Protein AF-A0A5C7EHP7-F1 (afdb_monomer)

Organism: NCBI:txid2602750

Secondary structure (DSSP, 8-state):
-----------------------PPPPB--EEEES-TTT--SEEEE-SSEEEEEPPTT---EEESS--EEETTEEEEEB--SEEEEEETTEEEEEEETTSGGGG---EEE--EEEEEE-B-TTSSSB-HHHHHHHHHHHHHHTT-SEEEEEE--SSS-HHHHHHHHHHHHHHHHHTT--GGGEEEEE--S--TT-SEEEEEEPPPEEE--------------------PPPPP--------------------------PPP--------------PPP----TT------EEEEE-TT-BHHHHHHHHHHHTT-------SSPPBP-S-EEEEES-HHHHHHHHHHHTT-SEEEE-TTS-EEEE--S--

Nearest PDB structures (foldseek):
  3s03-assembly3_B  TM=6.999E-01  e=6.824E-04  Helicobacter pylori 26695
  2zov-assembly1_A-2  TM=6.549E-01  e=2.789E-04  Salmonella enterica subsp. enterica serovar Typhimurium
  2xka-assembly7_G  TM=5.709E-01  e=1.555E-01  Bacillus thuringiensis serovar israelensis
  2xkb-assembly12_H  TM=5.512E-01  e=1.465E-01  Bacillus thuringiensis serovar israelensis
  2xka-assembly2_B  TM=5.397E-01  e=1.752E-01  Bacillus thuringiensis serovar israelensis

pLDDT: mean 70.78, std 20.93, range [33.62, 98.44]

Structure (mmCIF, N/CA/C/O backbone):
data_AF-A0A5C7EHP7-F1
#
_entry.id   AF-A0A5C7EHP7-F1
#
loop_
_atom_site.group_PDB
_atom_site.id
_atom_site.type_symbol
_atom_site.label_atom_id
_atom_site.label_alt_id
_atom_site.label_comp_id
_atom_site.label_asym_id
_atom_site.label_entity_id
_atom_site.label_seq_id
_atom_site.pdbx_PDB_ins_code
_atom_site.Cartn_x
_atom_site.Cartn_y
_atom_site.Cartn_z
_atom_site.occupancy
_atom_site.B_iso_or_equiv
_atom_site.auth_seq_id
_atom_site.auth_comp_id
_atom_site.auth_asym_id
_atom_site.auth_atom_id
_atom_site.pdbx_PDB_model_num
ATOM 1 N N . MET A 1 1 ? -72.325 -12.428 81.868 1.00 37.97 1 MET A N 1
ATOM 2 C CA . MET A 1 1 ? -71.711 -13.077 80.688 1.00 37.97 1 MET A CA 1
ATOM 3 C C . MET A 1 1 ? -71.115 -11.993 79.798 1.00 37.97 1 MET A C 1
ATOM 5 O O . MET A 1 1 ? -71.870 -11.212 79.240 1.00 37.97 1 MET A O 1
ATOM 9 N N . ARG A 1 2 ? -69.783 -11.873 79.731 1.00 34.47 2 ARG A N 1
ATOM 10 C CA . ARG A 1 2 ? -69.069 -10.936 78.845 1.00 34.47 2 ARG A CA 1
ATOM 11 C C . ARG A 1 2 ? -68.208 -11.772 77.898 1.00 34.47 2 ARG A C 1
ATOM 13 O O . ARG A 1 2 ? -67.395 -12.556 78.373 1.00 34.47 2 ARG A O 1
ATOM 20 N N . ARG A 1 3 ? -68.446 -11.665 76.588 1.00 45.03 3 ARG A N 1
ATOM 21 C CA . ARG A 1 3 ? -67.651 -12.316 75.537 1.00 45.03 3 ARG A CA 1
ATOM 22 C C . ARG A 1 3 ? -66.743 -11.263 74.910 1.00 45.03 3 ARG A C 1
ATOM 24 O O . ARG A 1 3 ? -67.234 -10.324 74.294 1.00 45.03 3 ARG A O 1
ATOM 31 N N . THR A 1 4 ? -65.442 -11.430 75.102 1.00 47.31 4 THR A N 1
ATOM 32 C CA . THR A 1 4 ? -64.387 -10.615 74.495 1.00 47.31 4 THR A CA 1
ATOM 33 C C . THR A 1 4 ? -63.923 -11.338 73.234 1.00 47.31 4 THR A C 1
ATOM 35 O O . THR A 1 4 ? -63.432 -12.460 73.323 1.00 47.31 4 THR A O 1
ATOM 38 N N . ILE A 1 5 ? -64.128 -10.736 72.063 1.00 56.88 5 ILE A N 1
ATOM 39 C CA . ILE A 1 5 ? -63.664 -11.263 70.773 1.00 56.88 5 ILE A CA 1
ATOM 40 C C . ILE A 1 5 ? -62.329 -10.574 70.469 1.00 56.88 5 ILE A C 1
ATOM 42 O O . ILE A 1 5 ? -62.301 -9.367 70.238 1.00 56.88 5 ILE A O 1
ATOM 46 N N . LEU A 1 6 ? -61.224 -11.326 70.528 1.00 52.25 6 LEU A N 1
ATOM 47 C CA . LEU A 1 6 ? -59.911 -10.874 70.063 1.00 52.25 6 LEU A CA 1
ATOM 48 C C . LEU A 1 6 ? -59.859 -10.981 68.535 1.00 52.25 6 LEU A C 1
ATOM 50 O O . LEU A 1 6 ? -59.999 -12.068 67.981 1.00 52.25 6 LEU A O 1
ATOM 54 N N . SER A 1 7 ? -59.636 -9.847 67.874 1.00 54.00 7 SER A N 1
ATOM 55 C CA . SER A 1 7 ? -59.388 -9.754 66.438 1.00 54.00 7 SER A CA 1
ATOM 56 C C . SER A 1 7 ? -57.876 -9.735 66.203 1.00 54.00 7 SER A C 1
ATOM 58 O O . SER A 1 7 ? -57.204 -8.770 66.564 1.00 54.00 7 SER A O 1
ATOM 60 N N . SER A 1 8 ? -57.330 -10.809 65.634 1.00 51.31 8 SER A N 1
ATOM 61 C CA . SER A 1 8 ? -55.917 -10.911 65.254 1.00 51.31 8 SER A CA 1
ATOM 62 C C . SER A 1 8 ? -55.704 -10.298 63.869 1.00 51.31 8 SER A C 1
ATOM 64 O O . SER A 1 8 ? -56.163 -10.840 62.867 1.00 51.31 8 SER A O 1
ATOM 66 N N . VAL A 1 9 ? -55.007 -9.163 63.814 1.00 62.53 9 VAL A N 1
ATOM 67 C CA . VAL A 1 9 ? -54.516 -8.554 62.570 1.00 62.53 9 VAL A CA 1
ATOM 68 C C . VAL A 1 9 ? -53.180 -9.211 62.222 1.00 62.53 9 VAL A C 1
ATOM 70 O O . VAL A 1 9 ? -52.210 -9.080 62.963 1.00 62.53 9 VAL A O 1
ATOM 73 N N . VAL A 1 10 ? -53.142 -9.949 61.112 1.00 62.28 10 VAL A N 1
ATOM 74 C CA . VAL A 1 10 ? -51.916 -10.519 60.536 1.00 62.28 10 VAL A CA 1
ATOM 75 C C . VAL A 1 10 ? -51.353 -9.508 59.538 1.00 62.28 10 VAL A C 1
ATOM 77 O O . VAL A 1 10 ? -51.911 -9.311 58.461 1.00 62.28 10 VAL A O 1
ATOM 80 N N . THR A 1 11 ? -50.256 -8.849 59.904 1.00 60.69 11 THR A N 1
ATOM 81 C CA . THR A 1 11 ? -49.534 -7.899 59.047 1.00 60.69 11 THR A CA 1
ATOM 82 C C . THR A 1 11 ? -48.511 -8.660 58.199 1.00 60.69 11 THR A C 1
ATOM 84 O O . THR A 1 11 ? -47.436 -9.010 58.681 1.00 60.69 11 THR A O 1
ATOM 87 N N . ALA A 1 12 ? -48.839 -8.944 56.937 1.00 56.62 12 ALA A N 1
ATOM 88 C CA . ALA A 1 12 ? -47.890 -9.482 55.963 1.00 56.62 12 ALA A CA 1
ATOM 89 C C . ALA A 1 12 ? -46.987 -8.352 55.437 1.00 56.62 12 ALA A C 1
ATOM 91 O O . ALA A 1 12 ? -47.402 -7.545 54.606 1.00 56.62 12 ALA A O 1
ATOM 92 N N . ALA A 1 13 ? -45.751 -8.279 55.931 1.00 54.97 13 ALA A N 1
ATOM 93 C CA . ALA A 1 13 ? -44.724 -7.400 55.385 1.00 54.97 13 ALA A CA 1
ATOM 94 C C . ALA A 1 13 ? -44.187 -7.995 54.070 1.00 54.97 13 ALA A C 1
ATOM 96 O O . ALA A 1 13 ? -43.288 -8.836 54.081 1.00 54.97 13 ALA A O 1
ATOM 97 N N . LEU A 1 14 ? -44.745 -7.575 52.929 1.00 61.41 14 LEU A N 1
ATOM 98 C CA . LEU A 1 14 ? -44.103 -7.773 51.628 1.00 61.41 14 LEU A CA 1
ATOM 99 C C . LEU A 1 14 ? -42.825 -6.924 51.595 1.00 61.41 14 LEU A C 1
ATOM 101 O O . LEU A 1 14 ? -42.873 -5.706 51.433 1.00 61.41 14 LEU A O 1
ATOM 105 N N . GLY A 1 15 ? -41.676 -7.573 51.770 1.00 53.19 15 GLY A N 1
ATOM 106 C CA . GLY A 1 15 ? -40.374 -6.957 51.554 1.00 53.19 15 GLY A CA 1
ATOM 107 C C . GLY A 1 15 ? -40.158 -6.683 50.068 1.00 53.19 15 GLY A C 1
ATOM 108 O O . GLY A 1 15 ? -39.821 -7.593 49.313 1.00 53.19 15 GLY A O 1
ATOM 109 N N . CYS A 1 16 ? -40.328 -5.429 49.647 1.00 61.75 16 CYS A N 1
ATOM 110 C CA . CYS A 1 16 ? -39.776 -4.936 48.389 1.00 61.75 16 CYS A CA 1
ATOM 111 C C . CYS A 1 16 ? -38.246 -4.988 48.482 1.00 61.75 16 CYS A C 1
ATOM 113 O O . CYS A 1 16 ? -37.620 -4.075 49.018 1.00 61.75 16 CYS A O 1
ATOM 115 N N . ALA A 1 17 ? -37.635 -6.060 47.977 1.00 63.09 17 ALA A N 1
ATOM 116 C CA . ALA A 1 17 ? -36.213 -6.039 47.674 1.00 63.09 17 ALA A CA 1
ATOM 117 C C . ALA A 1 17 ? -36.000 -4.999 46.559 1.00 63.09 17 ALA A C 1
ATOM 119 O O . ALA A 1 17 ? -36.662 -5.099 45.520 1.00 63.09 17 ALA A O 1
ATOM 120 N N . PRO A 1 18 ? -35.136 -3.985 46.743 1.00 66.69 18 PRO A N 1
ATOM 121 C CA . PRO A 1 18 ? -34.813 -3.074 45.661 1.00 66.69 18 PRO A CA 1
ATOM 122 C C . PRO A 1 18 ? -34.188 -3.907 44.544 1.00 66.69 18 PRO A C 1
ATOM 124 O O . PRO A 1 18 ? -33.165 -4.563 44.745 1.00 66.69 18 PRO A O 1
ATOM 127 N N . ALA A 1 19 ? -34.823 -3.912 43.374 1.00 62.50 19 ALA A N 1
ATOM 128 C CA . ALA A 1 19 ? -34.185 -4.394 42.165 1.00 62.50 19 ALA A CA 1
ATOM 129 C C . ALA A 1 19 ? -32.956 -3.508 41.952 1.00 62.50 19 ALA A C 1
ATOM 131 O O . ALA A 1 19 ? -33.072 -2.356 41.533 1.00 62.50 19 ALA A O 1
ATOM 132 N N . ILE A 1 20 ? -31.781 -4.019 42.317 1.00 59.94 20 ILE A N 1
ATOM 133 C CA . ILE A 1 20 ? -30.512 -3.389 41.983 1.00 59.94 20 ILE A CA 1
ATOM 134 C C . ILE A 1 20 ? -30.402 -3.541 40.471 1.00 59.94 20 ILE A C 1
ATOM 136 O O . ILE A 1 20 ? -29.945 -4.562 39.959 1.00 59.94 20 ILE A O 1
ATOM 140 N N . SER A 1 21 ? -30.919 -2.544 39.756 1.00 60.81 21 SER A N 1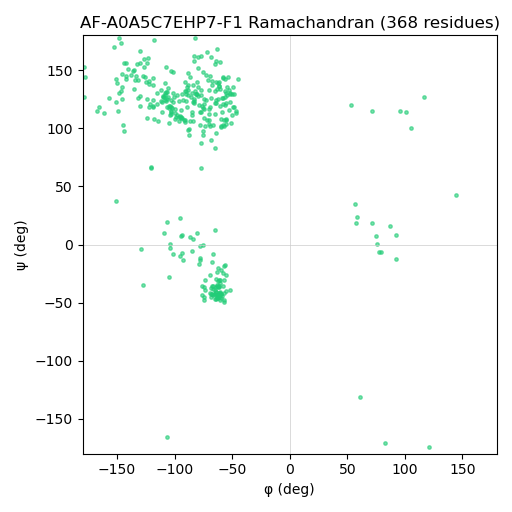
ATOM 141 C CA . SER A 1 21 ? -30.655 -2.360 38.341 1.00 60.81 21 SER A CA 1
ATOM 142 C C . SER A 1 21 ? -29.145 -2.238 38.229 1.00 60.81 21 SER A C 1
ATOM 144 O O . SER A 1 21 ? -28.580 -1.217 38.619 1.00 60.81 21 SER A O 1
ATOM 146 N N . ALA A 1 22 ? -28.485 -3.309 37.786 1.00 61.47 22 ALA A N 1
ATOM 147 C CA . ALA A 1 22 ? -27.077 -3.268 37.445 1.00 61.47 22 ALA A CA 1
ATOM 148 C C . ALA A 1 22 ? -26.941 -2.180 36.383 1.00 61.47 22 ALA A C 1
ATOM 150 O O . ALA A 1 22 ? -27.370 -2.374 35.246 1.00 61.47 22 ALA A O 1
ATOM 151 N N . ALA A 1 23 ? -26.461 -1.007 36.797 1.00 68.62 23 ALA A N 1
ATOM 152 C CA . ALA A 1 23 ? -26.282 0.129 35.918 1.00 68.62 23 ALA A CA 1
ATOM 153 C C . ALA A 1 23 ? -25.390 -0.348 34.773 1.00 68.62 23 ALA A C 1
ATOM 155 O O . ALA A 1 23 ? -24.217 -0.663 34.982 1.00 68.62 23 ALA A O 1
ATOM 156 N N . GLN A 1 24 ? -25.975 -0.506 33.586 1.00 68.62 24 GLN A N 1
ATOM 157 C CA . GLN A 1 24 ? -25.190 -0.760 32.392 1.00 68.62 24 GLN A CA 1
ATOM 158 C C . GLN A 1 24 ? -24.235 0.419 32.268 1.00 68.62 24 GLN A C 1
ATOM 160 O O . GLN A 1 24 ? -24.666 1.572 32.349 1.00 68.62 24 GLN A O 1
ATOM 165 N N . ALA A 1 25 ? -22.939 0.121 32.163 1.00 77.50 25 ALA A N 1
ATOM 166 C CA . ALA A 1 25 ? -21.950 1.154 31.924 1.00 77.50 25 ALA A CA 1
ATOM 167 C C . ALA A 1 25 ? -22.410 1.961 30.697 1.00 77.50 25 ALA A C 1
ATOM 169 O O . ALA A 1 25 ? -22.826 1.352 29.705 1.00 77.50 25 ALA A O 1
ATOM 170 N N . PRO A 1 26 ? -22.430 3.302 30.779 1.00 89.19 26 PRO A N 1
ATOM 171 C CA . PRO A 1 26 ? -22.841 4.120 29.651 1.00 89.19 26 PRO A CA 1
ATOM 172 C C . PRO A 1 26 ? -21.939 3.816 28.452 1.00 89.19 26 PRO A C 1
ATOM 174 O O . PRO A 1 26 ? -20.748 3.553 28.621 1.00 89.19 26 PRO A O 1
ATOM 177 N N . PHE A 1 27 ? -22.513 3.838 27.249 1.00 95.81 27 PHE A N 1
ATOM 178 C CA . PHE A 1 27 ? -21.731 3.670 26.029 1.00 95.81 27 PHE A CA 1
ATOM 179 C C . PHE A 1 27 ? -20.698 4.788 25.905 1.00 95.81 27 PHE A C 1
ATOM 181 O O . PHE A 1 27 ? -21.014 5.961 26.115 1.00 95.81 27 PHE A O 1
ATOM 188 N N . ASP A 1 28 ? -19.486 4.411 25.527 1.00 95.62 28 ASP A N 1
ATOM 189 C CA . ASP A 1 28 ? -18.365 5.323 25.354 1.00 95.62 28 ASP A CA 1
ATOM 190 C C . ASP A 1 28 ? -18.002 5.431 23.868 1.00 95.62 28 ASP A C 1
ATOM 192 O O . ASP A 1 28 ? -17.734 4.430 23.202 1.00 95.62 28 ASP A O 1
ATOM 196 N N . PHE A 1 29 ? -18.028 6.660 23.356 1.00 97.00 29 PHE A N 1
ATOM 197 C CA . PHE A 1 29 ? -17.789 7.020 21.956 1.00 97.00 29 PHE A CA 1
ATOM 198 C C . PHE A 1 29 ? -16.450 7.744 21.763 1.00 97.00 29 PHE A C 1
ATOM 200 O O . PHE A 1 29 ? -16.199 8.280 20.683 1.00 97.00 29 PHE A O 1
ATOM 207 N N . ASP A 1 30 ? -15.597 7.786 22.789 1.00 95.06 30 ASP A N 1
ATOM 208 C CA . ASP A 1 30 ? -14.343 8.536 22.791 1.00 95.06 30 ASP A CA 1
ATOM 209 C C . ASP A 1 30 ? -13.246 7.814 21.994 1.00 95.06 30 ASP A C 1
ATOM 211 O O . ASP A 1 30 ? -12.243 7.342 22.528 1.00 95.06 30 ASP A O 1
ATOM 215 N N . TYR A 1 31 ? -13.450 7.690 20.682 1.00 95.69 31 TYR A N 1
ATOM 216 C CA . TYR A 1 31 ? -12.520 7.062 19.752 1.00 95.69 31 TYR A CA 1
ATOM 217 C C . TYR A 1 31 ? -12.167 7.999 18.601 1.00 95.69 31 TYR A C 1
ATOM 219 O O . TYR A 1 31 ? -13.018 8.653 18.002 1.00 95.69 31 TYR A O 1
ATOM 227 N N . VAL A 1 32 ? -10.893 7.987 18.226 1.00 93.81 32 VAL A N 1
ATOM 228 C CA . VAL A 1 32 ? -10.365 8.660 17.044 1.00 93.81 32 VAL A CA 1
ATOM 229 C C . VAL A 1 32 ? -10.001 7.604 16.012 1.00 93.81 32 VAL A C 1
ATOM 231 O O . VAL A 1 32 ? -9.297 6.638 16.310 1.00 93.81 32 VAL A O 1
ATOM 234 N N . ALA A 1 33 ? -10.465 7.800 14.779 1.00 93.12 33 ALA A N 1
ATOM 235 C CA . ALA A 1 33 ? -10.092 6.964 13.649 1.00 93.12 33 ALA A CA 1
ATOM 236 C C . ALA A 1 33 ? -9.208 7.731 12.658 1.00 93.12 33 ALA A C 1
ATOM 238 O O . ALA A 1 33 ? -9.575 8.800 12.166 1.00 93.12 33 ALA A O 1
ATOM 239 N N . SER A 1 34 ? -8.058 7.158 12.318 1.00 88.62 34 SER A N 1
ATOM 240 C CA . SER A 1 34 ? -7.097 7.700 11.360 1.00 88.62 34 SER A CA 1
ATOM 241 C C . SER A 1 34 ? -6.818 6.710 10.222 1.00 88.62 34 SER A C 1
ATOM 243 O O . SER A 1 34 ? -7.102 5.517 10.319 1.00 88.62 34 SER A O 1
ATOM 245 N N . GLY A 1 35 ? -6.296 7.217 9.102 1.00 85.25 35 GLY A N 1
ATOM 246 C CA . GLY A 1 35 ? -6.035 6.443 7.881 1.00 85.25 35 GLY A CA 1
ATOM 247 C C . GLY A 1 35 ? -6.787 6.970 6.650 1.00 85.25 35 GLY A C 1
ATOM 248 O O . GLY A 1 35 ? -7.418 8.032 6.720 1.00 85.25 35 GLY A O 1
ATOM 249 N N . PRO A 1 36 ? -6.717 6.271 5.504 1.00 82.56 36 PRO A N 1
ATOM 250 C CA . PRO A 1 36 ? -7.431 6.633 4.279 1.00 82.56 36 PRO A CA 1
ATOM 251 C C . PRO A 1 36 ? -8.951 6.536 4.456 1.00 82.56 36 PRO A C 1
ATOM 253 O O . PRO A 1 36 ? -9.436 5.721 5.236 1.00 82.56 36 PRO A O 1
ATOM 256 N N . THR A 1 37 ? -9.730 7.273 3.659 1.00 82.88 37 THR A N 1
ATOM 257 C CA . THR A 1 37 ? -11.212 7.234 3.676 1.00 82.88 37 THR A CA 1
ATOM 258 C C . THR A 1 37 ? -11.791 5.828 3.421 1.00 82.88 37 THR A C 1
ATOM 260 O O . THR A 1 37 ? -12.953 5.553 3.710 1.00 82.88 37 THR A O 1
ATOM 263 N N . GLY A 1 38 ? -10.997 4.913 2.853 1.00 84.81 38 GLY A N 1
ATOM 264 C CA . GLY A 1 38 ? -11.323 3.487 2.724 1.00 84.81 38 GLY A CA 1
ATOM 265 C C . GLY A 1 38 ? -11.365 2.731 4.052 1.00 84.81 38 GLY A C 1
ATOM 266 O O . GLY A 1 38 ? -12.233 1.882 4.231 1.00 84.81 38 GLY A O 1
ATOM 267 N N . ALA A 1 39 ? -10.464 3.072 4.972 1.00 90.62 39 ALA A N 1
ATOM 268 C CA . ALA A 1 39 ? -10.201 2.329 6.200 1.00 90.62 39 ALA A CA 1
ATOM 269 C C . ALA A 1 39 ? -10.787 2.979 7.462 1.00 90.62 39 ALA A C 1
ATOM 271 O O . ALA A 1 39 ? -10.688 2.404 8.542 1.00 90.62 39 ALA A O 1
ATOM 272 N N . ARG A 1 40 ? -11.408 4.161 7.351 1.00 95.12 40 ARG A N 1
ATOM 273 C CA . ARG A 1 40 ? -12.099 4.799 8.479 1.00 95.12 40 ARG A CA 1
ATOM 274 C C . ARG A 1 40 ? -13.484 4.168 8.675 1.00 95.12 40 ARG A C 1
ATOM 276 O O . ARG A 1 40 ? -14.234 4.097 7.700 1.00 95.12 40 ARG A O 1
ATOM 283 N N . PRO A 1 41 ? -13.836 3.710 9.886 1.00 97.12 41 PRO A N 1
ATOM 284 C CA . PRO A 1 41 ? -15.188 3.260 10.197 1.00 97.12 41 PRO A CA 1
ATOM 285 C C . PRO A 1 41 ? -16.171 4.438 10.198 1.00 97.12 41 PRO A C 1
ATOM 287 O O . PRO A 1 41 ? -15.775 5.596 10.320 1.00 97.12 41 PRO A O 1
ATOM 290 N N . ALA A 1 42 ? -17.460 4.129 10.077 1.00 97.31 42 ALA A N 1
ATOM 291 C CA . ALA A 1 42 ? -18.543 5.096 10.224 1.00 97.31 42 ALA A CA 1
ATOM 292 C C . ALA A 1 42 ? -18.810 5.445 11.697 1.00 97.31 42 ALA A C 1
ATOM 294 O O . ALA A 1 42 ? -19.130 6.589 12.005 1.00 97.31 42 ALA A O 1
ATOM 295 N N . LEU A 1 43 ? -18.672 4.465 12.597 1.00 98.06 43 LEU A N 1
ATOM 296 C CA . LEU A 1 43 ? -18.910 4.624 14.030 1.00 98.06 43 LEU A CA 1
ATOM 297 C C . LEU A 1 43 ? -18.028 3.659 14.828 1.00 98.06 43 LEU A C 1
ATOM 299 O O . LEU A 1 43 ? -17.835 2.510 14.421 1.00 98.06 43 LEU A O 1
ATOM 303 N N . VAL A 1 44 ? -17.526 4.118 15.972 1.00 98.25 44 VAL A N 1
ATOM 304 C CA . VAL A 1 44 ? -16.839 3.286 16.965 1.00 98.25 44 VAL A CA 1
ATOM 305 C C . VAL A 1 44 ? -17.362 3.652 18.345 1.00 98.25 44 VAL A C 1
ATOM 307 O O . VAL A 1 44 ? -17.468 4.833 18.664 1.00 98.25 44 VAL A O 1
ATOM 310 N N . PHE A 1 45 ? -17.682 2.647 19.153 1.00 97.88 45 PHE A N 1
ATOM 311 C CA . PHE A 1 45 ? -18.031 2.830 20.559 1.00 97.88 45 PHE A CA 1
ATOM 312 C C . PHE A 1 45 ? -17.692 1.582 21.372 1.00 97.88 45 PHE A C 1
ATOM 314 O O . PHE A 1 45 ? -17.385 0.530 20.809 1.00 97.88 45 PHE A O 1
ATOM 321 N N . ASN A 1 46 ? -17.757 1.666 22.696 1.00 97.38 46 ASN A N 1
ATOM 322 C CA . ASN A 1 46 ? -17.678 0.504 23.571 1.00 97.38 46 ASN A CA 1
ATOM 323 C C . ASN A 1 46 ? -18.806 0.477 24.609 1.00 97.38 46 ASN A C 1
ATOM 325 O O . ASN A 1 46 ? -19.404 1.501 24.924 1.00 97.38 46 ASN A O 1
ATOM 329 N N . ASP A 1 47 ? -19.115 -0.719 25.110 1.00 96.38 47 ASP A N 1
ATOM 330 C CA . ASP A 1 47 ? -20.159 -0.984 26.115 1.00 96.38 47 ASP A CA 1
ATOM 331 C C . ASP A 1 47 ? -19.577 -1.301 27.509 1.00 96.38 47 ASP A C 1
ATOM 333 O O . ASP A 1 47 ? -20.217 -1.946 28.345 1.00 96.38 47 ASP A O 1
ATOM 337 N N . GLY A 1 48 ? -18.316 -0.922 27.739 1.00 94.88 48 GLY A N 1
ATOM 338 C CA . GLY A 1 48 ? -17.542 -1.299 28.921 1.00 94.88 48 GLY A CA 1
ATOM 339 C C . GLY A 1 48 ? -16.974 -2.727 28.898 1.00 94.88 48 GLY A C 1
ATOM 340 O O . GLY A 1 48 ? -16.201 -3.078 29.789 1.00 94.88 48 GLY A O 1
ATOM 341 N N . LYS A 1 49 ? -17.309 -3.563 27.903 1.00 96.00 49 LYS A N 1
ATOM 342 C CA . LYS A 1 49 ? -16.787 -4.940 27.759 1.00 96.00 49 LYS A CA 1
ATOM 343 C C . LYS A 1 49 ? -16.193 -5.231 26.383 1.00 96.00 49 LYS A C 1
ATOM 345 O O . LYS A 1 49 ? -15.245 -6.013 26.275 1.00 96.00 49 LYS A O 1
ATOM 350 N N . HIS A 1 50 ? -16.765 -4.652 25.339 1.00 97.69 50 HIS A N 1
ATOM 351 C CA . HIS A 1 50 ? -16.430 -4.887 23.945 1.00 97.69 50 HIS A CA 1
ATOM 352 C C . HIS A 1 50 ? -16.400 -3.569 23.180 1.00 97.69 50 HIS A C 1
ATOM 354 O O . HIS A 1 50 ? -17.218 -2.680 23.424 1.00 97.69 50 HIS A O 1
ATOM 360 N N . THR A 1 51 ? -15.499 -3.474 22.206 1.00 98.25 51 THR A N 1
ATOM 361 C CA . THR A 1 51 ? -15.492 -2.382 21.234 1.00 98.25 51 THR A CA 1
ATOM 362 C C . THR A 1 51 ? -16.262 -2.798 19.985 1.00 98.25 51 THR A C 1
ATOM 364 O O . THR A 1 51 ? -16.023 -3.855 19.397 1.00 98.25 51 THR A O 1
ATOM 367 N N . TRP A 1 52 ? -17.190 -1.944 19.577 1.00 98.38 52 TRP A N 1
ATOM 368 C CA . TRP A 1 52 ? -18.081 -2.110 18.442 1.00 98.38 52 TRP A CA 1
ATOM 369 C C . TRP A 1 52 ? -17.652 -1.158 17.329 1.00 98.38 52 TRP A C 1
ATOM 371 O O . TRP A 1 52 ? -17.550 0.049 17.535 1.00 98.38 52 TRP A O 1
ATOM 381 N N . ILE A 1 53 ? -17.390 -1.707 16.145 1.00 98.44 53 ILE A N 1
ATOM 382 C CA . ILE A 1 53 ? -16.884 -0.968 14.985 1.00 98.44 53 ILE A CA 1
ATOM 383 C C . ILE A 1 53 ? -17.880 -1.131 13.844 1.00 98.44 53 ILE A C 1
ATOM 385 O O . ILE A 1 53 ? -18.145 -2.250 13.410 1.00 98.44 53 ILE A O 1
ATOM 389 N N . GLN A 1 54 ? -18.420 -0.030 13.332 1.00 98.19 54 GLN A N 1
ATOM 390 C CA . GLN A 1 54 ? -19.296 -0.025 12.165 1.00 98.19 54 GLN A CA 1
ATOM 391 C C . GLN A 1 54 ? -18.499 0.373 10.918 1.00 98.19 54 GLN A C 1
ATOM 393 O O . GLN A 1 54 ? -18.067 1.525 10.821 1.00 98.19 54 GLN A O 1
ATOM 398 N N . PRO A 1 55 ? -18.298 -0.523 9.939 1.00 97.44 55 PRO A N 1
ATOM 399 C CA . PRO A 1 55 ? -17.699 -0.151 8.663 1.00 97.44 55 PRO A CA 1
ATOM 400 C C . PRO A 1 55 ? -18.585 0.839 7.898 1.00 97.44 55 PRO A C 1
ATOM 402 O O . PRO A 1 55 ? -19.799 0.904 8.098 1.00 97.44 55 PRO A O 1
ATOM 405 N N . VAL A 1 56 ? -17.989 1.590 6.972 1.00 95.88 56 VAL A N 1
ATOM 406 C CA . VAL A 1 56 ? -18.760 2.392 6.011 1.00 95.88 56 VAL A CA 1
ATOM 407 C C . VAL A 1 56 ? -19.587 1.458 5.124 1.00 95.88 56 VAL A C 1
ATOM 409 O O . VAL A 1 56 ? -19.106 0.404 4.707 1.00 95.88 56 VAL A O 1
ATOM 412 N N . ALA A 1 57 ? -20.827 1.846 4.817 1.00 93.50 57 ALA A N 1
ATOM 413 C CA . ALA A 1 57 ? -21.720 1.054 3.977 1.00 93.50 57 ALA A CA 1
ATOM 414 C C . ALA A 1 57 ? -21.056 0.670 2.641 1.00 93.50 57 ALA A C 1
ATOM 416 O O . ALA A 1 57 ? -20.442 1.502 1.971 1.00 93.50 57 ALA A O 1
ATOM 417 N N . GLY A 1 58 ? -21.165 -0.607 2.270 1.00 91.56 58 GLY A N 1
ATOM 418 C CA . GLY A 1 58 ? -20.570 -1.149 1.046 1.00 91.56 58 GLY A CA 1
ATOM 419 C C . GLY A 1 58 ? -19.056 -1.382 1.101 1.00 91.56 58 GLY A C 1
ATOM 420 O O . GLY A 1 58 ? -18.497 -1.844 0.110 1.00 91.56 58 GLY A O 1
ATOM 421 N N . LYS A 1 59 ? -18.384 -1.100 2.226 1.00 91.38 59 LYS A N 1
ATOM 422 C CA . LYS A 1 59 ? -16.964 -1.420 2.413 1.00 91.38 59 LYS A CA 1
ATOM 423 C C . LYS A 1 59 ? -16.797 -2.597 3.358 1.00 91.38 59 LYS A C 1
ATOM 425 O O . LYS A 1 59 ? -17.364 -2.631 4.451 1.00 91.38 59 LYS A O 1
ATOM 430 N N . GLU A 1 60 ? -15.987 -3.555 2.935 1.00 93.00 60 GLU A N 1
ATOM 431 C CA . GLU A 1 60 ? -15.534 -4.624 3.808 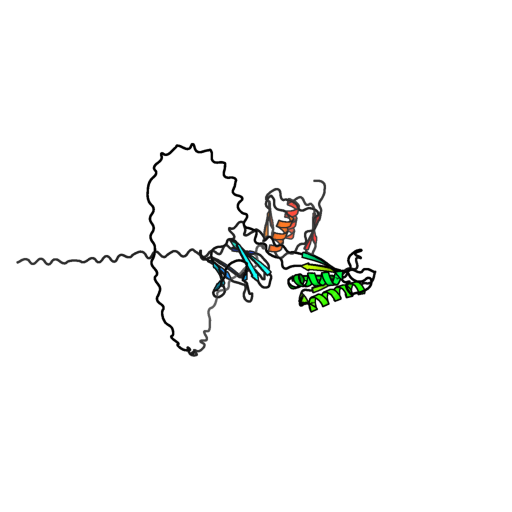1.00 93.00 60 GLU A CA 1
ATOM 432 C C . GLU A 1 60 ? -14.351 -4.138 4.643 1.00 93.00 60 GLU A C 1
ATOM 434 O O . GLU A 1 60 ? -13.425 -3.519 4.125 1.00 93.00 60 GLU A O 1
ATOM 439 N N . MET A 1 61 ? -14.408 -4.398 5.945 1.00 95.38 61 MET A N 1
ATOM 440 C CA . MET A 1 61 ? -13.370 -4.032 6.895 1.00 95.38 61 MET A CA 1
ATOM 441 C C . MET A 1 61 ? -13.051 -5.242 7.765 1.00 95.38 61 MET A C 1
ATOM 443 O O . MET A 1 61 ? -13.951 -5.989 8.152 1.00 95.38 61 MET A O 1
ATOM 447 N N . GLU A 1 62 ? -11.776 -5.406 8.078 1.00 96.25 62 GLU A N 1
ATOM 448 C CA . GLU A 1 62 ? -11.238 -6.469 8.916 1.00 96.25 62 GLU A CA 1
ATOM 449 C C . GLU A 1 62 ? -10.381 -5.862 10.029 1.00 96.25 62 GLU A C 1
ATOM 451 O O . GLU A 1 62 ? -9.708 -4.852 9.824 1.00 96.25 62 GLU A O 1
ATOM 456 N N . VAL A 1 63 ? -10.400 -6.478 11.211 1.00 96.38 63 VAL A N 1
ATOM 457 C CA . VAL A 1 63 ? -9.522 -6.110 12.327 1.00 96.38 63 VAL A CA 1
ATOM 458 C C . VAL A 1 63 ? -8.238 -6.927 12.230 1.00 96.38 63 VAL A C 1
ATOM 460 O O . VAL A 1 63 ? -8.271 -8.154 12.225 1.00 96.38 63 VAL A O 1
ATOM 463 N N . VAL A 1 64 ? -7.097 -6.245 12.174 1.00 92.88 64 VAL A N 1
ATOM 464 C CA . VAL A 1 64 ? -5.786 -6.865 11.967 1.00 92.88 64 VAL A CA 1
ATOM 465 C C . VAL A 1 64 ? -5.154 -7.225 13.308 1.00 92.88 64 VAL A C 1
ATOM 467 O O . VAL A 1 64 ? -5.035 -6.384 14.197 1.00 92.88 64 VAL A O 1
ATOM 470 N N . GLY A 1 65 ? -4.700 -8.474 13.441 1.00 88.00 65 GLY A N 1
ATOM 471 C CA . GLY A 1 65 ? -3.891 -8.921 14.581 1.00 88.00 65 GLY A CA 1
ATOM 472 C C . GLY A 1 65 ? -4.652 -9.121 15.895 1.00 88.00 65 GLY A C 1
ATOM 473 O O . GLY A 1 65 ? -4.022 -9.388 16.914 1.00 88.00 65 GLY A O 1
ATOM 474 N N . MET A 1 66 ? -5.985 -9.023 15.893 1.00 92.12 66 MET A N 1
ATOM 475 C CA . MET A 1 66 ? -6.821 -9.262 17.072 1.00 92.12 66 MET A CA 1
ATOM 476 C C . MET A 1 66 ? -8.041 -10.117 16.728 1.00 92.12 66 MET A C 1
ATOM 478 O O . MET A 1 66 ? -8.553 -10.036 15.608 1.00 92.12 66 MET A O 1
ATOM 482 N N . PRO A 1 67 ? -8.549 -10.920 17.680 1.00 94.25 67 PRO A N 1
ATOM 483 C CA . PRO A 1 67 ? -9.786 -11.655 17.474 1.00 94.25 67 PRO A CA 1
ATOM 484 C C . PRO A 1 67 ? -10.943 -10.673 17.285 1.00 94.25 67 PRO A C 1
ATOM 486 O O . PRO A 1 67 ? -11.110 -9.724 18.050 1.00 94.25 67 PRO A O 1
ATOM 489 N N . SER A 1 68 ? -11.771 -10.918 16.277 1.00 96.88 68 SER A N 1
ATOM 490 C CA . SER A 1 68 ? -12.992 -10.154 16.045 1.00 96.88 68 SER A CA 1
ATOM 491 C C . SER A 1 68 ? -14.097 -11.066 15.523 1.00 96.88 68 SER A C 1
ATOM 493 O O . SER A 1 68 ? -13.834 -12.142 14.984 1.00 96.88 68 SER A O 1
ATOM 495 N N . ARG A 1 69 ? -15.354 -10.664 15.720 1.00 97.56 69 ARG A N 1
ATOM 496 C CA . ARG A 1 69 ? -16.523 -11.361 15.163 1.00 97.56 69 ARG A CA 1
ATOM 497 C C . ARG A 1 69 ? -17.513 -10.364 14.585 1.00 97.56 69 ARG A C 1
ATOM 499 O O . ARG A 1 69 ? -17.648 -9.262 15.109 1.00 97.56 69 ARG A O 1
ATOM 506 N N . ARG A 1 70 ? -18.256 -10.750 13.549 1.00 97.56 70 ARG A N 1
ATOM 507 C CA . ARG A 1 70 ? -19.369 -9.935 13.043 1.00 97.56 70 ARG A CA 1
ATOM 508 C C . ARG A 1 70 ? -20.620 -10.127 13.900 1.00 97.56 70 ARG A C 1
ATOM 510 O O . ARG A 1 70 ? -20.934 -11.244 14.302 1.00 97.56 70 ARG A O 1
ATOM 517 N N . SER A 1 71 ? -21.335 -9.036 14.155 1.00 97.62 71 SER A N 1
ATOM 518 C CA . SER A 1 71 ? -22.631 -9.017 14.836 1.00 97.62 71 SER A CA 1
ATOM 519 C C . SER A 1 71 ? -23.508 -7.939 14.204 1.00 97.62 71 SER A C 1
ATOM 521 O O . SER A 1 71 ? -23.382 -6.753 14.513 1.00 97.62 71 SER A O 1
ATOM 523 N N . GLY A 1 72 ? -24.386 -8.342 13.283 1.00 95.94 72 GLY A N 1
ATOM 524 C CA . GLY A 1 72 ? -25.174 -7.400 12.487 1.00 95.94 72 GLY A CA 1
ATOM 525 C C . GLY A 1 72 ? -24.271 -6.484 11.642 1.00 95.94 72 GLY A C 1
ATOM 526 O O . GLY A 1 72 ? -23.362 -6.993 10.981 1.00 95.94 72 GLY A O 1
ATOM 527 N N . PRO A 1 73 ? -24.480 -5.151 11.652 1.00 96.81 73 PRO A N 1
ATOM 528 C CA . PRO A 1 73 ? -23.659 -4.212 10.884 1.00 96.81 73 PRO A CA 1
ATOM 529 C C . PRO A 1 73 ? -22.296 -3.922 11.535 1.00 96.81 73 PRO A C 1
ATOM 531 O O . PRO A 1 73 ? -21.513 -3.151 10.983 1.00 96.81 73 PRO A O 1
ATOM 534 N N . TYR A 1 74 ? -22.013 -4.512 12.700 1.00 98.38 74 TYR A N 1
ATOM 535 C CA . TYR A 1 74 ? -20.820 -4.228 13.487 1.00 98.38 74 TYR A CA 1
ATOM 536 C C . TYR A 1 74 ? -19.807 -5.372 13.449 1.00 98.38 74 TYR A C 1
ATOM 538 O O . TYR A 1 74 ? -20.145 -6.554 13.332 1.00 98.38 74 TYR A O 1
ATOM 546 N N . ILE A 1 75 ? -18.547 -4.999 13.629 1.00 98.31 75 ILE A N 1
ATOM 547 C CA . ILE A 1 75 ? -17.444 -5.872 14.005 1.00 98.31 75 ILE A CA 1
ATOM 548 C C . ILE A 1 75 ? -17.216 -5.671 15.503 1.00 98.31 75 ILE A C 1
ATOM 550 O O . ILE A 1 75 ? -17.064 -4.543 15.966 1.00 98.31 75 ILE A O 1
ATOM 554 N N . VAL A 1 76 ? -17.219 -6.763 16.259 1.00 98.44 76 VAL A N 1
ATOM 555 C CA . VAL A 1 76 ? -17.056 -6.763 17.713 1.00 98.44 76 VAL A CA 1
ATOM 556 C C . VAL A 1 76 ? -15.656 -7.245 18.048 1.00 98.44 76 VAL A C 1
ATOM 558 O O . VAL A 1 76 ? -15.295 -8.383 17.732 1.00 98.44 76 VAL A O 1
ATOM 561 N N . VAL A 1 77 ? -14.892 -6.381 18.706 1.00 98.31 77 VAL A N 1
ATOM 562 C CA . VAL A 1 77 ? -13.567 -6.678 19.248 1.00 98.31 77 VAL A CA 1
ATOM 563 C C . VAL A 1 77 ? -13.713 -6.925 20.753 1.00 98.31 77 VAL A C 1
ATOM 565 O O . VAL A 1 77 ? -14.241 -6.065 21.464 1.00 98.31 77 VAL A O 1
ATOM 568 N N . PRO A 1 78 ? -13.303 -8.097 21.269 1.00 97.69 78 PRO A N 1
ATOM 569 C CA . PRO A 1 78 ? -13.336 -8.369 22.698 1.00 97.69 78 PRO A CA 1
ATOM 570 C C . PRO A 1 78 ? -12.427 -7.423 23.492 1.00 97.69 78 PRO A C 1
ATOM 572 O O . PRO A 1 78 ? -11.289 -7.180 23.097 1.00 97.69 78 PRO A O 1
ATOM 575 N N . GLY A 1 79 ? -12.902 -6.960 24.651 1.00 95.94 79 GLY A N 1
ATOM 576 C CA . GLY A 1 79 ? -12.167 -6.037 25.506 1.00 95.94 79 GLY A CA 1
ATOM 577 C C . GLY A 1 79 ? -12.309 -4.581 25.075 1.00 95.94 79 GLY A C 1
ATOM 578 O O . GLY A 1 79 ? -13.113 -4.238 24.210 1.00 95.94 79 GLY A O 1
ATOM 579 N N . LEU A 1 80 ? -11.507 -3.736 25.718 1.00 95.81 80 LEU A N 1
ATOM 580 C CA . LEU A 1 80 ? -11.427 -2.300 25.470 1.00 95.81 80 LEU A CA 1
ATOM 581 C C . LEU A 1 80 ? -9.990 -1.935 25.064 1.00 95.81 80 LEU A C 1
ATOM 583 O O . LEU A 1 80 ? -9.278 -1.310 25.854 1.00 95.81 80 LEU A O 1
ATOM 587 N N . PRO A 1 81 ? -9.511 -2.402 23.897 1.00 94.12 81 PRO A N 1
ATOM 588 C CA . PRO A 1 81 ? -8.156 -2.106 23.457 1.00 94.12 81 PRO A CA 1
ATOM 589 C C . PRO A 1 81 ? -7.970 -0.596 23.274 1.00 94.12 81 PRO A C 1
ATOM 591 O O . PRO A 1 81 ? -8.838 0.090 22.734 1.00 94.12 81 PRO A O 1
ATOM 594 N N . GLU A 1 82 ? -6.808 -0.092 23.690 1.00 92.19 82 GLU A N 1
ATOM 595 C CA . GLU A 1 82 ? -6.423 1.309 23.472 1.00 92.19 82 GLU A CA 1
ATOM 596 C C . GLU A 1 82 ? -6.319 1.649 21.987 1.00 92.19 82 GLU A C 1
ATOM 598 O O . GLU A 1 82 ? -6.573 2.782 21.581 1.00 92.19 82 GLU A O 1
ATOM 603 N N . ARG A 1 83 ? -5.944 0.649 21.181 1.00 91.62 83 ARG A N 1
ATOM 604 C CA . ARG A 1 83 ? -5.621 0.782 19.767 1.00 91.62 83 ARG A CA 1
ATOM 605 C C . ARG A 1 83 ? -6.044 -0.465 18.998 1.00 91.62 83 ARG A C 1
ATOM 607 O O . ARG A 1 83 ? -5.794 -1.590 19.420 1.00 91.62 83 ARG A O 1
ATOM 614 N N . ILE A 1 84 ? -6.658 -0.255 17.843 1.00 94.44 84 ILE A N 1
ATOM 615 C CA . ILE A 1 84 ? -7.184 -1.282 16.949 1.00 94.44 84 ILE A CA 1
ATOM 616 C C . ILE A 1 84 ? -6.704 -0.963 15.538 1.00 94.44 84 ILE A C 1
ATOM 618 O O . ILE A 1 84 ? -6.926 0.135 15.026 1.00 94.44 84 ILE A O 1
ATOM 622 N N . LEU A 1 85 ? -6.059 -1.934 14.899 1.00 93.25 85 LEU A N 1
ATOM 623 C CA . LEU A 1 85 ? -5.684 -1.850 13.493 1.00 93.25 85 LEU A CA 1
ATOM 624 C C . LEU A 1 85 ? -6.810 -2.412 12.635 1.00 93.25 85 LEU A C 1
ATOM 626 O O . LEU A 1 85 ? -7.309 -3.504 12.903 1.00 93.25 85 LEU A O 1
ATOM 630 N N . VAL A 1 86 ? -7.194 -1.676 11.597 1.00 94.75 86 VAL A N 1
ATOM 631 C CA . VAL A 1 86 ? -8.226 -2.103 10.647 1.00 94.75 86 VAL A CA 1
ATOM 632 C C . VAL A 1 86 ? -7.704 -2.053 9.218 1.00 94.75 86 VAL A C 1
ATOM 634 O O . VAL A 1 86 ? -6.930 -1.166 8.867 1.00 94.75 86 VAL A O 1
ATOM 637 N N . SER A 1 87 ? -8.130 -2.997 8.386 1.00 92.62 87 SER A N 1
ATOM 638 C CA . SER A 1 87 ? -7.823 -3.061 6.956 1.00 92.62 87 SER A CA 1
ATOM 639 C C . SER A 1 87 ? -9.115 -3.075 6.148 1.00 92.62 87 SER A C 1
ATOM 641 O O . SER A 1 87 ? -10.082 -3.729 6.531 1.00 92.62 87 SER A O 1
ATOM 643 N N . SER A 1 88 ? -9.154 -2.337 5.042 1.00 92.00 88 SER A N 1
ATOM 644 C CA . SER A 1 88 ? -10.299 -2.251 4.131 1.00 92.00 88 SER A CA 1
ATOM 645 C C . SER A 1 88 ? -9.792 -2.014 2.714 1.00 92.00 88 SER A C 1
ATOM 647 O O . SER A 1 88 ? -9.170 -0.988 2.434 1.00 92.00 88 SER A O 1
ATOM 649 N N . GLY A 1 89 ? -10.008 -2.980 1.817 1.00 82.75 89 GLY A N 1
ATOM 650 C CA . GLY A 1 89 ? -9.560 -2.884 0.421 1.00 82.75 89 GLY A CA 1
ATOM 651 C C . GLY A 1 89 ? -8.050 -2.655 0.260 1.00 82.75 89 GLY A C 1
ATOM 652 O O . GLY A 1 89 ? -7.641 -1.903 -0.618 1.00 82.75 89 GLY A O 1
ATOM 653 N N . GLY A 1 90 ? -7.228 -3.234 1.143 1.00 79.19 90 GLY A N 1
ATOM 654 C CA . GLY A 1 90 ? -5.769 -3.054 1.157 1.00 79.19 90 GLY A CA 1
ATOM 655 C C . GLY A 1 90 ? -5.283 -1.744 1.790 1.00 79.19 90 GLY A C 1
ATOM 656 O O . GLY A 1 90 ? -4.083 -1.576 1.994 1.00 79.19 90 GLY A O 1
ATOM 657 N N . ALA A 1 91 ? -6.193 -0.832 2.143 1.00 79.94 91 ALA A N 1
ATOM 658 C CA . ALA A 1 91 ? -5.879 0.359 2.917 1.00 79.94 91 ALA A CA 1
ATOM 659 C C . ALA A 1 91 ? -5.970 0.060 4.415 1.00 79.94 91 ALA A C 1
ATOM 661 O O . ALA A 1 91 ? -6.940 -0.545 4.874 1.00 79.94 91 ALA A O 1
ATOM 662 N N . THR A 1 92 ? -5.007 0.559 5.186 1.00 85.81 92 THR A N 1
ATOM 663 C CA . THR A 1 92 ? -4.956 0.338 6.635 1.00 85.81 92 THR A CA 1
ATOM 664 C C . THR A 1 92 ? -5.299 1.615 7.399 1.00 85.81 92 THR A C 1
ATOM 666 O O . THR A 1 92 ? -4.881 2.713 7.024 1.00 85.81 92 THR A O 1
ATOM 669 N N . GLY A 1 93 ? -6.068 1.471 8.472 1.00 90.38 93 GLY A N 1
ATOM 670 C CA . GLY A 1 93 ? -6.457 2.530 9.393 1.00 90.38 93 GLY A CA 1
ATOM 671 C C . GLY A 1 93 ? -6.196 2.131 10.841 1.00 90.38 93 GLY A C 1
ATOM 672 O O . GLY A 1 93 ? -5.942 0.966 11.152 1.00 90.38 93 GLY A O 1
ATOM 673 N N . ILE A 1 94 ? -6.260 3.117 11.728 1.00 92.44 94 ILE A N 1
ATOM 674 C CA . ILE A 1 94 ? -6.202 2.919 13.175 1.00 92.44 94 ILE A CA 1
ATOM 675 C C . ILE A 1 94 ? -7.443 3.504 13.798 1.00 92.44 94 ILE A C 1
ATOM 677 O O . ILE A 1 94 ? -7.869 4.597 13.440 1.00 92.44 94 ILE A O 1
ATOM 681 N N . ILE A 1 95 ? -7.956 2.794 14.785 1.00 94.62 95 ILE A N 1
ATOM 682 C CA . ILE A 1 95 ? -8.938 3.277 15.737 1.00 94.62 95 ILE A CA 1
ATOM 683 C C . ILE A 1 95 ? -8.248 3.276 17.097 1.00 94.62 95 ILE A C 1
ATOM 685 O O . ILE A 1 95 ? -7.639 2.277 17.470 1.00 94.62 95 ILE A O 1
ATOM 689 N N . ALA A 1 96 ? -8.320 4.372 17.835 1.00 94.19 96 ALA A N 1
ATOM 690 C CA . ALA A 1 96 ? -7.734 4.470 19.164 1.00 94.19 96 ALA A CA 1
ATOM 691 C C . ALA A 1 96 ? -8.650 5.252 20.100 1.00 94.19 96 ALA A C 1
ATOM 693 O O . ALA A 1 96 ? -9.398 6.108 19.632 1.00 94.19 96 ALA A O 1
ATOM 694 N N . ARG A 1 97 ? -8.608 4.971 21.405 1.00 92.94 97 ARG A N 1
ATOM 695 C CA . ARG A 1 97 ? -9.342 5.780 22.392 1.00 92.94 97 ARG A CA 1
ATOM 696 C C . ARG A 1 97 ? -8.775 7.190 22.431 1.00 92.94 97 ARG A C 1
ATOM 698 O O . ARG A 1 97 ? -7.564 7.317 22.531 1.00 92.94 97 ARG A O 1
ATOM 705 N N . ALA A 1 98 ? -9.597 8.234 22.392 1.00 87.88 98 ALA A N 1
ATOM 706 C CA . ALA A 1 98 ? -9.097 9.610 22.335 1.00 87.88 98 ALA A CA 1
ATOM 707 C C . ALA A 1 98 ? -8.309 10.003 23.597 1.00 87.88 98 ALA A C 1
ATOM 709 O O . ALA A 1 98 ? -7.358 10.778 23.513 1.00 87.88 98 ALA A O 1
ATOM 710 N N . SER A 1 99 ? -8.655 9.411 24.742 1.00 84.88 99 SER A N 1
ATOM 711 C CA . SER A 1 99 ? -7.899 9.510 25.997 1.00 84.88 99 SER A CA 1
ATOM 712 C C . SER A 1 99 ? -6.523 8.824 25.984 1.00 84.88 99 SER A C 1
ATOM 714 O O . SER A 1 99 ? -5.699 9.101 26.858 1.00 84.88 99 SER A O 1
ATOM 716 N N . SER A 1 100 ? -6.231 7.959 25.008 1.00 80.75 100 SER A N 1
ATOM 717 C CA . SER A 1 100 ? -4.938 7.284 24.902 1.00 80.75 100 SER A CA 1
ATOM 718 C C . SER A 1 100 ? -3.867 8.214 24.337 1.00 80.75 100 SER A C 1
ATOM 720 O O . SER A 1 100 ? -4.042 8.822 23.280 1.00 80.75 100 SER A O 1
ATOM 722 N N . ALA A 1 101 ? -2.691 8.247 24.968 1.00 70.25 101 ALA A N 1
ATOM 723 C CA . ALA A 1 101 ? -1.513 8.907 24.397 1.00 70.25 101 ALA A CA 1
ATOM 724 C C . ALA A 1 101 ? -1.127 8.321 23.020 1.00 70.25 101 ALA A C 1
ATOM 726 O O . ALA A 1 101 ? -0.530 9.000 22.184 1.00 70.25 101 ALA A O 1
ATOM 727 N N . GLU A 1 102 ? -1.513 7.071 22.752 1.00 65.62 102 GLU A N 1
ATOM 728 C CA . GLU A 1 102 ? -1.273 6.396 21.477 1.00 65.62 102 GLU A CA 1
ATOM 729 C C . GLU A 1 102 ? -2.249 6.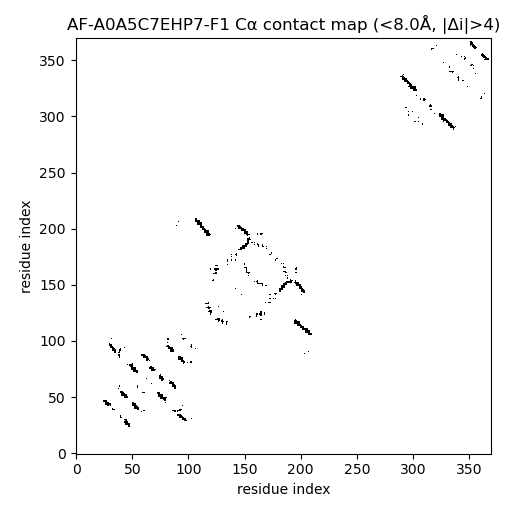831 20.373 1.00 65.62 102 GLU A C 1
ATOM 731 O O . GLU A 1 102 ? -1.977 6.576 19.200 1.00 65.62 102 GLU A O 1
ATOM 736 N N . ALA A 1 103 ? -3.341 7.533 20.705 1.00 67.81 103 ALA A N 1
ATOM 737 C CA . ALA A 1 103 ? -4.358 7.963 19.739 1.00 67.81 103 ALA A CA 1
ATOM 738 C C . ALA A 1 103 ? -3.815 8.877 18.644 1.00 67.81 103 ALA A C 1
ATOM 740 O O . ALA A 1 103 ? -4.285 8.858 17.505 1.00 67.81 103 ALA A O 1
ATOM 741 N N . TRP A 1 104 ? -2.794 9.650 19.001 1.00 62.75 104 TRP A N 1
ATOM 742 C CA . TRP A 1 104 ? -2.129 10.601 18.124 1.00 62.75 104 TRP A CA 1
ATOM 743 C C . TRP A 1 104 ? -0.781 10.115 17.616 1.00 62.75 104 TRP A C 1
ATOM 745 O O . TRP A 1 104 ? -0.133 10.830 16.855 1.00 62.75 104 TRP A O 1
ATOM 755 N N . THR A 1 105 ? -0.357 8.907 17.995 1.00 63.19 105 THR A N 1
ATOM 756 C CA . THR A 1 105 ? 0.878 8.348 17.458 1.00 63.19 105 THR A CA 1
ATOM 757 C C . THR A 1 105 ? 0.547 7.698 16.115 1.00 63.19 105 THR A C 1
ATOM 759 O O . THR A 1 105 ? -0.103 6.644 16.093 1.00 63.19 105 THR A O 1
ATOM 762 N N . PRO A 1 106 ? 0.940 8.300 14.972 1.00 58.00 106 PRO A N 1
ATOM 763 C CA . PRO A 1 106 ? 0.781 7.620 13.702 1.00 58.00 106 PRO A CA 1
ATOM 764 C C . PRO A 1 106 ? 1.506 6.273 13.801 1.00 58.00 106 PRO A C 1
ATOM 766 O O . PRO A 1 106 ? 2.564 6.189 14.431 1.00 58.00 106 PRO A O 1
ATOM 769 N N . PRO A 1 107 ? 0.952 5.204 13.209 1.00 59.97 107 PRO A N 1
ATOM 770 C CA . PRO A 1 107 ? 1.666 3.945 13.148 1.00 59.97 107 PRO A CA 1
ATOM 771 C C . PRO A 1 107 ? 3.026 4.204 12.541 1.00 59.97 107 PRO A C 1
ATOM 773 O O . PRO A 1 107 ? 3.151 5.021 11.623 1.00 59.97 107 PRO A O 1
ATOM 776 N N . SER A 1 108 ? 4.035 3.484 13.015 1.00 58.06 108 SER A N 1
ATOM 777 C CA . SER A 1 108 ? 5.262 3.347 12.257 1.00 58.06 108 SER A CA 1
ATOM 778 C C . SER A 1 108 ? 4.923 2.581 10.968 1.00 58.06 108 SER A C 1
ATOM 780 O O . SER A 1 108 ? 5.015 1.360 10.858 1.00 58.06 108 SER A O 1
ATOM 782 N N . VAL A 1 109 ? 4.431 3.327 9.977 1.00 58.19 109 VAL A N 1
ATOM 783 C CA . VAL A 1 109 ? 4.133 2.834 8.641 1.00 58.19 109 VAL A CA 1
ATOM 784 C C . VAL A 1 109 ? 5.473 2.645 7.960 1.00 58.19 109 VAL A C 1
ATOM 786 O O . VAL A 1 109 ? 6.096 3.607 7.508 1.00 58.19 109 VAL A O 1
ATOM 789 N N . ARG A 1 110 ? 5.937 1.399 7.879 1.00 62.62 110 ARG A N 1
ATOM 790 C CA . ARG A 1 110 ? 7.071 1.083 7.018 1.00 62.62 110 ARG A CA 1
ATOM 791 C C . ARG A 1 110 ? 6.534 0.785 5.632 1.00 62.62 110 ARG A C 1
ATOM 793 O O . ARG A 1 110 ? 6.119 -0.327 5.316 1.00 62.62 110 ARG A O 1
ATOM 800 N N . CYS A 1 111 ? 6.515 1.822 4.805 1.00 64.19 111 CYS A N 1
ATOM 801 C CA . CYS A 1 111 ? 6.429 1.646 3.365 1.00 64.19 111 CYS A CA 1
ATOM 802 C C . CYS A 1 111 ? 7.806 1.188 2.886 1.00 64.19 111 CYS A C 1
ATOM 804 O O . CYS A 1 111 ? 8.719 2.000 2.740 1.00 64.19 111 CYS A O 1
ATOM 806 N N . GLU A 1 112 ? 7.980 -0.116 2.708 1.00 76.06 112 GLU A N 1
ATOM 807 C CA . GLU A 1 112 ? 9.210 -0.638 2.129 1.00 76.06 112 GLU A CA 1
ATOM 808 C C . GLU A 1 112 ? 9.199 -0.359 0.621 1.00 76.06 112 GLU A C 1
ATOM 810 O O . GLU A 1 112 ? 8.277 -0.743 -0.100 1.00 76.06 112 GLU A O 1
ATOM 815 N N . SER A 1 113 ? 10.197 0.379 0.141 1.00 79.88 113 SER A N 1
ATOM 816 C CA . SER A 1 113 ? 10.438 0.530 -1.290 1.00 79.88 113 SER A CA 1
ATOM 817 C C . SER A 1 113 ? 11.632 -0.337 -1.658 1.00 79.88 113 SER A C 1
ATOM 819 O O . SER A 1 113 ? 12.759 -0.032 -1.261 1.00 79.88 113 SER A O 1
ATOM 821 N N . ALA A 1 114 ? 11.404 -1.399 -2.419 1.00 86.31 114 ALA A N 1
ATOM 822 C CA . ALA A 1 114 ? 12.487 -2.187 -2.984 1.00 86.31 114 ALA A CA 1
ATOM 823 C C . ALA A 1 114 ? 12.884 -1.582 -4.334 1.00 86.31 114 ALA A C 1
ATOM 825 O O . ALA A 1 114 ? 12.044 -1.310 -5.189 1.00 86.31 114 ALA A O 1
ATOM 826 N N . THR A 1 115 ? 14.175 -1.323 -4.521 1.00 89.62 115 THR A N 1
ATOM 827 C CA . THR A 1 115 ? 14.723 -0.908 -5.816 1.00 89.62 115 THR A CA 1
ATOM 828 C C . THR A 1 115 ? 15.736 -1.938 -6.262 1.00 89.62 115 THR A C 1
ATOM 830 O O . THR A 1 115 ? 16.723 -2.182 -5.567 1.00 89.62 115 THR A O 1
ATOM 833 N N . THR A 1 116 ? 15.533 -2.491 -7.450 1.00 92.62 116 THR A N 1
ATOM 834 C CA . THR A 1 116 ? 16.427 -3.494 -8.025 1.00 92.62 116 THR A CA 1
ATOM 835 C C . THR A 1 116 ? 16.746 -3.145 -9.471 1.00 92.62 116 THR A C 1
ATOM 837 O O . THR A 1 116 ? 16.003 -2.422 -10.134 1.00 92.62 116 THR A O 1
ATOM 840 N N . TYR A 1 117 ? 17.882 -3.628 -9.964 1.00 93.31 117 TYR A N 1
ATOM 841 C CA . TYR A 1 117 ? 18.367 -3.331 -11.306 1.00 93.31 117 TYR A CA 1
ATOM 842 C C . TYR A 1 117 ? 18.493 -4.603 -12.122 1.00 93.31 117 TYR A C 1
ATOM 844 O O . TYR A 1 117 ? 18.994 -5.610 -11.629 1.00 93.31 117 TYR A O 1
ATOM 852 N N . VAL A 1 118 ? 18.054 -4.536 -13.374 1.00 94.31 118 VAL A N 1
ATOM 853 C CA . VAL A 1 118 ? 18.121 -5.653 -14.317 1.00 94.31 118 VAL A CA 1
ATOM 854 C C . VAL A 1 118 ? 19.169 -5.336 -15.373 1.00 94.31 118 VAL A C 1
ATOM 856 O O . VAL A 1 118 ? 19.135 -4.267 -15.988 1.00 94.31 118 VAL A O 1
ATOM 859 N N . SER A 1 119 ? 20.101 -6.267 -15.560 1.00 93.00 119 SER A N 1
ATOM 860 C CA . SER A 1 119 ? 21.116 -6.226 -16.608 1.00 93.00 119 SER A CA 1
ATOM 861 C C . SER A 1 119 ? 20.598 -6.839 -17.907 1.00 93.00 119 SER A C 1
ATOM 863 O O . SER A 1 119 ? 19.826 -7.800 -17.923 1.00 93.00 119 SER A O 1
ATOM 865 N N . PHE A 1 120 ? 21.025 -6.262 -19.018 1.00 93.12 120 PHE A N 1
ATOM 866 C CA . PHE A 1 120 ? 20.686 -6.645 -20.372 1.00 93.12 120 PHE A CA 1
ATOM 867 C C . PHE A 1 120 ? 21.939 -6.876 -21.196 1.00 93.12 120 PHE A C 1
ATOM 869 O O . PHE A 1 120 ? 23.041 -6.407 -20.924 1.00 93.12 120 PHE A O 1
ATOM 876 N N . GLN A 1 121 ? 21.752 -7.618 -22.278 1.00 92.00 121 GLN A N 1
ATOM 877 C CA . GLN A 1 121 ? 22.793 -7.723 -23.278 1.00 92.00 121 GLN A CA 1
ATOM 878 C C . GLN A 1 121 ? 22.969 -6.356 -23.957 1.00 92.00 121 GLN A C 1
ATOM 880 O O . GLN A 1 121 ? 21.992 -5.681 -24.308 1.00 92.00 121 GLN A O 1
ATOM 885 N N . LYS A 1 122 ? 24.227 -5.960 -24.170 1.00 90.06 122 LYS A N 1
ATOM 886 C CA . LYS A 1 122 ? 24.601 -4.691 -24.809 1.00 90.06 122 LYS A CA 1
ATOM 887 C C . LYS A 1 122 ? 23.851 -4.490 -26.131 1.00 90.06 122 LYS A C 1
ATOM 889 O O . LYS A 1 122 ? 23.871 -5.379 -26.985 1.00 90.06 122 LYS A O 1
ATOM 894 N N . LEU A 1 123 ? 23.217 -3.324 -26.308 1.00 89.12 123 LEU A N 1
ATOM 895 C CA . LEU A 1 123 ? 22.420 -2.963 -27.492 1.00 89.12 123 LEU A CA 1
ATOM 896 C C . LEU A 1 123 ? 21.244 -3.910 -27.807 1.00 89.12 123 LEU A C 1
ATOM 898 O O . LEU A 1 123 ? 20.735 -3.920 -28.929 1.00 89.12 123 LEU A O 1
ATOM 902 N N . ARG A 1 124 ? 20.795 -4.720 -26.842 1.00 92.88 124 ARG A N 1
ATOM 903 C CA . ARG A 1 124 ? 19.662 -5.643 -26.996 1.00 92.88 124 ARG A CA 1
ATOM 904 C C . ARG A 1 124 ? 18.626 -5.421 -25.900 1.00 92.88 124 ARG A C 1
ATOM 906 O O . ARG A 1 124 ? 18.936 -4.973 -24.798 1.00 92.88 124 ARG A O 1
ATOM 913 N N . SER A 1 125 ? 17.375 -5.745 -26.213 1.00 93.81 125 SER A N 1
ATOM 914 C CA . SER A 1 125 ? 16.255 -5.697 -25.265 1.00 93.81 125 SER A CA 1
ATOM 915 C C . SER A 1 125 ? 16.125 -6.957 -24.411 1.00 93.81 125 SER A C 1
ATOM 917 O O . SER A 1 125 ? 15.282 -6.997 -23.523 1.00 93.81 125 SER A O 1
ATOM 919 N N . ARG A 1 126 ? 16.939 -7.985 -24.675 1.00 95.31 126 ARG A N 1
ATOM 920 C CA . ARG A 1 126 ? 16.925 -9.246 -23.932 1.00 95.31 126 ARG A CA 1
ATOM 921 C C . ARG A 1 126 ? 17.866 -9.165 -22.721 1.00 95.31 126 ARG A C 1
ATOM 923 O O . ARG A 1 126 ? 19.003 -8.711 -22.907 1.00 95.31 126 ARG A O 1
ATOM 930 N N . PRO A 1 127 ? 17.434 -9.597 -21.524 1.00 94.75 127 PRO A N 1
ATOM 931 C CA . PRO A 1 127 ? 18.299 -9.660 -20.358 1.00 94.75 127 PRO A CA 1
ATOM 932 C C . PRO A 1 127 ? 19.489 -10.596 -20.595 1.00 94.75 127 PRO A C 1
ATOM 934 O O . PRO A 1 127 ? 19.440 -11.491 -21.448 1.00 94.75 127 PRO A O 1
ATOM 937 N N . ASP A 1 128 ? 20.569 -10.391 -19.851 1.00 95.06 128 ASP A N 1
ATOM 938 C CA . ASP A 1 128 ? 21.595 -11.424 -19.703 1.00 95.06 128 ASP A CA 1
ATOM 939 C C . ASP A 1 128 ? 21.184 -12.444 -18.619 1.00 95.06 128 ASP A C 1
ATOM 941 O O . ASP A 1 128 ? 20.135 -12.315 -17.984 1.00 95.06 128 ASP A O 1
ATOM 945 N N . ASP A 1 129 ? 21.999 -13.476 -18.391 1.00 96.31 129 ASP A N 1
ATOM 946 C CA . ASP A 1 129 ? 21.692 -14.526 -17.405 1.00 96.31 129 ASP A CA 1
ATOM 947 C C . ASP A 1 129 ? 21.609 -13.993 -15.965 1.00 96.31 129 ASP A C 1
ATOM 949 O O . ASP A 1 129 ? 20.997 -14.608 -15.088 1.00 96.31 129 ASP A O 1
ATOM 953 N N . SER A 1 130 ? 22.266 -12.866 -15.681 1.00 95.12 130 SER A N 1
ATOM 954 C CA . SER A 1 130 ? 22.145 -12.182 -14.393 1.00 95.12 130 SER A CA 1
ATOM 955 C C . SER A 1 130 ? 20.797 -11.465 -14.299 1.00 95.12 130 SER A C 1
ATOM 957 O O . SER A 1 130 ? 20.091 -11.615 -13.306 1.00 95.12 130 SER A O 1
ATOM 959 N N . GLY A 1 131 ? 20.392 -10.765 -15.357 1.00 94.62 131 GLY A N 1
ATOM 960 C CA . GLY A 1 131 ? 19.123 -10.061 -15.455 1.00 94.62 131 GLY A CA 1
ATOM 961 C C . GLY A 1 131 ? 17.924 -10.997 -15.369 1.00 94.62 131 GLY A C 1
ATOM 962 O O . GLY A 1 131 ? 16.997 -10.710 -14.617 1.00 94.62 131 GLY A O 1
ATOM 963 N N . GLU A 1 132 ? 17.958 -12.149 -16.047 1.00 96.62 132 GLU A N 1
ATOM 964 C CA . GLU A 1 132 ? 16.901 -13.167 -15.926 1.00 96.62 132 GLU A CA 1
ATOM 965 C C . GLU A 1 132 ? 16.775 -13.692 -14.488 1.00 96.62 132 GLU A C 1
ATOM 967 O O . GLU A 1 132 ? 15.664 -13.831 -13.972 1.00 96.62 132 GLU A O 1
ATOM 972 N N . ARG A 1 133 ? 17.899 -13.929 -13.794 1.00 95.69 133 ARG A N 1
ATOM 973 C CA . ARG A 1 133 ? 17.886 -14.337 -12.378 1.00 95.69 133 ARG A CA 1
ATOM 974 C C . ARG A 1 133 ? 17.308 -13.252 -11.476 1.00 95.69 133 ARG A C 1
ATOM 976 O O . ARG A 1 133 ? 16.513 -13.567 -10.595 1.00 95.69 133 ARG A O 1
ATOM 983 N N . THR A 1 134 ? 17.656 -11.993 -11.722 1.00 95.06 134 THR A N 1
ATOM 984 C CA . THR A 1 134 ? 17.110 -10.858 -10.975 1.00 95.06 134 THR A CA 1
ATOM 985 C C . THR A 1 134 ? 15.607 -10.693 -11.202 1.00 95.06 134 THR A C 1
ATOM 987 O O . THR A 1 134 ? 14.859 -10.493 -10.247 1.00 95.06 134 THR A O 1
ATOM 990 N N . ILE A 1 135 ? 15.127 -10.827 -12.443 1.00 95.69 135 ILE A N 1
ATOM 991 C CA . ILE A 1 135 ? 13.685 -10.821 -12.735 1.00 95.69 135 ILE A CA 1
ATOM 992 C C . ILE A 1 135 ? 13.005 -11.966 -11.973 1.00 95.69 135 ILE A C 1
ATOM 994 O O . ILE A 1 135 ? 11.993 -11.747 -11.309 1.00 95.69 135 ILE A O 1
ATOM 998 N N . ALA A 1 136 ? 13.588 -13.169 -12.004 1.00 94.94 136 ALA A N 1
ATOM 999 C CA . ALA A 1 136 ? 13.054 -14.330 -11.300 1.00 94.94 136 ALA A CA 1
ATOM 1000 C C . ALA A 1 136 ? 12.958 -14.124 -9.778 1.00 94.94 136 ALA A C 1
ATOM 1002 O O . ALA A 1 136 ? 11.936 -14.478 -9.190 1.00 94.94 136 ALA A O 1
ATOM 1003 N N . SER A 1 137 ? 13.969 -13.519 -9.139 1.00 93.25 137 SER A N 1
ATOM 1004 C CA . SER A 1 137 ? 13.921 -13.231 -7.698 1.00 93.25 137 SER A CA 1
ATOM 1005 C C . SER A 1 137 ? 12.861 -12.187 -7.345 1.00 93.25 137 SER A C 1
ATOM 1007 O O . SER A 1 137 ? 12.201 -12.306 -6.317 1.00 93.25 137 SER A O 1
ATOM 1009 N N . ILE A 1 138 ? 12.656 -11.196 -8.218 1.00 94.19 138 ILE A N 1
ATOM 1010 C CA . ILE A 1 138 ? 11.711 -10.098 -7.987 1.00 94.19 138 ILE A CA 1
ATOM 1011 C C . ILE A 1 138 ? 10.254 -10.546 -8.132 1.00 94.19 138 ILE A C 1
ATOM 1013 O O . ILE A 1 138 ? 9.390 -10.011 -7.444 1.00 94.19 138 ILE A O 1
ATOM 1017 N N . ILE A 1 139 ? 9.950 -11.532 -8.983 1.00 93.69 139 ILE A N 1
ATOM 1018 C CA . ILE A 1 139 ? 8.569 -11.982 -9.244 1.00 93.69 139 ILE A CA 1
ATOM 1019 C C . ILE A 1 139 ? 7.796 -12.300 -7.951 1.00 93.69 139 ILE A C 1
ATOM 1021 O O . ILE A 1 139 ? 6.611 -11.976 -7.848 1.00 93.69 139 ILE A O 1
ATOM 1025 N N . LEU A 1 140 ? 8.445 -12.913 -6.955 1.00 88.44 140 LEU A N 1
ATOM 1026 C CA . LEU A 1 140 ? 7.796 -13.260 -5.685 1.00 88.44 140 LEU A CA 1
ATOM 1027 C C . LEU A 1 140 ? 7.393 -12.021 -4.873 1.00 88.44 140 LEU A C 1
ATOM 1029 O O . LEU A 1 140 ? 6.317 -12.009 -4.274 1.00 88.44 140 LEU A O 1
ATOM 1033 N N . GLU A 1 141 ? 8.230 -10.986 -4.878 1.00 89.56 141 GLU A N 1
ATOM 1034 C CA . GLU A 1 141 ? 7.974 -9.715 -4.195 1.00 89.56 141 GLU A CA 1
ATOM 1035 C C . GLU A 1 141 ? 6.970 -8.860 -4.976 1.00 89.56 141 GLU A C 1
ATOM 1037 O O . GLU A 1 141 ? 6.008 -8.347 -4.405 1.00 89.56 141 GLU A O 1
ATOM 1042 N N . ALA A 1 142 ? 7.124 -8.796 -6.300 1.00 90.94 142 ALA A N 1
ATOM 1043 C CA . ALA A 1 142 ? 6.276 -8.037 -7.213 1.00 90.94 142 ALA A CA 1
ATOM 1044 C C . ALA A 1 142 ? 4.799 -8.445 -7.137 1.00 90.94 142 ALA A C 1
ATOM 1046 O O . A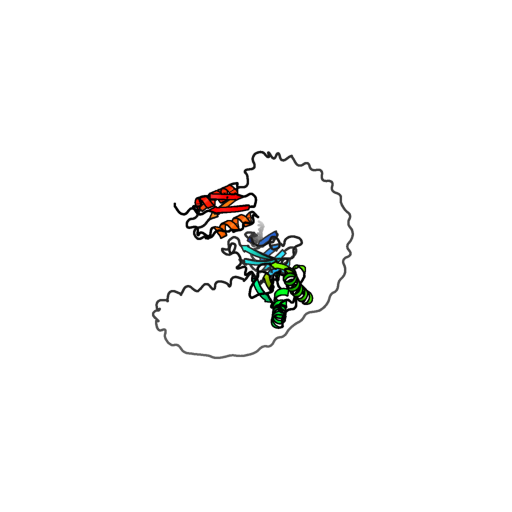LA A 1 142 ? 3.919 -7.591 -7.193 1.00 90.94 142 ALA A O 1
ATOM 1047 N N . ARG A 1 143 ? 4.501 -9.734 -6.926 1.00 90.12 143 ARG A N 1
ATOM 1048 C CA . ARG A 1 143 ? 3.120 -10.217 -6.720 1.00 90.12 143 ARG A CA 1
ATOM 1049 C C . ARG A 1 143 ? 2.423 -9.594 -5.509 1.00 90.12 143 ARG A C 1
ATOM 1051 O O . ARG A 1 143 ? 1.200 -9.623 -5.438 1.00 90.12 143 ARG A O 1
ATOM 1058 N N . ARG A 1 144 ? 3.189 -9.083 -4.544 1.00 86.69 144 ARG A N 1
ATOM 1059 C CA . ARG A 1 144 ? 2.675 -8.435 -3.332 1.00 86.69 144 ARG A CA 1
ATOM 1060 C C . ARG A 1 144 ? 2.739 -6.914 -3.410 1.00 86.69 144 ARG A C 1
ATOM 1062 O O . ARG A 1 144 ? 2.248 -6.271 -2.491 1.00 86.69 144 ARG A O 1
ATOM 1069 N N . ALA A 1 145 ? 3.368 -6.345 -4.436 1.00 87.62 145 ALA A N 1
ATOM 1070 C CA . ALA A 1 145 ? 3.554 -4.907 -4.549 1.00 87.62 145 ALA A CA 1
ATOM 1071 C C . ALA A 1 145 ? 2.227 -4.199 -4.864 1.00 87.62 145 ALA A C 1
ATOM 1073 O O . ALA A 1 145 ? 1.420 -4.676 -5.658 1.00 87.62 145 ALA A O 1
ATOM 1074 N N . GLU A 1 146 ? 2.024 -3.028 -4.257 1.00 84.50 146 GLU A N 1
ATOM 1075 C CA . GLU A 1 146 ? 0.877 -2.157 -4.547 1.00 84.50 146 GLU A CA 1
ATOM 1076 C C . GLU A 1 146 ? 1.077 -1.450 -5.895 1.00 84.50 146 GLU A C 1
ATOM 1078 O O . GLU A 1 146 ? 0.136 -1.227 -6.654 1.00 84.50 146 GLU A O 1
ATOM 1083 N N . ARG A 1 147 ? 2.331 -1.090 -6.190 1.00 89.56 147 ARG A N 1
ATOM 1084 C CA . ARG A 1 147 ? 2.725 -0.417 -7.424 1.00 89.56 147 ARG A CA 1
ATOM 1085 C C . ARG A 1 147 ? 4.147 -0.797 -7.797 1.00 89.56 147 ARG A C 1
ATOM 1087 O O . ARG A 1 147 ? 5.038 -0.814 -6.951 1.00 89.56 147 ARG A O 1
ATOM 1094 N N . ILE A 1 148 ? 4.367 -1.028 -9.079 1.00 92.31 148 ILE A N 1
ATOM 1095 C CA . ILE A 1 148 ? 5.658 -1.351 -9.669 1.00 92.31 148 ILE A CA 1
ATOM 1096 C C . ILE A 1 148 ? 5.914 -0.326 -10.761 1.00 92.31 148 ILE A C 1
ATOM 1098 O O . ILE A 1 148 ? 5.104 -0.159 -11.665 1.00 92.31 148 ILE A O 1
ATOM 1102 N N . VAL A 1 149 ? 7.044 0.362 -10.690 1.00 94.94 149 VAL A N 1
ATOM 1103 C CA . VAL A 1 149 ? 7.510 1.266 -11.735 1.00 94.94 149 VAL A CA 1
ATOM 1104 C C . VAL A 1 149 ? 8.734 0.634 -12.379 1.00 94.94 149 VAL A C 1
ATOM 1106 O O . VAL A 1 149 ? 9.775 0.468 -11.747 1.00 94.94 149 VAL A O 1
ATOM 1109 N N . VAL A 1 150 ? 8.604 0.260 -13.646 1.00 96.25 150 VAL A N 1
ATOM 1110 C CA . VAL A 1 150 ? 9.699 -0.279 -14.449 1.00 96.25 150 VAL A CA 1
ATOM 1111 C C . VAL A 1 150 ? 10.246 0.845 -15.313 1.00 96.25 150 VAL A C 1
ATOM 1113 O O . VAL A 1 150 ? 9.614 1.263 -16.281 1.00 96.25 150 VAL A O 1
ATOM 1116 N N . THR A 1 151 ? 11.436 1.325 -14.980 1.00 95.19 151 THR A N 1
ATOM 1117 C CA . THR A 1 151 ? 12.107 2.401 -15.703 1.00 95.19 151 THR A CA 1
ATOM 1118 C C . THR A 1 151 ? 13.215 1.834 -16.580 1.00 95.19 151 THR A C 1
ATOM 1120 O O . THR A 1 151 ? 14.172 1.242 -16.084 1.00 95.19 151 THR A O 1
ATOM 1123 N N . GLY A 1 152 ? 13.103 2.024 -17.892 1.00 93.75 152 GLY A N 1
ATOM 1124 C CA . GLY A 1 152 ? 14.170 1.714 -18.837 1.00 93.75 152 GLY A CA 1
ATOM 1125 C C . GLY A 1 152 ? 15.203 2.834 -18.886 1.00 93.75 152 GLY A C 1
ATOM 1126 O O . GLY A 1 152 ? 14.839 3.997 -19.097 1.00 93.75 152 GLY A O 1
ATOM 1127 N N . HIS A 1 153 ? 16.481 2.476 -18.756 1.00 91.00 153 HIS A N 1
ATOM 1128 C CA . HIS A 1 153 ? 17.610 3.390 -18.904 1.00 91.00 153 HIS A CA 1
ATOM 1129 C C . HIS A 1 153 ? 18.381 3.069 -20.197 1.00 91.00 153 HIS A C 1
ATOM 1131 O O . HIS A 1 153 ? 18.754 1.920 -20.451 1.00 91.00 153 HIS A O 1
ATOM 1137 N N . PRO A 1 154 ? 18.613 4.062 -21.064 1.00 83.56 154 PRO A N 1
ATOM 1138 C CA .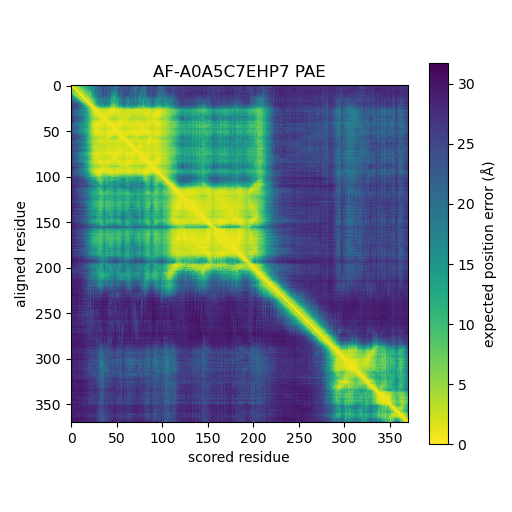 PRO A 1 154 ? 19.374 3.862 -22.284 1.00 83.56 154 PRO A CA 1
ATOM 1139 C C . PRO A 1 154 ? 20.864 3.618 -21.994 1.00 83.56 154 PRO A C 1
ATOM 1141 O O . PRO A 1 154 ? 21.492 4.398 -21.281 1.00 83.56 154 PRO A O 1
ATOM 1144 N N . ASP A 1 155 ? 21.450 2.600 -22.633 1.00 77.12 155 ASP A N 1
ATOM 1145 C CA . ASP A 1 155 ? 22.910 2.391 -22.724 1.00 77.12 155 ASP A CA 1
ATOM 1146 C C . ASP A 1 155 ? 23.572 3.293 -23.793 1.00 77.12 155 ASP A C 1
ATOM 1148 O O . ASP A 1 155 ? 24.786 3.489 -23.833 1.00 77.12 155 ASP A O 1
ATOM 1152 N N . SER A 1 156 ? 22.750 3.845 -24.682 1.00 72.19 156 SER A N 1
ATOM 1153 C CA . SER A 1 156 ? 23.087 4.618 -25.874 1.00 72.19 156 SER A CA 1
ATOM 1154 C C . SER A 1 156 ? 22.012 5.687 -26.087 1.00 72.19 156 SER A C 1
ATOM 1156 O O . SER A 1 156 ? 20.983 5.665 -25.432 1.00 72.19 156 SER A O 1
ATOM 1158 N N . LYS A 1 157 ? 22.140 6.621 -27.035 1.00 75.19 157 LYS A N 1
ATOM 1159 C CA . LYS A 1 157 ? 21.091 7.647 -27.274 1.00 75.19 157 LYS A CA 1
ATOM 1160 C C . LYS A 1 157 ? 19.737 7.084 -27.787 1.00 75.19 157 LYS A C 1
ATOM 1162 O O . LYS A 1 157 ? 18.893 7.849 -28.247 1.00 75.19 157 LYS A O 1
ATOM 1167 N N . SER A 1 158 ? 19.516 5.768 -27.735 1.00 86.94 158 SER A N 1
ATOM 1168 C CA . SER A 1 158 ? 18.317 5.086 -28.222 1.00 86.94 158 SER A CA 1
ATOM 1169 C C . SER A 1 158 ? 17.220 5.000 -27.154 1.00 86.94 158 SER A C 1
ATOM 1171 O O . SER A 1 158 ? 17.196 4.094 -26.319 1.00 86.94 158 SER A O 1
ATOM 1173 N N . LYS A 1 159 ? 16.250 5.918 -27.233 1.00 91.94 159 LYS A N 1
ATOM 1174 C CA . LYS A 1 159 ? 15.010 5.878 -26.437 1.00 91.94 159 LYS A CA 1
ATOM 1175 C C . LYS A 1 159 ? 14.236 4.569 -26.642 1.00 91.94 159 LYS A C 1
ATOM 1177 O O . LYS A 1 159 ? 13.745 3.986 -25.681 1.00 91.94 159 LYS A O 1
ATOM 1182 N N . THR A 1 160 ? 14.165 4.096 -27.887 1.00 93.81 160 THR A N 1
ATOM 1183 C CA . THR A 1 160 ? 13.423 2.888 -28.270 1.00 93.81 160 THR A CA 1
ATOM 1184 C C . THR A 1 160 ? 13.966 1.640 -27.577 1.00 93.81 160 THR A C 1
ATOM 1186 O O . THR A 1 160 ? 13.202 0.761 -27.191 1.00 93.81 160 THR A O 1
ATOM 1189 N N . LEU A 1 161 ? 15.286 1.559 -27.380 1.00 91.50 161 LEU A N 1
ATOM 1190 C CA . LEU A 1 161 ? 15.899 0.420 -26.699 1.00 91.50 161 LEU A CA 1
ATOM 1191 C C . LEU A 1 161 ? 15.527 0.380 -25.211 1.00 91.50 161 LEU A C 1
ATOM 1193 O O . LEU A 1 161 ? 15.139 -0.675 -24.715 1.00 91.50 161 LEU A O 1
ATOM 1197 N N . ALA A 1 162 ? 15.592 1.522 -24.523 1.00 92.31 162 ALA A N 1
ATOM 1198 C CA . ALA A 1 162 ? 15.185 1.636 -23.124 1.00 92.31 162 ALA A CA 1
ATOM 1199 C C . ALA A 1 162 ? 13.705 1.259 -22.929 1.00 92.31 162 ALA A C 1
ATOM 1201 O O . ALA A 1 162 ? 13.368 0.508 -22.015 1.00 92.31 162 ALA A O 1
ATOM 1202 N N . GLU A 1 163 ? 12.833 1.709 -23.834 1.00 94.88 163 GLU A N 1
ATOM 1203 C CA . GLU A 1 163 ? 11.413 1.351 -23.823 1.00 94.88 163 GLU A CA 1
ATOM 1204 C C . GLU A 1 163 ? 11.193 -0.155 -24.014 1.00 94.88 163 GLU A C 1
ATOM 1206 O O . GLU A 1 163 ? 10.452 -0.774 -23.252 1.00 94.88 163 GLU A O 1
ATOM 1211 N N . ASN A 1 164 ? 11.881 -0.770 -24.981 1.00 95.19 164 ASN A N 1
ATOM 1212 C CA . ASN A 1 164 ? 11.773 -2.207 -25.235 1.00 95.19 164 ASN A CA 1
ATOM 1213 C C . ASN A 1 164 ? 12.277 -3.049 -24.054 1.00 95.19 164 ASN A C 1
ATOM 1215 O O . ASN A 1 164 ? 11.696 -4.090 -23.761 1.00 95.19 164 ASN A O 1
ATOM 1219 N N . ARG A 1 165 ? 13.330 -2.606 -23.355 1.00 94.69 165 ARG A N 1
ATOM 1220 C CA . ARG A 1 165 ? 13.844 -3.269 -22.143 1.00 94.69 165 ARG A CA 1
ATOM 1221 C C . ARG A 1 165 ? 12.832 -3.220 -20.999 1.00 94.69 165 ARG A C 1
ATOM 1223 O O . ARG A 1 165 ? 12.548 -4.243 -20.380 1.00 94.69 165 ARG A O 1
ATOM 1230 N N . ALA A 1 166 ? 12.241 -2.051 -20.752 1.00 95.75 166 ALA A N 1
ATOM 1231 C CA . ALA A 1 166 ? 11.216 -1.900 -19.722 1.00 95.75 166 ALA A CA 1
ATOM 1232 C C . ALA A 1 166 ? 9.945 -2.699 -20.057 1.00 95.75 166 ALA A C 1
ATOM 1234 O O . ALA A 1 166 ? 9.366 -3.349 -19.185 1.00 95.75 166 ALA A O 1
ATOM 1235 N N . ARG A 1 167 ? 9.552 -2.720 -21.338 1.00 96.94 167 ARG A N 1
ATOM 1236 C CA . ARG A 1 167 ? 8.434 -3.533 -21.828 1.00 96.94 167 ARG A CA 1
ATOM 1237 C C . ARG A 1 167 ? 8.682 -5.027 -21.628 1.00 96.94 167 ARG A C 1
ATOM 1239 O O . ARG A 1 167 ? 7.790 -5.700 -21.126 1.00 96.94 167 ARG A O 1
ATOM 1246 N N . TYR A 1 168 ? 9.889 -5.514 -21.928 1.00 96.88 168 TYR A N 1
ATOM 1247 C CA . TYR A 1 168 ? 10.260 -6.913 -21.698 1.00 96.88 168 TYR A CA 1
ATOM 1248 C C . TYR A 1 168 ? 10.073 -7.309 -20.229 1.00 96.88 168 TYR A C 1
ATOM 1250 O O . TYR A 1 168 ? 9.445 -8.318 -19.929 1.00 96.88 168 TYR A O 1
ATOM 1258 N N . VAL A 1 169 ? 10.566 -6.492 -19.292 1.00 96.81 169 VAL A N 1
ATOM 1259 C CA . VAL A 1 169 ? 10.401 -6.758 -17.852 1.00 96.81 169 VAL A CA 1
ATOM 1260 C C . VAL A 1 169 ? 8.924 -6.772 -17.459 1.00 96.81 169 VAL A C 1
ATOM 1262 O O . VAL A 1 169 ? 8.504 -7.681 -16.749 1.00 96.81 169 VAL A O 1
ATOM 1265 N N . ARG A 1 170 ? 8.121 -5.813 -17.943 1.00 97.25 170 ARG A N 1
ATOM 1266 C CA . ARG A 1 170 ? 6.669 -5.797 -17.705 1.00 97.25 170 ARG A CA 1
ATOM 1267 C C . ARG A 1 170 ? 6.002 -7.082 -18.198 1.00 97.25 170 ARG A C 1
ATOM 1269 O O . ARG A 1 170 ? 5.258 -7.687 -17.437 1.00 97.25 170 ARG A O 1
ATOM 1276 N N . GLU A 1 171 ? 6.280 -7.511 -19.426 1.00 97.69 171 GLU A N 1
ATOM 1277 C CA . GLU A 1 171 ? 5.718 -8.746 -19.995 1.00 97.69 171 GLU A CA 1
ATOM 1278 C C . GLU A 1 171 ? 6.093 -9.968 -19.149 1.00 97.69 171 GLU A C 1
ATOM 1280 O O . GLU A 1 171 ? 5.219 -10.744 -18.776 1.00 97.69 171 GLU A O 1
ATOM 1285 N N . ARG A 1 172 ? 7.357 -10.080 -18.718 1.00 97.56 172 ARG A N 1
ATOM 1286 C CA . ARG A 1 172 ? 7.797 -11.171 -17.830 1.00 97.56 172 ARG A CA 1
ATOM 1287 C C . ARG A 1 172 ? 7.093 -11.168 -16.471 1.00 97.56 172 ARG A C 1
ATOM 1289 O O . ARG A 1 172 ? 6.814 -12.241 -15.941 1.00 97.56 172 ARG A O 1
ATOM 1296 N N . LEU A 1 173 ? 6.811 -9.995 -15.899 1.00 96.75 173 LEU A N 1
ATOM 1297 C CA . LEU A 1 173 ? 6.048 -9.877 -14.651 1.00 96.75 173 LEU A CA 1
ATOM 1298 C C . LEU A 1 173 ? 4.582 -10.295 -14.850 1.00 96.75 173 LEU A C 1
ATOM 1300 O O . LEU A 1 173 ? 4.045 -11.032 -14.020 1.00 96.75 173 LEU A O 1
ATOM 1304 N N . ILE A 1 174 ? 3.960 -9.886 -15.960 1.00 97.44 174 ILE A N 1
ATOM 1305 C CA . ILE A 1 174 ? 2.580 -10.256 -16.315 1.00 97.44 174 ILE A CA 1
ATOM 1306 C C . ILE A 1 174 ? 2.465 -11.766 -16.544 1.00 97.44 174 ILE A C 1
ATOM 1308 O O . ILE A 1 174 ? 1.597 -12.404 -15.951 1.00 97.44 174 ILE A O 1
ATOM 1312 N N . ASP A 1 175 ? 3.382 -12.357 -17.316 1.00 97.56 175 ASP A N 1
ATOM 1313 C CA . ASP A 1 175 ? 3.451 -13.808 -17.547 1.00 97.56 175 ASP A CA 1
ATOM 1314 C C . ASP A 1 175 ? 3.586 -14.592 -16.234 1.00 97.56 175 ASP A C 1
ATOM 1316 O O . ASP A 1 175 ? 3.125 -15.726 -16.109 1.00 97.56 175 ASP A O 1
ATOM 1320 N N . ALA A 1 176 ? 4.218 -13.982 -15.229 1.00 96.75 176 ALA A N 1
ATOM 1321 C CA . ALA A 1 176 ? 4.382 -14.549 -13.901 1.00 96.75 176 ALA A CA 1
ATOM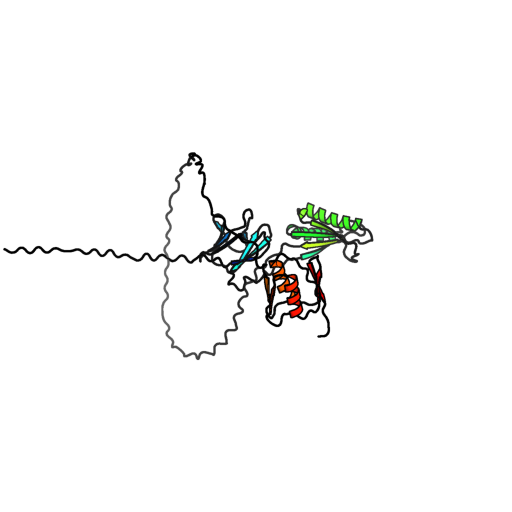 1322 C C . ALA A 1 176 ? 3.196 -14.277 -12.955 1.00 96.75 176 ALA A C 1
ATOM 1324 O O . ALA A 1 176 ? 3.276 -14.619 -11.770 1.00 96.75 176 ALA A O 1
ATOM 1325 N N . GLY A 1 177 ? 2.102 -13.694 -13.444 1.00 95.94 177 GLY A N 1
ATOM 1326 C CA . GLY A 1 177 ? 0.864 -13.463 -12.699 1.00 95.94 177 GLY A CA 1
ATOM 1327 C C . GLY A 1 177 ? 0.816 -12.159 -11.900 1.00 95.94 177 GLY A C 1
ATOM 1328 O O . GLY A 1 177 ? -0.028 -12.034 -11.015 1.00 95.94 177 GLY A O 1
ATOM 1329 N N . VAL A 1 178 ? 1.707 -11.199 -12.162 1.00 95.38 178 VAL A N 1
ATOM 1330 C CA . VAL A 1 178 ? 1.587 -9.846 -11.596 1.00 95.38 178 VAL A CA 1
ATOM 1331 C C . VAL A 1 178 ? 0.505 -9.079 -12.373 1.00 95.38 178 VAL A C 1
ATOM 1333 O O . VAL A 1 178 ? 0.569 -9.045 -13.603 1.00 95.38 178 VAL A O 1
ATOM 1336 N N . PRO A 1 179 ? -0.489 -8.458 -11.708 1.00 92.56 179 PRO A N 1
ATOM 1337 C CA . PRO A 1 179 ? -1.536 -7.714 -12.400 1.00 92.56 179 PRO A CA 1
ATOM 1338 C C . PRO A 1 179 ? -0.970 -6.552 -13.220 1.00 92.56 179 PRO A C 1
ATOM 1340 O O . PRO A 1 179 ? -0.188 -5.750 -12.717 1.00 92.56 179 PRO A O 1
ATOM 1343 N N . ASP A 1 180 ? -1.419 -6.399 -14.463 1.00 96.62 180 ASP A N 1
ATOM 1344 C CA . ASP A 1 180 ? -0.952 -5.302 -15.318 1.00 96.62 180 ASP A CA 1
ATOM 1345 C C . ASP A 1 180 ? -1.274 -3.915 -14.731 1.00 96.62 180 ASP A C 1
ATOM 1347 O O . ASP A 1 180 ? -0.486 -2.980 -14.833 1.00 96.62 180 ASP A O 1
ATOM 1351 N N . SER A 1 181 ? -2.400 -3.795 -14.020 1.00 91.56 181 SER A N 1
ATOM 1352 C CA . SER A 1 181 ? -2.851 -2.541 -13.407 1.00 91.56 181 SER A CA 1
ATOM 1353 C C . SER A 1 181 ? -1.900 -1.972 -12.351 1.00 91.56 181 SER A C 1
ATOM 1355 O O . SER A 1 181 ? -2.005 -0.790 -12.034 1.00 91.56 181 SER A O 1
ATOM 1357 N N . VAL A 1 182 ? -1.002 -2.788 -11.783 1.00 92.69 182 VAL A N 1
ATOM 1358 C CA . VAL A 1 182 ? -0.015 -2.318 -10.797 1.00 92.69 182 VAL A CA 1
ATOM 1359 C C . VAL A 1 182 ? 1.326 -1.944 -11.432 1.00 92.69 182 VAL A C 1
ATOM 1361 O O . VAL A 1 182 ? 2.178 -1.405 -10.729 1.00 92.69 182 VAL A O 1
ATOM 1364 N N . ILE A 1 183 ? 1.534 -2.197 -12.731 1.00 95.88 183 ILE A N 1
ATOM 1365 C CA . ILE A 1 183 ? 2.816 -1.988 -13.417 1.00 95.88 183 ILE A CA 1
ATOM 1366 C C . ILE A 1 183 ? 2.764 -0.726 -14.286 1.00 95.88 183 ILE A C 1
ATOM 1368 O O . ILE A 1 183 ? 2.028 -0.640 -15.263 1.00 95.88 183 ILE A O 1
ATOM 1372 N N . GLU A 1 184 ? 3.626 0.241 -13.989 1.00 95.88 184 GLU A N 1
ATOM 1373 C CA . GLU A 1 184 ? 3.840 1.442 -14.792 1.00 95.88 184 GLU A CA 1
ATOM 1374 C C . GLU A 1 184 ? 5.201 1.373 -15.486 1.00 95.88 184 GLU A C 1
ATOM 1376 O O . GLU A 1 184 ? 6.228 1.159 -14.845 1.00 95.88 184 GLU A O 1
ATOM 1381 N N . VAL A 1 185 ? 5.231 1.591 -16.801 1.00 95.62 185 VAL A N 1
ATOM 1382 C CA . VAL A 1 185 ? 6.479 1.637 -17.574 1.00 95.62 185 VAL A CA 1
ATOM 1383 C C . VAL A 1 185 ? 6.910 3.084 -17.779 1.00 95.62 185 VAL A C 1
ATOM 1385 O O . VAL A 1 185 ? 6.138 3.912 -18.261 1.00 95.62 185 VAL A O 1
ATOM 1388 N N . ARG A 1 186 ? 8.169 3.384 -17.454 1.00 94.88 186 ARG A N 1
ATOM 1389 C CA . ARG A 1 186 ? 8.804 4.687 -17.664 1.00 94.88 186 ARG A CA 1
ATOM 1390 C C . ARG A 1 186 ? 10.076 4.552 -18.483 1.00 94.88 186 ARG A C 1
ATOM 1392 O O . ARG A 1 186 ? 10.721 3.507 -18.517 1.00 94.88 186 ARG A O 1
ATOM 1399 N N . VAL A 1 187 ? 10.457 5.644 -19.133 1.00 93.19 187 VAL A N 1
ATOM 1400 C CA . VAL A 1 187 ? 11.719 5.748 -19.866 1.00 93.19 187 VAL A CA 1
ATOM 1401 C C . VAL A 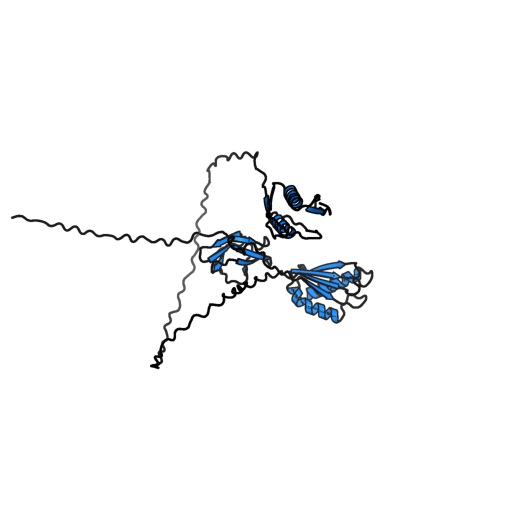1 187 ? 12.415 7.021 -19.425 1.00 93.19 187 VAL A C 1
ATOM 1403 O O . VAL A 1 187 ? 11.889 8.118 -19.614 1.00 93.19 187 VAL A O 1
ATOM 1406 N N . GLU A 1 188 ? 13.605 6.881 -18.853 1.00 89.81 188 GLU A N 1
ATOM 1407 C CA . GLU A 1 188 ? 14.426 8.016 -18.447 1.00 89.81 188 GLU A CA 1
ATOM 1408 C C . GLU A 1 188 ? 15.600 8.160 -19.406 1.00 89.81 188 GLU A C 1
ATOM 1410 O O . GLU A 1 188 ? 16.450 7.290 -19.498 1.00 89.81 188 GLU A O 1
ATOM 1415 N N . LEU A 1 189 ? 15.688 9.291 -20.109 1.00 86.12 189 LEU A N 1
ATOM 1416 C CA . LEU A 1 189 ? 16.773 9.553 -21.066 1.00 86.12 189 LEU A CA 1
ATOM 1417 C C . LEU A 1 189 ? 18.112 9.902 -20.401 1.00 86.12 189 LEU A C 1
ATOM 1419 O O . LEU A 1 189 ? 19.087 10.174 -21.100 1.00 86.12 189 LEU A O 1
ATOM 1423 N N . ARG A 1 190 ? 18.167 9.943 -19.064 1.00 82.00 190 ARG A N 1
ATOM 1424 C CA . ARG A 1 190 ? 19.416 10.196 -18.348 1.00 82.00 190 ARG A CA 1
ATOM 1425 C C . ARG A 1 190 ? 20.272 8.929 -18.414 1.00 82.00 190 ARG A C 1
ATOM 1427 O O . ARG A 1 190 ? 19.842 7.908 -17.880 1.00 82.00 190 ARG A O 1
ATOM 1434 N N . PRO A 1 191 ? 21.453 8.977 -19.052 1.00 69.88 191 PRO A N 1
ATOM 1435 C CA . PRO A 1 191 ? 22.329 7.819 -19.111 1.00 69.88 191 PRO A CA 1
ATOM 1436 C C . PRO A 1 191 ? 22.763 7.450 -17.690 1.00 69.88 191 PRO A C 1
ATOM 1438 O O . PRO A 1 191 ? 23.280 8.293 -16.955 1.00 69.88 191 PRO A O 1
ATOM 1441 N N . SER A 1 192 ? 22.533 6.197 -17.305 1.00 72.00 192 SER A N 1
ATOM 1442 C CA . SER A 1 192 ? 23.080 5.617 -16.081 1.00 72.00 192 SER A CA 1
ATOM 1443 C C . SER A 1 192 ? 24.241 4.711 -16.493 1.00 72.00 192 SER A C 1
ATOM 1445 O O . SER A 1 192 ? 24.004 3.718 -17.178 1.00 72.00 192 SER A O 1
ATOM 1447 N N . PRO A 1 193 ? 25.497 5.044 -16.149 1.00 65.19 193 PRO A N 1
ATOM 1448 C CA . PRO A 1 193 ? 26.675 4.368 -16.701 1.00 65.19 193 PRO A CA 1
ATOM 1449 C C . PRO A 1 193 ? 26.821 2.896 -16.283 1.00 65.19 193 PRO A C 1
ATOM 1451 O O . PRO A 1 193 ? 27.671 2.202 -16.828 1.00 65.19 193 PRO A O 1
ATOM 1454 N N . GLU A 1 194 ? 25.998 2.406 -15.353 1.00 65.50 194 GLU A N 1
ATOM 1455 C CA . GLU A 1 194 ? 26.125 1.054 -14.796 1.00 65.50 194 GLU A CA 1
ATOM 1456 C C . GLU A 1 194 ? 24.819 0.244 -14.816 1.00 65.50 194 GLU A C 1
ATOM 1458 O O . GLU A 1 194 ? 24.814 -0.899 -14.361 1.00 65.50 194 GLU A O 1
ATOM 1463 N N . ARG A 1 195 ? 23.683 0.821 -15.247 1.00 67.94 195 ARG A N 1
ATOM 1464 C CA . ARG A 1 195 ? 22.355 0.231 -14.984 1.00 67.94 195 ARG A CA 1
ATOM 1465 C C . ARG A 1 195 ? 21.386 0.482 -16.139 1.00 67.94 195 ARG A C 1
ATOM 1467 O O . ARG A 1 195 ? 21.172 1.621 -16.535 1.00 67.94 195 ARG A O 1
ATOM 1474 N N . GLU A 1 196 ? 20.800 -0.591 -16.667 1.00 77.25 196 GLU A N 1
ATOM 1475 C CA . GLU A 1 196 ? 20.059 -0.579 -17.941 1.00 77.25 196 GLU A CA 1
ATOM 1476 C C . GLU A 1 196 ? 18.533 -0.628 -17.780 1.00 77.25 196 GLU A C 1
ATOM 1478 O O . GLU A 1 196 ? 17.800 -0.091 -18.609 1.00 77.25 196 GLU A O 1
ATOM 1483 N N . ALA A 1 197 ? 18.030 -1.221 -16.700 1.00 78.75 197 ALA A N 1
ATOM 1484 C CA . ALA A 1 197 ? 16.676 -0.958 -16.230 1.00 78.75 197 ALA A CA 1
ATOM 1485 C C . ALA A 1 197 ? 16.639 -0.933 -14.704 1.00 78.75 197 ALA A C 1
ATOM 1487 O O . ALA A 1 197 ? 17.314 -1.720 -14.032 1.00 78.75 197 ALA A O 1
ATOM 1488 N N . LYS A 1 198 ? 15.821 -0.033 -14.166 1.00 85.44 198 LYS A N 1
ATOM 1489 C CA . LYS A 1 198 ? 15.542 0.119 -12.742 1.00 85.44 198 LYS A CA 1
ATOM 1490 C C . LYS A 1 198 ? 14.099 -0.289 -12.483 1.00 85.44 198 LYS A C 1
ATOM 1492 O O . LYS A 1 198 ? 13.182 0.277 -13.070 1.00 85.44 198 LYS A O 1
ATOM 1497 N N . ILE A 1 199 ? 13.903 -1.250 -11.595 1.00 80.06 199 ILE A N 1
ATOM 1498 C CA . ILE A 1 199 ? 12.590 -1.633 -11.090 1.00 80.06 199 ILE A CA 1
ATOM 1499 C C . ILE A 1 199 ? 12.457 -1.017 -9.703 1.00 80.06 199 ILE A C 1
ATOM 1501 O O . ILE A 1 199 ? 13.229 -1.336 -8.800 1.00 80.06 199 ILE A O 1
ATOM 1505 N N . GLU A 1 200 ? 11.490 -0.125 -9.543 1.00 80.31 200 GLU A N 1
ATOM 1506 C CA . GLU A 1 200 ? 11.084 0.409 -8.249 1.00 80.31 200 GLU A CA 1
ATOM 1507 C C . GLU A 1 200 ? 9.760 -0.239 -7.863 1.00 80.31 200 GLU A C 1
ATOM 1509 O O . GLU A 1 200 ? 8.747 -0.081 -8.541 1.00 80.31 200 GLU A O 1
ATOM 1514 N N . MET A 1 201 ? 9.760 -0.984 -6.770 1.00 82.31 201 MET A N 1
ATOM 1515 C CA . MET A 1 201 ? 8.565 -1.594 -6.212 1.00 82.31 201 MET A CA 1
ATOM 1516 C C . MET A 1 201 ? 8.178 -0.833 -4.961 1.00 82.31 201 MET A C 1
ATOM 1518 O O . MET A 1 201 ? 8.970 -0.682 -4.028 1.00 82.31 201 MET A O 1
ATOM 1522 N N . LYS A 1 202 ? 6.937 -0.365 -4.936 1.00 77.12 202 LYS A N 1
ATOM 1523 C CA . LYS A 1 202 ? 6.307 0.142 -3.732 1.00 77.12 202 LYS A CA 1
ATOM 1524 C C . LYS A 1 202 ? 5.524 -1.005 -3.108 1.00 77.12 202 LYS A C 1
ATOM 1526 O O . LYS A 1 202 ? 4.496 -1.433 -3.642 1.00 77.12 202 LYS A O 1
ATOM 1531 N N . MET A 1 203 ? 6.025 -1.504 -1.986 1.00 75.44 203 MET A N 1
ATOM 1532 C CA . MET A 1 203 ? 5.324 -2.529 -1.229 1.00 75.44 203 MET A CA 1
ATOM 1533 C C . MET A 1 203 ? 4.146 -1.895 -0.484 1.00 75.44 203 MET A C 1
ATOM 1535 O O . MET A 1 203 ? 4.226 -0.720 -0.102 1.00 75.44 203 MET A O 1
ATOM 1539 N N . PRO A 1 204 ? 3.050 -2.645 -0.273 1.00 67.69 204 PRO A N 1
ATOM 1540 C CA . PRO A 1 204 ? 1.980 -2.204 0.602 1.00 67.69 204 PRO A CA 1
ATOM 1541 C C . PRO A 1 204 ? 2.599 -1.881 1.953 1.00 67.69 204 PRO A C 1
ATOM 1543 O O . PRO A 1 204 ? 3.385 -2.663 2.497 1.00 67.69 204 PRO A O 1
ATOM 1546 N N . CYS A 1 205 ? 2.300 -0.693 2.461 1.00 61.50 205 CYS A N 1
ATOM 1547 C CA . CYS A 1 205 ? 2.925 -0.262 3.688 1.00 61.50 205 CYS A CA 1
ATOM 1548 C C . CYS A 1 205 ? 2.470 -1.172 4.825 1.00 61.50 205 CYS A C 1
ATOM 1550 O O . CYS A 1 205 ? 1.275 -1.299 5.100 1.00 61.50 205 CYS A O 1
ATOM 1552 N N . GLN A 1 206 ? 3.431 -1.809 5.483 1.00 62.12 206 GLN A N 1
ATOM 1553 C CA . GLN A 1 206 ? 3.132 -2.617 6.646 1.00 62.12 206 GLN A CA 1
ATOM 1554 C C . GLN A 1 206 ? 3.059 -1.680 7.841 1.00 62.12 206 GLN A C 1
ATOM 1556 O O . GLN A 1 206 ? 3.987 -0.910 8.113 1.00 62.12 206 GLN A O 1
ATOM 1561 N N . ILE A 1 207 ? 1.934 -1.731 8.548 1.00 59.69 207 ILE A N 1
ATOM 1562 C CA . ILE A 1 207 ? 1.896 -1.183 9.893 1.00 59.69 207 ILE A CA 1
ATOM 1563 C C . ILE A 1 207 ? 2.643 -2.179 10.756 1.00 59.69 207 ILE A C 1
ATOM 1565 O O . ILE A 1 207 ? 2.164 -3.290 10.979 1.00 59.69 207 ILE A O 1
ATOM 1569 N N . ILE A 1 208 ? 3.830 -1.786 11.202 1.00 62.81 208 ILE A N 1
ATOM 1570 C CA . ILE A 1 208 ? 4.511 -2.526 12.248 1.00 62.81 208 ILE A CA 1
ATOM 1571 C C . ILE A 1 208 ? 3.767 -2.157 13.528 1.00 62.81 208 ILE A C 1
ATOM 1573 O O . ILE A 1 208 ? 3.716 -0.971 13.863 1.00 62.81 208 ILE A O 1
ATOM 1577 N N . PRO A 1 209 ? 3.128 -3.119 14.219 1.00 55.25 209 PRO A N 1
ATOM 1578 C CA . PRO A 1 209 ? 2.645 -2.857 15.561 1.00 55.25 209 PRO A CA 1
ATOM 1579 C C . PRO A 1 209 ? 3.867 -2.409 16.346 1.00 55.25 209 PRO A C 1
ATOM 1581 O O . PRO A 1 209 ? 4.859 -3.143 16.386 1.00 55.25 209 PRO A O 1
ATOM 1584 N N . ASP A 1 210 ? 3.838 -1.194 16.892 1.00 56.31 210 ASP A N 1
ATOM 1585 C CA . ASP A 1 210 ? 4.908 -0.753 17.773 1.00 56.31 210 ASP A CA 1
ATOM 1586 C C . ASP A 1 210 ? 5.026 -1.838 18.838 1.00 56.31 210 ASP A C 1
ATOM 1588 O O . ASP A 1 210 ? 4.050 -2.137 19.533 1.00 56.31 210 ASP A O 1
ATOM 1592 N N . ALA A 1 211 ? 6.175 -2.527 18.871 1.00 52.88 211 ALA A N 1
ATOM 1593 C CA . ALA A 1 211 ? 6.399 -3.543 19.882 1.00 52.88 211 ALA A CA 1
ATOM 1594 C C . ALA A 1 211 ? 6.089 -2.859 21.212 1.00 52.88 211 ALA A C 1
ATOM 1596 O O . ALA A 1 211 ? 6.590 -1.739 21.398 1.00 52.88 211 ALA A O 1
ATOM 1597 N N . PRO A 1 212 ? 5.242 -3.455 22.080 1.00 54.00 212 PRO A N 1
ATOM 1598 C CA . PRO A 1 212 ? 4.918 -2.842 23.355 1.00 54.00 212 PRO A CA 1
ATOM 1599 C C . PRO A 1 212 ? 6.256 -2.452 23.944 1.00 54.00 212 PRO A C 1
ATOM 1601 O O . PRO A 1 212 ? 7.135 -3.314 24.056 1.00 54.00 212 PRO A O 1
ATOM 1604 N N . ARG A 1 213 ? 6.469 -1.146 24.166 1.00 50.75 213 ARG A N 1
ATOM 1605 C CA . ARG A 1 213 ? 7.683 -0.691 24.831 1.00 50.75 213 ARG A CA 1
ATOM 1606 C C . ARG A 1 213 ? 7.655 -1.473 26.121 1.00 50.75 213 ARG A C 1
ATOM 1608 O O . ARG A 1 213 ? 6.817 -1.199 26.974 1.00 50.75 213 ARG A O 1
ATOM 1615 N N . ALA A 1 214 ? 8.476 -2.519 26.208 1.00 48.50 214 ALA A N 1
ATOM 1616 C CA . ALA A 1 214 ? 8.690 -3.209 27.451 1.00 48.50 214 ALA A CA 1
ATOM 1617 C C . ALA A 1 214 ? 9.132 -2.069 28.342 1.00 48.50 214 ALA A C 1
ATOM 1619 O O . ALA A 1 214 ? 10.181 -1.479 28.064 1.00 48.50 214 ALA A O 1
ATOM 1620 N N . ASN A 1 215 ? 8.254 -1.652 29.260 1.00 49.88 215 ASN A N 1
ATOM 1621 C CA . ASN A 1 215 ? 8.582 -0.648 30.246 1.00 49.88 215 ASN A CA 1
ATOM 1622 C C . ASN A 1 215 ? 9.876 -1.174 30.823 1.00 49.88 215 ASN A C 1
ATOM 1624 O O . ASN A 1 215 ? 9.889 -2.231 31.456 1.00 49.88 215 ASN A O 1
ATOM 1628 N N . ARG A 1 216 ? 10.979 -0.536 30.424 1.00 42.53 216 ARG A N 1
ATOM 1629 C CA . ARG A 1 216 ? 12.302 -0.862 30.904 1.00 42.53 216 ARG A CA 1
ATOM 1630 C C . ARG A 1 216 ? 12.123 -0.621 32.376 1.00 42.53 216 ARG A C 1
ATOM 1632 O O . ARG A 1 216 ? 11.964 0.540 32.740 1.00 42.53 216 ARG A O 1
ATOM 1639 N N . ALA A 1 217 ? 11.967 -1.706 33.137 1.00 47.62 217 ALA A N 1
ATOM 1640 C CA . ALA A 1 217 ? 11.723 -1.629 34.558 1.00 47.62 217 ALA A CA 1
ATOM 1641 C C . ALA A 1 217 ? 12.749 -0.625 35.052 1.00 47.62 217 ALA A C 1
ATOM 1643 O O . ALA A 1 217 ? 13.951 -0.829 34.829 1.00 47.62 217 ALA A O 1
ATOM 1644 N N . GLU A 1 218 ? 12.269 0.519 35.547 1.00 50.34 218 GLU A N 1
ATOM 1645 C CA . GLU A 1 218 ? 13.164 1.460 36.190 1.00 50.34 218 GLU A CA 1
ATOM 1646 C C . GLU A 1 218 ? 13.972 0.615 37.167 1.00 50.34 218 GLU A C 1
ATOM 1648 O O . GLU A 1 218 ? 13.376 -0.251 37.824 1.00 50.34 218 GLU A O 1
ATOM 1653 N N . PRO A 1 219 ? 15.313 0.723 37.157 1.00 56.81 219 PRO A N 1
ATOM 1654 C CA . PRO A 1 219 ? 16.133 -0.070 38.049 1.00 56.81 219 PRO A CA 1
ATOM 1655 C C . PRO A 1 219 ? 15.545 0.124 39.435 1.00 56.81 219 PRO A C 1
ATOM 1657 O O . PRO A 1 219 ? 15.545 1.244 39.946 1.00 56.81 219 PRO A O 1
ATOM 1660 N N . VAL A 1 220 ? 14.953 -0.949 39.972 1.00 63.44 220 VAL A N 1
ATOM 1661 C CA . VAL A 1 220 ? 14.377 -0.946 41.310 1.00 63.44 220 VAL A CA 1
ATOM 1662 C C . VAL A 1 220 ? 15.482 -0.363 42.180 1.00 63.44 220 VAL A C 1
ATOM 1664 O O . VAL A 1 220 ? 16.589 -0.919 42.142 1.00 63.44 220 VAL A O 1
ATOM 1667 N N . PRO A 1 221 ? 15.262 0.786 42.849 1.00 64.50 221 PRO A N 1
ATOM 1668 C CA . PRO A 1 221 ? 16.288 1.363 43.697 1.00 64.50 221 PRO A CA 1
ATOM 1669 C C . PRO A 1 221 ? 16.735 0.243 44.622 1.00 64.50 221 PRO A C 1
ATOM 1671 O O . PRO A 1 221 ? 15.887 -0.415 45.229 1.00 64.50 221 PRO A O 1
ATOM 1674 N N . ALA A 1 222 ? 18.036 -0.058 44.592 1.00 65.19 222 ALA A N 1
ATOM 1675 C CA . ALA A 1 222 ? 18.605 -1.182 45.312 1.00 65.19 222 ALA A CA 1
ATOM 1676 C C . ALA A 1 222 ? 18.048 -1.151 46.735 1.00 65.19 222 ALA A C 1
ATOM 1678 O O . ALA A 1 222 ? 18.287 -0.189 47.464 1.00 65.19 222 ALA A O 1
ATOM 1679 N N . ALA A 1 223 ? 17.233 -2.152 47.075 1.00 58.38 223 ALA A N 1
ATOM 1680 C CA . ALA A 1 223 ? 16.687 -2.266 48.411 1.00 58.38 223 ALA A CA 1
ATOM 1681 C C . ALA A 1 223 ? 17.878 -2.273 49.370 1.00 58.38 223 ALA A C 1
ATOM 1683 O O . ALA A 1 223 ? 18.782 -3.103 49.223 1.00 58.38 223 ALA A O 1
ATOM 1684 N N . GLU A 1 224 ? 17.904 -1.321 50.305 1.00 59.66 224 GLU A N 1
ATOM 1685 C CA . GLU A 1 224 ? 18.843 -1.370 51.417 1.00 59.66 224 GLU A CA 1
ATOM 1686 C C . GLU A 1 224 ? 18.769 -2.769 52.041 1.00 59.66 224 GLU A C 1
ATOM 1688 O O . GLU A 1 224 ? 17.668 -3.312 52.200 1.00 59.66 224 GLU A O 1
ATOM 1693 N N . PRO A 1 225 ? 19.918 -3.395 52.347 1.00 60.47 225 PRO A N 1
ATOM 1694 C CA . PRO A 1 225 ? 19.940 -4.745 52.876 1.00 60.47 225 PRO A CA 1
ATOM 1695 C C . PRO A 1 225 ? 19.161 -4.777 54.191 1.00 60.47 225 PRO A C 1
ATOM 1697 O O . PRO A 1 225 ? 19.611 -4.268 55.217 1.00 60.47 225 PRO A O 1
ATOM 1700 N N . ALA A 1 226 ? 17.978 -5.390 54.147 1.00 55.44 226 ALA A N 1
ATOM 1701 C CA . ALA A 1 226 ? 17.217 -5.712 55.335 1.00 55.44 226 ALA A CA 1
ATOM 1702 C C . ALA A 1 226 ? 18.090 -6.598 56.229 1.00 55.44 226 ALA A C 1
ATOM 1704 O O . ALA A 1 226 ? 18.544 -7.671 55.824 1.00 55.44 226 ALA A O 1
ATOM 1705 N N . ILE A 1 227 ? 18.337 -6.116 57.444 1.00 58.88 227 ILE A N 1
ATOM 1706 C CA . ILE A 1 227 ? 19.010 -6.849 58.510 1.00 58.88 227 ILE A CA 1
ATOM 1707 C C . ILE A 1 227 ? 18.207 -8.131 58.752 1.00 58.88 227 ILE A C 1
ATOM 1709 O O . ILE A 1 227 ? 17.095 -8.094 59.281 1.00 58.88 227 ILE A O 1
ATOM 1713 N N . GLN A 1 228 ? 18.761 -9.266 58.321 1.00 44.81 228 GLN A N 1
ATOM 1714 C CA . GLN A 1 228 ? 18.202 -10.585 58.586 1.00 44.81 228 GLN A CA 1
ATOM 1715 C C . GLN A 1 228 ? 18.264 -10.835 60.092 1.00 44.81 228 GLN A C 1
ATOM 1717 O O . GLN A 1 228 ? 19.341 -10.975 60.671 1.00 44.81 228 GLN A O 1
ATOM 1722 N N . THR A 1 229 ? 17.102 -10.884 60.731 1.00 52.28 229 THR A N 1
ATOM 1723 C CA . THR A 1 229 ? 16.972 -11.506 62.047 1.00 52.28 229 THR A CA 1
ATOM 1724 C C . THR A 1 229 ? 16.840 -13.018 61.842 1.00 52.28 229 THR A C 1
ATOM 1726 O O . THR A 1 229 ? 16.037 -13.445 61.011 1.00 52.28 229 THR A O 1
ATOM 1729 N N . PRO A 1 230 ? 17.630 -13.845 62.548 1.00 52.03 230 PRO A N 1
ATOM 1730 C CA . PRO A 1 230 ? 17.529 -15.293 62.438 1.00 52.03 230 PRO A CA 1
ATOM 1731 C C . PRO A 1 230 ? 16.249 -15.778 63.128 1.00 52.03 230 PRO A C 1
ATOM 1733 O O . PRO A 1 230 ? 16.029 -15.503 64.308 1.00 52.03 230 PRO A O 1
ATOM 1736 N N . MET A 1 231 ? 15.409 -16.505 62.389 1.00 44.88 231 MET A N 1
ATOM 1737 C CA . MET A 1 231 ? 14.350 -17.332 62.969 1.00 44.88 231 MET A CA 1
ATOM 1738 C C . MET A 1 231 ? 14.891 -18.736 63.283 1.00 44.88 231 MET A C 1
ATOM 1740 O O . MET A 1 231 ? 15.773 -19.210 62.565 1.00 44.88 231 MET A O 1
ATOM 1744 N N . PRO A 1 232 ? 14.376 -19.390 64.338 1.00 53.34 232 PRO A N 1
ATOM 1745 C CA . PRO A 1 232 ? 14.865 -20.680 64.792 1.00 53.34 232 PRO A CA 1
ATOM 1746 C C . PRO A 1 232 ? 14.328 -21.839 63.949 1.00 53.34 232 PRO A C 1
ATOM 1748 O O . PRO A 1 232 ? 13.231 -21.785 63.389 1.00 53.34 232 PRO A O 1
ATOM 1751 N N . ASP A 1 233 ? 15.150 -22.883 63.911 1.00 49.44 233 ASP A N 1
ATOM 1752 C CA . ASP A 1 233 ? 14.880 -24.203 63.362 1.00 49.44 233 ASP A CA 1
ATOM 1753 C C . ASP A 1 233 ? 13.638 -24.841 63.986 1.00 49.44 233 ASP A C 1
ATOM 1755 O O . ASP A 1 233 ? 13.568 -24.986 65.202 1.00 49.44 233 ASP A O 1
ATOM 1759 N N . ASP A 1 234 ? 12.733 -25.337 63.144 1.00 46.16 234 ASP A N 1
ATOM 1760 C CA . ASP A 1 234 ? 11.881 -26.468 63.498 1.00 46.16 234 ASP A CA 1
ATOM 1761 C C . ASP A 1 234 ? 11.623 -27.335 62.263 1.00 46.16 234 ASP A C 1
ATOM 1763 O O . ASP A 1 234 ? 10.825 -27.040 61.371 1.00 46.16 234 ASP A O 1
ATOM 1767 N N . ALA A 1 235 ? 12.347 -28.448 62.224 1.00 43.59 235 ALA A N 1
ATOM 1768 C CA . ALA A 1 235 ? 12.128 -29.552 61.317 1.00 43.59 235 ALA A CA 1
ATOM 1769 C C . ALA A 1 235 ? 11.156 -30.551 61.951 1.00 43.59 235 ALA A C 1
ATOM 1771 O O . ALA A 1 235 ? 11.534 -31.204 62.920 1.00 43.59 235 ALA A O 1
ATOM 1772 N N . LYS A 1 236 ? 9.979 -30.788 61.350 1.00 40.53 236 LYS A N 1
ATOM 1773 C CA . LYS A 1 236 ? 9.485 -32.161 61.112 1.00 40.53 236 LYS A CA 1
ATOM 1774 C C . LYS A 1 236 ? 8.153 -32.260 60.366 1.00 40.53 236 LYS A C 1
ATOM 1776 O O . LYS A 1 236 ? 7.188 -31.588 60.690 1.00 40.53 236 LYS A O 1
ATOM 1781 N N . ALA A 1 237 ? 8.128 -33.313 59.547 1.00 38.28 237 ALA A N 1
ATOM 1782 C CA . ALA A 1 237 ? 7.049 -34.289 59.383 1.00 38.28 237 ALA A CA 1
ATOM 1783 C C . ALA A 1 237 ? 6.098 -34.167 58.174 1.00 38.28 237 ALA A C 1
ATOM 1785 O O . ALA A 1 237 ? 5.203 -33.337 58.108 1.00 38.28 237 ALA A O 1
ATOM 1786 N N . MET A 1 238 ? 6.244 -35.205 57.340 1.00 42.50 238 MET A N 1
ATOM 1787 C CA . MET A 1 238 ? 5.196 -36.070 56.780 1.00 42.50 238 MET A CA 1
ATOM 1788 C C . MET A 1 238 ? 4.793 -35.892 55.309 1.00 42.50 238 MET A C 1
ATOM 1790 O O . MET A 1 238 ? 3.957 -35.088 54.918 1.00 42.50 238 MET A O 1
ATOM 1794 N N . GLN A 1 239 ? 5.374 -36.811 54.529 1.00 45.69 239 GLN A N 1
ATOM 1795 C CA . GLN A 1 239 ? 4.780 -37.519 53.398 1.00 45.69 239 GLN A CA 1
ATOM 1796 C C . GLN A 1 239 ? 3.363 -38.037 53.706 1.00 45.69 239 GLN A C 1
ATOM 1798 O O . GLN A 1 239 ? 3.152 -38.605 54.775 1.00 45.69 239 GLN A O 1
ATOM 1803 N N . ALA A 1 240 ? 2.466 -37.976 52.716 1.00 39.69 240 ALA A N 1
ATOM 1804 C CA . ALA A 1 240 ? 1.750 -39.142 52.175 1.00 39.69 240 ALA A CA 1
ATOM 1805 C C . ALA A 1 240 ? 0.817 -38.726 51.020 1.00 39.69 240 ALA A C 1
ATOM 1807 O O . ALA A 1 240 ? -0.025 -37.846 51.169 1.00 39.69 240 ALA A O 1
ATOM 1808 N N . ALA A 1 241 ? 0.959 -39.403 49.878 1.00 42.66 241 ALA A N 1
ATOM 1809 C CA . ALA A 1 241 ? -0.072 -39.514 48.843 1.00 42.66 241 ALA A CA 1
ATOM 1810 C C . ALA A 1 241 ? -1.212 -40.441 49.332 1.00 42.66 241 ALA A C 1
ATOM 1812 O O . ALA A 1 241 ? -1.000 -41.197 50.285 1.00 42.66 241 ALA A O 1
ATOM 1813 N N . PRO A 1 242 ? -2.389 -40.461 48.675 1.00 57.03 242 PRO A N 1
ATOM 1814 C CA . PRO A 1 242 ? -2.553 -41.474 47.627 1.00 57.03 242 PRO A CA 1
ATOM 1815 C C . PRO A 1 242 ? -3.453 -41.073 46.439 1.00 57.03 242 PRO A C 1
ATOM 1817 O O . PRO A 1 242 ? -4.005 -39.982 46.342 1.00 57.03 242 PRO A O 1
ATOM 1820 N N . ALA A 1 243 ? -3.518 -42.028 45.514 1.00 40.81 243 ALA A N 1
ATOM 1821 C CA . ALA A 1 243 ? -4.073 -42.013 44.174 1.00 40.81 243 ALA A CA 1
ATOM 1822 C C . ALA A 1 243 ? -5.603 -42.175 44.071 1.00 40.81 243 ALA A C 1
ATOM 1824 O O . ALA A 1 243 ? -6.232 -42.792 44.923 1.00 40.81 243 ALA A O 1
ATOM 1825 N N . GLY A 1 244 ? -6.123 -41.775 42.902 1.00 37.56 244 GLY A N 1
ATOM 1826 C CA . GLY A 1 244 ? -7.081 -42.562 42.115 1.00 37.56 244 GLY A CA 1
ATOM 1827 C C . GLY A 1 244 ? -8.571 -42.263 42.298 1.00 37.56 244 GLY A C 1
ATOM 1828 O O . GLY A 1 244 ? -9.142 -42.601 43.323 1.00 37.56 244 GLY A O 1
ATOM 1829 N N . ALA A 1 245 ? -9.222 -41.765 41.238 1.00 38.88 245 ALA A N 1
ATOM 1830 C CA . ALA A 1 245 ? -10.571 -42.192 40.843 1.00 38.88 245 ALA A CA 1
ATOM 1831 C C . ALA A 1 245 ? -10.926 -41.677 39.436 1.00 38.88 245 ALA A C 1
ATOM 1833 O O . ALA A 1 245 ? -11.057 -40.483 39.184 1.00 38.88 245 ALA A O 1
ATOM 1834 N N . SER A 1 246 ? -11.084 -42.632 38.528 1.00 43.47 246 SER A N 1
ATOM 1835 C CA . SER A 1 246 ? -11.705 -42.552 37.208 1.00 43.47 246 SER A CA 1
ATOM 1836 C C . SER A 1 246 ? -13.217 -42.305 37.291 1.00 43.47 246 SER A C 1
ATOM 1838 O O . SER A 1 246 ? -13.891 -42.956 38.087 1.00 43.47 246 SER A O 1
ATOM 1840 N N . GLY A 1 247 ? -13.765 -41.469 36.404 1.00 37.03 247 GLY A N 1
ATOM 1841 C CA . GLY A 1 247 ? -15.211 -41.325 36.206 1.00 37.03 247 GLY A CA 1
ATOM 1842 C C . GLY A 1 247 ? -15.554 -40.677 34.859 1.00 37.03 247 GLY A C 1
ATOM 1843 O O . GLY A 1 247 ? -15.259 -39.509 34.635 1.00 37.03 247 GLY A O 1
ATOM 1844 N N . GLN A 1 248 ? -16.179 -41.454 33.975 1.00 42.56 248 GLN A N 1
ATOM 1845 C CA . GLN A 1 248 ? -16.791 -41.075 32.690 1.00 42.56 248 GLN A CA 1
ATOM 1846 C C . GLN A 1 248 ? -18.310 -41.384 32.791 1.00 42.56 248 GLN A C 1
ATOM 1848 O O . GLN A 1 248 ? -18.696 -42.121 33.697 1.00 42.56 248 GLN A O 1
ATOM 1853 N N . PRO A 1 249 ? -19.147 -41.065 31.785 1.00 58.59 249 PRO A N 1
ATOM 1854 C CA . PRO A 1 249 ? -19.793 -39.795 31.421 1.00 58.59 249 PRO A CA 1
ATOM 1855 C C . PRO A 1 249 ? -21.315 -39.804 31.756 1.00 58.59 249 PRO A C 1
ATOM 1857 O O . PRO A 1 249 ? -21.797 -40.728 32.410 1.00 58.59 249 PRO A O 1
ATOM 1860 N N . PRO A 1 250 ? -22.117 -38.850 31.235 1.00 54.97 250 PRO A N 1
ATOM 1861 C CA . PRO A 1 250 ? -23.056 -39.287 30.191 1.00 54.97 250 PRO A CA 1
ATOM 1862 C C . PRO A 1 250 ? -23.276 -38.293 29.034 1.00 54.97 250 PRO A C 1
ATOM 1864 O O . PRO A 1 250 ? -23.102 -37.084 29.155 1.00 54.97 250 PRO A O 1
ATOM 1867 N N . ALA A 1 251 ? -23.696 -38.865 27.902 1.00 45.81 251 ALA A N 1
ATOM 1868 C CA . ALA A 1 251 ? -24.253 -38.194 26.728 1.00 45.81 251 ALA A CA 1
ATOM 1869 C C . ALA A 1 251 ? -25.579 -37.465 27.038 1.00 45.81 251 ALA A C 1
ATOM 1871 O O . ALA A 1 251 ? -26.225 -37.764 28.045 1.00 45.81 251 ALA A O 1
ATOM 1872 N N . PRO A 1 252 ? -26.066 -36.621 26.110 1.00 54.31 252 PRO A N 1
ATOM 1873 C CA . PRO A 1 252 ? -27.359 -36.981 25.527 1.00 54.31 252 PRO A CA 1
ATOM 1874 C C . PRO A 1 252 ? -27.531 -36.691 24.025 1.00 54.31 252 PRO A C 1
ATOM 1876 O O . PRO A 1 252 ? -27.062 -35.695 23.485 1.00 54.31 252 PRO A O 1
ATOM 1879 N N . ALA A 1 253 ? -28.283 -37.618 23.425 1.00 42.56 253 ALA A N 1
ATOM 1880 C CA . ALA A 1 253 ? -29.426 -37.467 22.522 1.00 42.56 253 ALA A CA 1
ATOM 1881 C C . ALA A 1 253 ? -29.341 -36.592 21.257 1.00 42.56 253 ALA A C 1
ATOM 1883 O O . ALA A 1 253 ? -29.220 -35.371 21.272 1.00 42.56 253 ALA A O 1
ATOM 1884 N N . ALA A 1 254 ? -29.575 -37.296 20.151 1.00 40.22 254 ALA A N 1
ATOM 1885 C CA . ALA A 1 254 ? -29.890 -36.802 18.829 1.00 40.22 254 ALA A CA 1
ATOM 1886 C C . ALA A 1 254 ? -31.352 -36.323 18.681 1.00 40.22 254 ALA A C 1
ATOM 1888 O O . ALA A 1 254 ? -32.243 -36.776 19.393 1.00 40.22 254 ALA A O 1
ATOM 1889 N N . ALA A 1 255 ? -31.539 -35.529 17.620 1.00 39.28 255 ALA A N 1
ATOM 1890 C CA . ALA A 1 255 ? -32.710 -35.417 16.745 1.00 39.28 255 ALA A CA 1
ATOM 1891 C C . ALA A 1 255 ? -34.005 -34.766 17.273 1.00 39.28 255 ALA A C 1
ATOM 1893 O O . ALA A 1 255 ? -34.762 -35.364 18.027 1.00 39.28 255 ALA A O 1
ATOM 1894 N N . ALA A 1 256 ? -34.359 -33.620 16.675 1.00 39.81 256 ALA A N 1
ATOM 1895 C CA . ALA A 1 256 ? -35.717 -33.387 16.181 1.00 39.81 256 ALA A CA 1
ATOM 1896 C C . ALA A 1 256 ? -35.737 -32.317 15.076 1.00 39.81 256 ALA A C 1
ATOM 1898 O O . ALA A 1 256 ? -35.246 -31.202 15.228 1.00 39.81 256 ALA A O 1
ATOM 1899 N N . SER A 1 257 ? -36.329 -32.711 13.958 1.00 40.62 257 SER A N 1
ATOM 1900 C CA . SER A 1 257 ? -36.701 -31.956 12.767 1.00 40.62 257 SER A CA 1
ATOM 1901 C C . SER A 1 257 ? -38.061 -31.262 12.925 1.00 40.62 257 SER A C 1
ATOM 1903 O O . SER A 1 257 ? -39.017 -31.913 13.337 1.00 40.62 257 SER A O 1
ATOM 1905 N N . ALA A 1 258 ? -38.174 -30.005 12.494 1.00 39.91 258 ALA A N 1
ATOM 1906 C CA . ALA A 1 258 ? -39.408 -29.318 12.071 1.00 39.91 258 ALA A CA 1
ATOM 1907 C C . ALA A 1 258 ? -38.946 -28.043 11.334 1.00 39.91 258 ALA A C 1
ATOM 1909 O O . ALA A 1 258 ? -38.143 -27.299 11.882 1.00 39.91 258 ALA A O 1
ATOM 1910 N N . GLY A 1 259 ? -39.209 -27.798 10.050 1.00 39.72 259 GLY A N 1
ATOM 1911 C CA . GLY A 1 259 ? -40.509 -27.635 9.395 1.00 39.72 259 GLY A CA 1
ATOM 1912 C C . GLY A 1 259 ? -40.553 -26.188 8.847 1.00 39.72 259 GLY A C 1
ATOM 1913 O O . GLY A 1 259 ? -40.241 -25.272 9.605 1.00 39.72 259 GLY A O 1
ATOM 1914 N N . PRO A 1 260 ? -40.837 -25.942 7.552 1.00 51.06 260 PRO A N 1
ATOM 1915 C CA . PRO A 1 260 ? -40.712 -24.610 6.959 1.00 51.06 260 PRO A CA 1
ATOM 1916 C C . PRO A 1 260 ? -41.931 -23.731 7.275 1.00 51.06 260 PRO A C 1
ATOM 1918 O O . PRO A 1 260 ? -43.072 -24.128 7.041 1.00 51.06 260 PRO A O 1
ATOM 1921 N N . PHE A 1 261 ? -41.690 -22.513 7.766 1.00 41.25 261 PHE A N 1
ATOM 1922 C CA . PHE A 1 261 ? -42.725 -21.490 7.894 1.00 41.25 261 PHE A CA 1
ATOM 1923 C C . PHE A 1 261 ? -43.040 -20.878 6.525 1.00 41.25 261 PHE A C 1
ATOM 1925 O O . PHE A 1 261 ? -42.182 -20.281 5.875 1.00 41.25 261 PHE A O 1
ATOM 1932 N N . ALA A 1 262 ? -44.295 -21.034 6.109 1.00 37.47 262 ALA A N 1
ATOM 1933 C CA . ALA A 1 262 ? -44.903 -20.325 4.995 1.00 37.47 262 ALA A CA 1
ATOM 1934 C C . ALA A 1 262 ? -45.072 -18.837 5.349 1.00 37.47 262 ALA A C 1
ATOM 1936 O O . ALA A 1 262 ? -45.675 -18.500 6.368 1.00 37.47 262 ALA A O 1
ATOM 1937 N N . MET A 1 263 ? -44.554 -17.950 4.498 1.00 40.78 263 MET A N 1
ATOM 1938 C CA . MET A 1 263 ? -44.821 -16.514 4.569 1.00 40.78 263 MET A CA 1
ATOM 1939 C C . MET A 1 263 ? -46.210 -16.232 3.992 1.00 40.78 263 MET A C 1
ATOM 1941 O O . MET A 1 263 ? -46.450 -16.433 2.802 1.00 40.78 263 MET A O 1
ATOM 1945 N N . ALA A 1 264 ? -47.125 -15.779 4.846 1.00 39.53 264 ALA A N 1
ATOM 1946 C CA . ALA A 1 264 ? -48.407 -15.228 4.441 1.00 39.53 264 ALA A CA 1
ATOM 1947 C C . ALA A 1 264 ? -48.249 -13.735 4.117 1.00 39.53 264 ALA A C 1
ATOM 1949 O O . ALA A 1 264 ? -47.737 -12.959 4.923 1.00 39.53 264 ALA A O 1
ATOM 1950 N N . ASN A 1 265 ? -48.708 -13.369 2.923 1.00 43.28 265 ASN A N 1
ATOM 1951 C CA . ASN A 1 265 ? -48.906 -12.003 2.456 1.00 43.28 265 ASN A CA 1
ATOM 1952 C C . ASN A 1 265 ? -49.805 -11.206 3.415 1.00 43.28 265 ASN A C 1
ATOM 1954 O O . ASN A 1 265 ? -50.881 -11.677 3.783 1.00 43.28 265 ASN A O 1
ATOM 1958 N N . ALA A 1 266 ? -49.419 -9.966 3.711 1.00 34.88 266 ALA A N 1
ATOM 1959 C CA . ALA A 1 266 ? -50.321 -8.932 4.208 1.00 34.88 266 ALA A CA 1
ATOM 1960 C C . ALA A 1 266 ? -50.070 -7.612 3.445 1.00 34.88 266 ALA A C 1
ATOM 1962 O O . ALA A 1 266 ? -48.920 -7.327 3.099 1.00 34.88 266 ALA A O 1
ATOM 1963 N N . PRO A 1 267 ? -51.133 -6.852 3.123 1.00 48.47 267 PRO A N 1
ATOM 1964 C CA . PRO A 1 267 ? -51.106 -5.786 2.126 1.00 48.47 267 PRO A CA 1
ATOM 1965 C C . PRO A 1 267 ? -50.588 -4.445 2.661 1.00 48.47 267 PRO A C 1
ATOM 1967 O O . PRO A 1 267 ? -50.636 -4.153 3.855 1.00 48.47 267 PRO A O 1
ATOM 1970 N N . ALA A 1 268 ? -50.126 -3.624 1.718 1.00 37.91 268 ALA A N 1
ATOM 1971 C CA . ALA A 1 268 ? -49.708 -2.246 1.908 1.00 37.91 268 ALA A CA 1
ATOM 1972 C C . ALA A 1 268 ? -50.846 -1.376 2.470 1.00 37.91 268 ALA A C 1
ATOM 1974 O O . ALA A 1 268 ? -51.922 -1.295 1.878 1.00 37.91 268 ALA A O 1
ATOM 1975 N N . HIS A 1 269 ? -50.572 -0.690 3.580 1.00 36.88 269 HIS A N 1
ATOM 1976 C CA . HIS A 1 269 ? -51.341 0.466 4.021 1.00 36.88 269 HIS A CA 1
ATOM 1977 C C . HIS A 1 269 ? -50.613 1.739 3.590 1.00 36.88 269 HIS A C 1
ATOM 1979 O O . HIS A 1 269 ? -49.529 2.063 4.072 1.00 36.88 269 HIS A O 1
ATOM 1985 N N . GLU A 1 270 ? -51.238 2.430 2.648 1.00 37.44 270 GLU A N 1
ATOM 1986 C CA . GLU A 1 270 ? -50.961 3.798 2.241 1.00 37.44 270 GLU A CA 1
ATOM 1987 C C . GLU A 1 270 ? -51.398 4.732 3.383 1.00 37.44 270 GLU A C 1
ATOM 1989 O O . GLU A 1 270 ? -52.567 4.752 3.767 1.00 37.44 270 GLU A O 1
ATOM 1994 N N . VAL A 1 271 ? -50.447 5.458 3.976 1.00 35.41 271 VAL A N 1
ATOM 1995 C CA . VAL A 1 271 ? -50.714 6.510 4.965 1.00 35.41 271 VAL A CA 1
ATOM 1996 C C . VAL A 1 271 ? -50.282 7.833 4.347 1.00 35.41 271 VAL A C 1
ATOM 1998 O O . VAL A 1 271 ? -49.092 8.108 4.202 1.00 35.41 271 VAL A O 1
ATOM 2001 N N . SER A 1 272 ? -51.270 8.639 3.959 1.00 37.47 272 SER A N 1
ATOM 2002 C CA . SER A 1 272 ? -51.093 10.046 3.614 1.00 37.47 272 SER A CA 1
ATOM 2003 C C . SER A 1 272 ? -50.633 10.824 4.846 1.00 37.47 272 SER A C 1
ATOM 2005 O O . SER A 1 272 ? -51.324 10.849 5.863 1.00 37.47 272 SER A O 1
ATOM 2007 N N . ALA A 1 273 ? -49.477 11.476 4.742 1.00 35.03 273 ALA A N 1
ATOM 2008 C CA . ALA A 1 273 ? -49.011 12.460 5.706 1.00 35.03 273 ALA A CA 1
ATOM 2009 C C . ALA A 1 273 ? -49.385 13.865 5.210 1.00 35.03 273 ALA A C 1
ATOM 2011 O O . ALA A 1 273 ? -48.783 14.386 4.274 1.00 35.03 273 ALA A O 1
ATOM 2012 N N . THR A 1 274 ? -50.384 14.470 5.844 1.00 40.47 274 THR A N 1
ATOM 2013 C CA . THR A 1 274 ? -50.515 15.925 5.952 1.00 40.47 274 THR A CA 1
ATOM 2014 C C . THR A 1 274 ? -50.126 16.284 7.374 1.00 40.47 274 THR A C 1
ATOM 2016 O O . THR A 1 274 ? -50.907 16.027 8.287 1.00 40.47 274 THR A O 1
ATOM 2019 N N . ASP A 1 275 ? -48.934 16.843 7.562 1.00 33.62 275 ASP A N 1
ATOM 2020 C CA . ASP A 1 275 ? -48.691 17.715 8.705 1.00 33.62 275 ASP A CA 1
ATOM 2021 C C . ASP A 1 275 ? -47.667 18.793 8.338 1.00 33.62 275 ASP A 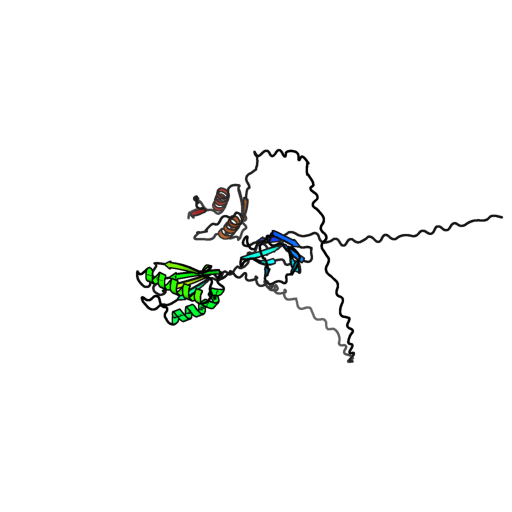C 1
ATOM 2023 O O . ASP A 1 275 ? -46.639 18.543 7.703 1.00 33.62 275 ASP A O 1
ATOM 2027 N N . GLU A 1 276 ? -48.049 20.015 8.663 1.00 39.06 276 GLU A N 1
ATOM 2028 C CA . GLU A 1 276 ? -47.522 21.283 8.189 1.00 39.06 276 GLU A CA 1
ATOM 2029 C C . GLU A 1 276 ? -46.451 21.751 9.181 1.00 39.06 276 GLU A C 1
ATOM 2031 O O . GLU A 1 276 ? -46.744 22.112 10.319 1.00 39.06 276 GLU A O 1
ATOM 2036 N N . ALA A 1 277 ? -45.179 21.699 8.779 1.00 36.31 277 ALA A N 1
ATOM 2037 C CA . ALA A 1 277 ? -44.080 22.198 9.601 1.00 36.31 277 ALA A CA 1
ATOM 2038 C C . ALA A 1 277 ? -43.979 23.735 9.490 1.00 36.31 277 ALA A C 1
ATOM 2040 O O . ALA A 1 277 ? -44.016 24.264 8.375 1.00 36.31 277 ALA A O 1
ATOM 2041 N N . PRO A 1 278 ? -43.800 24.472 10.603 1.00 41.12 278 PRO A N 1
ATOM 2042 C CA . PRO A 1 278 ? -43.662 25.924 10.564 1.00 41.12 278 PRO A CA 1
ATOM 2043 C C . PRO A 1 278 ? -42.331 26.337 9.905 1.00 41.12 278 PRO A C 1
ATOM 2045 O O . PRO A 1 278 ? -41.314 25.659 10.088 1.00 41.12 278 PRO A O 1
ATOM 2048 N N . PRO A 1 279 ? -42.294 27.454 9.153 1.00 42.06 279 PRO A N 1
ATOM 2049 C CA . PRO A 1 279 ? -41.094 27.870 8.442 1.00 42.06 279 PRO A CA 1
ATOM 2050 C C . PRO A 1 279 ? -40.002 28.322 9.419 1.00 42.06 279 PRO A C 1
ATOM 2052 O O . PRO A 1 279 ? -40.150 29.304 10.146 1.00 42.06 279 PRO A O 1
ATOM 2055 N N . ALA A 1 280 ? -38.872 27.615 9.397 1.00 37.56 280 ALA A N 1
ATOM 2056 C CA . ALA A 1 280 ? -37.636 28.057 10.024 1.00 37.56 280 ALA A CA 1
ATOM 2057 C C . ALA A 1 280 ? -37.069 29.250 9.239 1.00 37.56 280 ALA A C 1
ATOM 2059 O O . ALA A 1 280 ? -36.559 29.118 8.125 1.00 37.56 280 ALA A O 1
ATOM 2060 N N . GLN A 1 281 ? -37.179 30.429 9.839 1.00 39.31 281 GLN A N 1
ATOM 2061 C CA . GLN A 1 281 ? -36.618 31.678 9.350 1.00 39.31 281 GLN A CA 1
ATOM 2062 C C . GLN A 1 281 ? -35.107 31.689 9.639 1.00 39.31 281 GLN A C 1
ATOM 2064 O O . GLN A 1 281 ? -34.662 32.123 10.697 1.00 39.31 281 GLN A O 1
ATOM 2069 N N . ASN A 1 282 ? -34.313 31.143 8.715 1.00 43.03 282 ASN A N 1
ATOM 2070 C CA . ASN A 1 282 ? -32.855 31.251 8.738 1.00 43.03 282 ASN A CA 1
ATOM 2071 C C . ASN A 1 282 ? -32.439 32.545 8.031 1.00 43.03 282 ASN A C 1
ATOM 2073 O O . ASN A 1 282 ? -32.491 32.611 6.806 1.00 43.03 282 ASN A O 1
ATOM 2077 N N . ASP A 1 283 ? -32.011 33.551 8.796 1.00 42.19 283 ASP A N 1
ATOM 2078 C CA . ASP A 1 283 ? -31.304 34.732 8.289 1.00 42.19 283 ASP A CA 1
ATOM 2079 C C . ASP A 1 283 ? -29.880 34.334 7.832 1.00 42.19 283 ASP A C 1
ATOM 2081 O O . ASP A 1 283 ? -29.035 34.010 8.671 1.00 42.19 283 ASP A O 1
ATOM 2085 N N . PRO A 1 284 ? -29.540 34.376 6.528 1.00 45.78 284 PRO A N 1
ATOM 2086 C CA . PRO A 1 284 ? -28.233 33.938 6.024 1.00 45.78 284 PRO A CA 1
ATOM 2087 C C . PRO A 1 284 ? -27.105 34.978 6.191 1.00 45.78 284 PRO A C 1
ATOM 2089 O O . PRO A 1 284 ? -26.016 34.803 5.650 1.00 45.78 284 PRO A O 1
ATOM 2092 N N . ALA A 1 285 ? -27.319 36.075 6.924 1.00 41.16 285 ALA A N 1
ATOM 2093 C CA . ALA A 1 285 ? -26.435 37.245 6.867 1.00 41.16 285 ALA A CA 1
ATOM 2094 C C . ALA A 1 285 ? -25.319 37.311 7.933 1.00 41.16 285 ALA A C 1
ATOM 2096 O O . ALA A 1 285 ? -24.641 38.333 8.027 1.00 41.16 285 ALA A O 1
ATOM 2097 N N . LYS A 1 286 ? -25.093 36.267 8.748 1.00 43.19 286 LYS A N 1
ATOM 2098 C CA . LYS A 1 286 ? -24.068 36.323 9.816 1.00 43.19 286 LYS A CA 1
ATOM 2099 C C . LYS A 1 286 ? -23.427 34.980 10.188 1.00 43.19 286 LYS A C 1
ATOM 2101 O O . LYS A 1 286 ? -23.122 34.739 11.351 1.00 43.19 286 LYS A O 1
ATOM 2106 N N . SER A 1 287 ? -23.192 34.100 9.213 1.00 37.00 287 SER A N 1
ATOM 2107 C CA . SER A 1 287 ? -22.335 32.931 9.449 1.00 37.00 287 SER A CA 1
ATOM 2108 C C . SER A 1 287 ? -20.881 33.399 9.554 1.00 37.00 287 SER A C 1
ATOM 2110 O O . SER A 1 287 ? -20.281 33.833 8.570 1.00 37.00 287 SER A O 1
ATOM 2112 N N . THR A 1 288 ? -20.334 33.384 10.768 1.00 38.44 288 THR A N 1
ATOM 2113 C CA . THR A 1 288 ? -18.904 33.585 11.010 1.00 38.44 288 THR A CA 1
ATOM 2114 C C . THR A 1 288 ? -18.145 32.535 10.194 1.00 38.44 288 THR A C 1
ATOM 2116 O O . THR A 1 288 ? -18.479 31.353 10.305 1.00 38.44 288 THR A O 1
ATOM 2119 N N . PRO A 1 289 ? -17.167 32.915 9.351 1.00 41.84 289 PRO A N 1
ATOM 2120 C CA . PRO A 1 289 ? -16.433 31.937 8.561 1.00 41.84 289 PRO A CA 1
ATOM 2121 C C . PRO A 1 289 ? -15.764 30.916 9.493 1.00 41.84 289 PRO A C 1
ATOM 2123 O O . PRO A 1 289 ? -15.307 31.300 10.574 1.00 41.84 289 PRO A O 1
ATOM 2126 N N . PRO A 1 290 ? -15.699 29.631 9.104 1.00 49.44 290 PRO A N 1
ATOM 2127 C CA . PRO A 1 290 ? -15.032 28.616 9.906 1.00 49.44 290 PRO A CA 1
ATOM 2128 C C . PRO A 1 290 ? -13.564 29.013 10.098 1.00 49.44 290 PRO A C 1
ATOM 2130 O O . PRO A 1 290 ? -12.799 29.086 9.138 1.00 49.44 290 PRO A O 1
ATOM 2133 N N . SER A 1 291 ? -13.172 29.309 11.337 1.00 48.78 291 SER A N 1
ATOM 2134 C CA . SER A 1 291 ? -11.775 29.520 11.709 1.00 48.78 291 SER A CA 1
ATOM 2135 C C . SER A 1 291 ? -11.145 28.199 12.113 1.00 48.78 291 SER A C 1
ATOM 2137 O O . SER A 1 291 ? -11.741 27.434 12.870 1.00 48.78 291 SER A O 1
ATOM 2139 N N . ALA A 1 292 ? -9.932 27.950 11.635 1.00 51.03 292 ALA A N 1
ATOM 2140 C CA . ALA A 1 292 ? -9.123 26.829 12.076 1.00 51.03 292 ALA A CA 1
ATOM 2141 C C . ALA A 1 292 ? -8.013 27.357 12.987 1.00 51.03 292 ALA A C 1
ATOM 2143 O O . ALA A 1 292 ? -7.369 28.367 12.681 1.00 51.03 292 ALA A O 1
ATOM 2144 N N . THR A 1 293 ? -7.811 26.671 14.104 1.00 53.59 293 THR A N 1
ATOM 2145 C CA . THR A 1 293 ? -6.757 26.981 15.065 1.00 53.59 293 THR A CA 1
ATOM 2146 C C . THR A 1 293 ? -5.736 25.861 15.040 1.00 53.59 293 THR A C 1
ATOM 2148 O O . THR A 1 293 ? -6.091 24.682 15.047 1.00 53.59 293 THR A O 1
ATOM 2151 N N . PHE A 1 294 ? -4.467 26.238 14.985 1.00 64.81 294 PHE A N 1
ATOM 2152 C CA . PHE A 1 294 ? -3.340 25.327 14.948 1.00 64.81 294 PHE A CA 1
ATOM 2153 C C . PHE A 1 294 ? -2.428 25.629 16.134 1.00 64.81 294 PHE A C 1
ATOM 2155 O O . PHE A 1 294 ? -1.917 26.741 16.265 1.00 64.81 294 PHE A O 1
ATOM 2162 N N . ALA A 1 295 ? -2.260 24.640 17.009 1.00 65.69 295 ALA A N 1
ATOM 2163 C CA . ALA A 1 295 ? -1.392 24.733 18.171 1.00 65.69 295 ALA A CA 1
ATOM 2164 C C . ALA A 1 295 ? -0.073 24.012 17.887 1.00 65.69 295 ALA A C 1
ATOM 2166 O O . ALA A 1 295 ? -0.060 22.863 17.446 1.00 65.69 295 ALA A O 1
ATOM 2167 N N . LEU A 1 296 ? 1.023 24.704 18.160 1.00 63.19 296 LEU A N 1
ATOM 2168 C CA . LEU A 1 296 ? 2.385 24.215 18.074 1.00 63.19 296 LEU A CA 1
ATOM 2169 C C . LEU A 1 296 ? 2.928 24.018 19.483 1.00 63.19 296 LEU A C 1
ATOM 2171 O O . LEU A 1 296 ? 2.806 24.925 20.308 1.00 63.19 296 LEU A O 1
ATOM 2175 N N . ARG A 1 297 ? 3.527 22.856 19.757 1.00 67.50 297 ARG A N 1
ATOM 2176 C CA . ARG A 1 297 ? 4.176 22.587 21.043 1.00 67.50 297 ARG A CA 1
ATOM 2177 C C . ARG A 1 297 ? 5.688 22.687 20.925 1.00 67.50 297 ARG A C 1
ATOM 2179 O O . ARG A 1 297 ? 6.270 22.372 19.886 1.00 67.50 297 ARG A O 1
ATOM 2186 N N . ALA A 1 298 ? 6.329 23.088 22.013 1.00 58.53 298 ALA A N 1
ATOM 2187 C CA . ALA A 1 298 ? 7.770 23.023 22.147 1.00 58.53 298 ALA A CA 1
ATOM 2188 C C . ALA A 1 298 ? 8.258 21.576 21.928 1.00 58.53 298 ALA A C 1
ATOM 2190 O O . ALA A 1 298 ? 7.708 20.625 22.484 1.00 58.53 298 ALA A O 1
ATOM 2191 N N . GLY A 1 299 ? 9.287 21.414 21.101 1.00 68.31 299 GLY A N 1
ATOM 2192 C CA . GLY A 1 299 ? 9.838 20.135 20.653 1.00 68.31 299 GLY A CA 1
ATOM 2193 C C . GLY A 1 299 ? 9.248 19.608 19.339 1.00 68.31 299 GLY A C 1
ATOM 2194 O O . GLY A 1 299 ? 9.836 18.704 18.739 1.00 68.31 299 GLY A O 1
ATOM 2195 N N . ASP A 1 300 ? 8.139 20.166 18.839 1.00 71.25 300 ASP A N 1
ATOM 2196 C CA . ASP A 1 300 ? 7.581 19.741 17.554 1.00 71.25 300 ASP A CA 1
ATOM 2197 C C . ASP A 1 300 ? 8.438 20.229 16.379 1.00 71.25 300 ASP A C 1
ATOM 2199 O O . ASP A 1 300 ? 9.000 21.328 16.377 1.00 71.25 300 ASP A O 1
ATOM 2203 N N . ARG A 1 301 ? 8.504 19.409 15.325 1.00 79.44 301 ARG A N 1
ATOM 2204 C CA . ARG A 1 301 ? 9.061 19.818 14.032 1.00 79.44 301 ARG A CA 1
ATOM 2205 C C . ARG A 1 301 ? 7.993 20.555 13.236 1.00 79.44 301 ARG A C 1
ATOM 2207 O O . ARG A 1 301 ? 6.935 19.985 12.951 1.00 79.44 301 ARG A O 1
ATOM 2214 N N . LEU A 1 302 ? 8.287 21.785 12.819 1.00 75.75 302 LEU A N 1
ATOM 2215 C CA . LEU A 1 302 ? 7.343 22.632 12.087 1.00 75.75 302 LEU A CA 1
ATOM 2216 C C . LEU A 1 302 ? 6.820 21.940 10.820 1.00 75.75 302 LEU A C 1
ATOM 2218 O O . LEU A 1 302 ? 5.620 21.997 10.549 1.00 75.75 302 LEU A O 1
ATOM 2222 N N . SER A 1 303 ? 7.674 21.223 10.077 1.00 75.62 303 SER A N 1
ATOM 2223 C CA . SER A 1 303 ? 7.236 20.516 8.867 1.00 75.62 303 SER A CA 1
ATOM 2224 C C . SER A 1 303 ? 6.206 19.417 9.154 1.00 75.62 303 SER A C 1
ATOM 2226 O O . SER A 1 303 ? 5.289 19.200 8.358 1.00 75.62 303 SER A O 1
ATOM 2228 N N . HIS A 1 304 ? 6.328 18.734 10.295 1.00 76.75 304 HIS A N 1
ATOM 2229 C CA . HIS A 1 304 ? 5.436 17.650 10.689 1.00 76.75 304 HIS A CA 1
ATOM 2230 C C . HIS A 1 304 ? 4.083 18.196 11.140 1.00 76.75 304 HIS A C 1
ATOM 2232 O O . HIS A 1 304 ? 3.043 17.760 10.640 1.00 76.75 304 HIS A O 1
ATOM 2238 N N . ALA A 1 305 ? 4.108 19.206 12.009 1.00 73.88 305 ALA A N 1
ATOM 2239 C CA . ALA A 1 305 ? 2.905 19.836 12.527 1.00 73.88 305 ALA A CA 1
ATOM 2240 C C . ALA A 1 305 ? 2.094 20.498 11.392 1.00 73.88 305 ALA A C 1
ATOM 2242 O O . ALA A 1 305 ? 0.883 20.292 11.287 1.00 73.88 305 ALA A O 1
ATOM 2243 N N . LEU A 1 306 ? 2.761 21.197 10.463 1.00 75.88 306 LEU A N 1
ATOM 2244 C CA . LEU A 1 306 ? 2.089 21.836 9.329 1.00 75.88 306 LEU A CA 1
ATOM 2245 C C . LEU A 1 306 ? 1.473 20.810 8.363 1.00 75.88 306 LEU A C 1
ATOM 2247 O O . LEU A 1 306 ? 0.339 20.984 7.920 1.00 75.88 306 LEU A O 1
ATOM 2251 N N . ARG A 1 307 ? 2.181 19.712 8.052 1.00 74.12 307 ARG A N 1
ATOM 2252 C CA . ARG A 1 307 ? 1.634 18.625 7.216 1.00 74.12 307 ARG A CA 1
ATOM 2253 C C . ARG A 1 307 ? 0.400 17.989 7.850 1.00 74.12 307 ARG A C 1
ATOM 2255 O O . ARG A 1 307 ? -0.558 17.716 7.132 1.00 74.12 307 ARG A O 1
ATOM 2262 N N . ALA A 1 308 ? 0.414 17.765 9.164 1.00 73.31 308 ALA A N 1
ATOM 2263 C CA . ALA A 1 308 ? -0.717 17.193 9.888 1.00 73.31 308 ALA A CA 1
ATOM 2264 C C . ALA A 1 308 ? -1.950 18.111 9.832 1.00 73.31 308 ALA A C 1
ATOM 2266 O O . ALA A 1 308 ? -3.042 17.655 9.491 1.00 73.31 308 ALA A O 1
ATOM 2267 N N . PHE A 1 309 ? -1.762 19.410 10.079 1.00 74.56 309 PHE A N 1
ATOM 2268 C CA . PHE A 1 309 ? -2.829 20.408 9.983 1.00 74.56 309 PHE A CA 1
ATOM 2269 C C . PHE A 1 309 ? -3.425 20.483 8.574 1.00 74.56 309 PHE A C 1
ATOM 2271 O O . PHE A 1 309 ? -4.638 20.417 8.391 1.00 74.56 309 PHE A O 1
ATOM 2278 N N . LEU A 1 310 ? -2.578 20.550 7.549 1.00 72.75 310 LEU A N 1
ATOM 2279 C CA . LEU A 1 310 ? -3.031 20.646 6.162 1.00 72.75 310 LEU A CA 1
ATOM 2280 C C . LEU A 1 310 ? -3.734 19.365 5.691 1.00 72.75 310 LEU A C 1
ATOM 2282 O O . LEU A 1 310 ? -4.746 19.448 4.995 1.00 72.75 310 LEU A O 1
ATOM 2286 N N . ALA A 1 311 ? -3.276 18.190 6.136 1.00 68.69 311 ALA A N 1
ATOM 2287 C CA . ALA A 1 311 ? -3.948 16.918 5.877 1.00 68.69 311 ALA A CA 1
ATOM 2288 C C . ALA A 1 311 ? -5.354 16.857 6.503 1.00 68.69 311 ALA A C 1
ATOM 2290 O O . ALA A 1 311 ? -6.266 16.311 5.879 1.00 68.69 311 ALA A O 1
ATOM 2291 N N . LEU A 1 312 ? -5.554 17.450 7.688 1.00 69.69 312 LEU A N 1
ATOM 2292 C CA . LEU A 1 312 ? -6.870 17.569 8.331 1.00 69.69 312 LEU A CA 1
ATOM 2293 C C . LEU A 1 312 ? -7.854 18.378 7.467 1.00 69.69 312 LEU A C 1
ATOM 2295 O O . LEU A 1 312 ? -9.036 18.052 7.395 1.00 69.69 312 LEU A O 1
ATOM 2299 N N . HIS A 1 313 ? -7.348 19.395 6.770 1.00 68.56 313 HIS A N 1
ATOM 2300 C CA . HIS A 1 313 ? -8.127 20.267 5.890 1.00 68.56 313 HIS A CA 1
ATOM 2301 C C . HIS A 1 313 ? -8.139 19.819 4.417 1.00 68.56 313 HIS A C 1
ATOM 2303 O O . HIS A 1 313 ? -8.640 20.544 3.559 1.00 68.56 313 HIS A O 1
ATOM 2309 N N . GLY A 1 314 ? -7.610 18.629 4.103 1.00 62.62 314 GLY A N 1
ATOM 2310 C CA . GLY A 1 314 ? -7.606 18.077 2.744 1.00 62.62 314 GLY A CA 1
ATOM 2311 C C . GLY A 1 314 ? -6.652 18.780 1.769 1.00 62.62 314 GLY A C 1
ATOM 2312 O O . GLY A 1 314 ? -6.808 18.640 0.557 1.00 62.62 314 GLY A O 1
ATOM 2313 N N . VAL A 1 315 ? -5.664 19.526 2.271 1.00 62.78 315 VAL A N 1
ATOM 2314 C CA . VAL A 1 315 ? -4.670 20.240 1.459 1.00 62.78 315 VAL A CA 1
ATOM 2315 C C . VAL A 1 315 ? -3.372 19.432 1.406 1.00 62.78 315 VAL A C 1
ATOM 2317 O O . VAL A 1 315 ? -2.708 19.216 2.417 1.00 62.78 315 VAL A O 1
ATOM 2320 N N . GLY A 1 316 ? -2.986 18.989 0.209 1.00 55.38 316 GLY A N 1
ATOM 2321 C CA . GLY A 1 316 ? -1.683 18.366 -0.030 1.00 55.38 316 GLY A CA 1
ATOM 2322 C C . GLY A 1 316 ? -0.610 19.427 -0.267 1.00 55.38 316 GLY A C 1
ATOM 2323 O O . GLY A 1 316 ? -0.742 20.230 -1.187 1.00 55.38 316 GLY A O 1
ATOM 2324 N N . LEU A 1 317 ? 0.456 19.426 0.537 1.00 58.03 317 LEU A N 1
ATOM 2325 C CA . LEU A 1 317 ? 1.561 20.381 0.416 1.00 58.03 317 LEU A CA 1
ATOM 2326 C C . LEU A 1 317 ? 2.903 19.642 0.405 1.00 58.03 317 LEU A C 1
ATOM 2328 O O . LEU A 1 317 ? 3.191 18.815 1.273 1.00 58.03 317 LEU A O 1
ATOM 2332 N N . GLU A 1 318 ? 3.729 19.934 -0.598 1.00 53.94 318 GLU A N 1
ATOM 2333 C CA . GLU A 1 318 ? 5.081 19.393 -0.717 1.00 53.94 318 GLU A CA 1
ATOM 2334 C C . GLU A 1 318 ? 6.066 20.347 -0.025 1.00 53.94 318 GLU A C 1
ATOM 2336 O O . GLU A 1 318 ? 6.371 21.428 -0.527 1.00 53.94 318 GLU A O 1
ATOM 2341 N N . TRP A 1 319 ? 6.554 19.960 1.154 1.00 59.00 319 TRP A N 1
ATOM 2342 C CA . TRP A 1 319 ? 7.504 20.770 1.922 1.00 59.00 319 TRP A CA 1
ATOM 2343 C C . TRP A 1 319 ? 8.922 20.639 1.352 1.00 59.00 319 TRP A C 1
ATOM 2345 O O . TRP A 1 319 ? 9.527 19.569 1.441 1.00 59.00 319 TRP A O 1
ATOM 2355 N N . LYS A 1 320 ? 9.459 21.733 0.801 1.00 49.25 320 LYS A N 1
ATOM 2356 C CA . LYS A 1 320 ? 10.830 21.836 0.272 1.00 49.25 320 LYS A CA 1
ATOM 2357 C C . LYS A 1 320 ? 11.617 22.924 1.005 1.00 49.25 320 LYS A C 1
ATOM 2359 O O . LYS A 1 320 ? 11.981 23.932 0.410 1.00 49.25 320 LYS A O 1
ATOM 2364 N N . ALA A 1 321 ? 11.876 22.729 2.295 1.00 60.53 321 ALA A N 1
ATOM 2365 C CA . ALA A 1 321 ? 12.837 23.552 3.030 1.00 60.53 321 ALA A CA 1
ATOM 2366 C C . ALA A 1 321 ? 14.169 22.807 3.184 1.00 60.53 321 ALA A C 1
ATOM 2368 O O . ALA A 1 321 ? 14.198 21.582 3.290 1.00 60.53 321 ALA A O 1
ATOM 2369 N N . LYS A 1 322 ? 15.277 23.556 3.209 1.00 53.09 322 LYS A N 1
ATOM 2370 C CA . LYS A 1 322 ? 16.626 23.006 3.422 1.00 53.09 322 LYS A CA 1
ATOM 2371 C C . LYS A 1 322 ? 16.827 22.496 4.856 1.00 53.09 322 LYS A C 1
ATOM 2373 O O . LYS A 1 322 ? 17.631 21.593 5.068 1.00 53.09 322 LYS A O 1
ATOM 2378 N N . TYR A 1 323 ? 16.088 23.057 5.811 1.00 60.22 323 TYR A N 1
ATOM 2379 C CA . TYR A 1 323 ? 16.136 22.704 7.226 1.00 60.22 323 TYR A CA 1
ATOM 2380 C C . TYR A 1 323 ? 14.715 22.550 7.769 1.00 60.22 323 TYR A C 1
ATOM 2382 O O . TYR A 1 323 ? 13.802 23.253 7.334 1.00 60.22 323 TYR A O 1
ATOM 2390 N N . ASP A 1 324 ? 14.538 21.617 8.700 1.00 70.50 324 ASP A N 1
ATOM 2391 C CA . ASP A 1 324 ? 13.298 21.450 9.453 1.00 70.50 324 ASP A CA 1
ATOM 2392 C C . ASP A 1 324 ? 13.498 22.027 10.851 1.00 70.50 324 ASP A C 1
ATOM 2394 O O . ASP A 1 324 ? 14.447 21.645 11.544 1.00 70.50 324 ASP A O 1
ATOM 2398 N N . LEU A 1 325 ? 12.643 22.965 11.246 1.00 64.62 325 LEU A N 1
ATOM 2399 C CA . LEU A 1 325 ? 12.831 23.714 12.481 1.00 64.62 325 LEU A CA 1
ATOM 2400 C C . LEU A 1 325 ? 12.140 23.029 13.640 1.00 64.62 325 LEU A C 1
ATOM 2402 O O . LEU A 1 325 ? 11.035 22.505 13.508 1.00 64.62 325 LEU A O 1
ATOM 2406 N N . GLU A 1 326 ? 12.826 23.052 14.769 1.00 66.00 326 GLU A N 1
ATOM 2407 C CA . GLU A 1 326 ? 12.286 22.643 16.050 1.00 66.00 326 GLU A CA 1
ATOM 2408 C C . GLU A 1 326 ? 11.681 23.861 16.736 1.00 66.00 326 GLU A C 1
ATOM 2410 O O . GLU A 1 326 ? 12.281 24.937 16.773 1.00 66.00 326 GLU A O 1
ATOM 2415 N N . ILE A 1 327 ? 10.469 23.691 17.237 1.00 61.12 327 ILE A N 1
ATOM 2416 C CA . ILE A 1 327 ? 9.714 24.745 17.891 1.00 61.12 327 ILE A CA 1
ATOM 2417 C C . ILE A 1 327 ? 10.183 24.798 19.336 1.00 61.12 327 ILE A C 1
ATOM 2419 O O . ILE A 1 327 ? 10.136 23.799 20.041 1.00 61.12 327 ILE A O 1
ATOM 2423 N N . THR A 1 328 ? 10.686 25.939 19.787 1.00 48.22 328 THR A N 1
ATOM 2424 C CA . THR A 1 328 ? 11.299 26.060 21.121 1.00 48.22 328 THR A CA 1
ATOM 2425 C C . THR A 1 328 ? 10.330 26.568 22.187 1.00 48.22 328 THR A C 1
ATOM 2427 O O . THR A 1 328 ? 10.644 26.511 23.373 1.00 48.22 328 THR A O 1
ATOM 2430 N N . SER A 1 329 ? 9.146 27.030 21.784 1.00 54.00 329 SER A N 1
ATOM 2431 C CA . SER A 1 329 ? 8.093 27.521 22.673 1.00 54.00 329 SER A CA 1
ATOM 2432 C C . SER A 1 329 ? 6.711 27.180 22.131 1.00 54.00 329 SER A C 1
ATOM 2434 O O . SER A 1 329 ? 6.496 27.219 20.920 1.00 54.00 329 SER A O 1
ATOM 2436 N N . ASP A 1 330 ? 5.762 26.919 23.026 1.00 55.41 330 ASP A N 1
ATOM 2437 C CA . ASP A 1 330 ? 4.365 26.706 22.653 1.00 55.41 330 ASP A CA 1
ATOM 2438 C C . ASP A 1 330 ? 3.794 27.960 21.974 1.00 55.41 330 ASP A C 1
ATOM 2440 O O . ASP A 1 330 ? 4.040 29.090 22.402 1.00 55.41 330 ASP A O 1
ATOM 2444 N N . THR A 1 331 ? 3.055 27.789 20.881 1.00 61.31 331 THR A N 1
ATOM 2445 C CA . THR A 1 331 ? 2.439 28.903 20.148 1.00 61.31 331 THR A CA 1
ATOM 2446 C C . THR A 1 331 ? 1.114 28.463 19.543 1.00 61.31 331 THR A C 1
ATOM 2448 O O . THR A 1 331 ? 1.025 27.426 18.891 1.00 61.31 331 THR A O 1
ATOM 2451 N N . GLU A 1 332 ? 0.071 29.267 19.735 1.00 48.31 332 GLU A N 1
ATOM 2452 C CA . GLU A 1 332 ? -1.248 29.050 19.145 1.00 48.31 332 GLU A CA 1
ATOM 2453 C C . GLU A 1 332 ? -1.480 30.080 18.039 1.00 48.31 332 GLU A C 1
ATOM 2455 O O . GLU A 1 332 ? -1.385 31.286 18.270 1.00 48.31 332 GLU A O 1
ATOM 2460 N N . ILE A 1 333 ? -1.765 29.611 16.823 1.00 53.81 333 ILE A N 1
ATOM 2461 C CA . ILE A 1 333 ? -2.061 30.477 15.679 1.00 53.81 333 ILE A CA 1
ATOM 2462 C C . ILE A 1 333 ? -3.483 30.174 15.195 1.00 53.81 333 ILE A C 1
ATOM 2464 O O . ILE A 1 333 ? -3.789 29.058 14.773 1.00 53.81 333 ILE A O 1
ATOM 2468 N N . GLY A 1 334 ? -4.364 31.177 15.248 1.00 43.91 334 GLY A N 1
ATOM 2469 C CA . GLY A 1 334 ? -5.760 31.079 14.811 1.00 43.91 334 GLY A CA 1
ATOM 2470 C C . GLY A 1 334 ? -6.087 32.041 13.669 1.00 43.91 334 GLY A C 1
ATOM 2471 O O . GLY A 1 334 ? -5.594 33.168 13.633 1.00 43.91 334 GLY A O 1
ATOM 2472 N N . GLY A 1 335 ? -6.939 31.616 12.731 1.00 55.09 335 GLY A N 1
ATOM 2473 C CA . GLY A 1 335 ? -7.418 32.488 11.655 1.00 55.09 335 GLY A CA 1
ATOM 2474 C C . GLY A 1 335 ? -8.417 31.827 10.702 1.00 55.09 335 GLY A C 1
ATOM 2475 O O . GLY A 1 335 ? -8.410 30.614 10.506 1.00 55.09 335 GLY A O 1
ATOM 2476 N N . ALA A 1 336 ? -9.289 32.641 10.099 1.00 53.19 336 ALA A N 1
ATOM 2477 C CA . ALA A 1 336 ? -10.311 32.206 9.133 1.00 53.19 336 ALA A CA 1
ATOM 2478 C C . ALA A 1 336 ? -9.767 31.945 7.716 1.00 53.19 336 ALA A C 1
ATOM 2480 O O . ALA A 1 336 ? -10.462 31.390 6.870 1.00 53.19 336 ALA A O 1
ATOM 2481 N N . ASP A 1 337 ? -8.529 32.355 7.443 1.00 66.88 337 ASP A N 1
ATOM 2482 C CA . ASP A 1 337 ? -7.882 32.189 6.147 1.00 66.88 337 ASP A CA 1
ATOM 2483 C C . ASP A 1 337 ? -6.579 31.432 6.359 1.00 66.88 337 ASP A C 1
ATOM 2485 O O . ASP A 1 337 ? -5.624 31.981 6.907 1.00 66.88 337 ASP A O 1
ATOM 2489 N N . TRP A 1 338 ? -6.532 30.175 5.919 1.00 61.62 338 TRP A N 1
ATOM 2490 C CA . TRP A 1 338 ? -5.357 29.322 6.073 1.00 61.62 338 TRP A CA 1
ATOM 2491 C C . TRP A 1 338 ? -4.096 29.955 5.469 1.00 61.62 338 TRP A C 1
ATOM 2493 O O . TRP A 1 338 ? -3.003 29.681 5.960 1.00 61.62 338 TRP A O 1
ATOM 2503 N N . LYS A 1 339 ? -4.219 30.837 4.459 1.00 62.28 339 LYS A N 1
ATOM 2504 C CA . LYS A 1 339 ? -3.083 31.587 3.904 1.00 62.28 339 LYS A CA 1
ATOM 2505 C C . LYS A 1 339 ? -2.535 32.578 4.925 1.00 62.28 339 LYS A C 1
ATOM 2507 O O . LYS A 1 339 ? -1.323 32.647 5.106 1.00 62.28 339 LYS A O 1
ATOM 2512 N N . LYS A 1 340 ? -3.418 33.298 5.626 1.00 65.00 340 LYS A N 1
ATOM 2513 C CA . LYS A 1 340 ? -3.052 34.213 6.718 1.00 65.00 340 LYS A CA 1
ATOM 2514 C C . LYS A 1 340 ? -2.555 33.459 7.944 1.00 65.00 340 LYS A C 1
ATOM 2516 O O . LYS A 1 340 ? -1.556 33.868 8.512 1.00 65.00 340 LYS A O 1
ATOM 2521 N N . THR A 1 341 ? -3.194 32.348 8.311 1.00 63.38 341 THR A N 1
ATOM 2522 C CA . THR A 1 341 ? -2.771 31.494 9.432 1.00 63.38 341 THR A CA 1
ATOM 2523 C C . THR A 1 341 ? -1.384 30.903 9.166 1.00 63.38 341 THR A C 1
ATOM 2525 O O . THR A 1 341 ? -0.521 30.951 10.033 1.00 63.38 341 THR A O 1
ATOM 2528 N N . THR A 1 342 ? -1.123 30.418 7.947 1.00 65.75 342 THR A N 1
ATOM 2529 C CA . THR A 1 342 ? 0.198 29.896 7.553 1.00 65.75 342 THR A CA 1
ATOM 2530 C C . THR A 1 342 ? 1.239 31.013 7.502 1.00 65.75 342 THR A C 1
ATOM 2532 O O . THR A 1 342 ? 2.345 30.827 7.996 1.00 65.75 342 THR A O 1
ATOM 2535 N N . ALA A 1 343 ? 0.899 32.183 6.952 1.00 67.81 343 ALA A N 1
ATOM 2536 C CA . ALA A 1 343 ? 1.795 33.338 6.951 1.00 67.81 343 ALA A CA 1
ATOM 2537 C C . ALA A 1 343 ? 2.143 33.794 8.379 1.00 67.81 343 ALA A C 1
ATOM 2539 O O . ALA A 1 343 ? 3.318 33.966 8.675 1.00 67.81 343 ALA A O 1
ATOM 2540 N N . ALA A 1 344 ? 1.154 33.890 9.272 1.00 63.41 344 ALA A N 1
ATOM 2541 C CA . ALA A 1 344 ? 1.345 34.248 10.677 1.00 63.41 344 ALA A CA 1
ATOM 2542 C C . ALA A 1 344 ? 2.172 33.201 11.442 1.00 63.41 344 ALA A C 1
ATOM 2544 O O . ALA A 1 344 ? 3.049 33.566 12.216 1.00 63.41 344 ALA A O 1
ATOM 2545 N N . ALA A 1 345 ? 1.943 31.906 11.195 1.00 65.00 345 ALA A N 1
ATOM 2546 C CA . ALA A 1 345 ? 2.735 30.824 11.783 1.00 65.00 345 ALA A CA 1
ATOM 2547 C C . ALA A 1 345 ? 4.212 30.901 11.369 1.00 65.00 345 ALA A C 1
ATOM 2549 O O . ALA A 1 345 ? 5.108 30.700 12.184 1.00 65.00 345 ALA A O 1
ATOM 2550 N N . MET A 1 346 ? 4.468 31.208 10.097 1.00 70.06 346 MET A N 1
ATOM 2551 C CA . MET A 1 346 ? 5.822 31.347 9.565 1.00 70.06 346 MET A CA 1
ATOM 2552 C C . MET A 1 346 ? 6.488 32.644 10.048 1.00 70.06 346 MET A C 1
ATOM 2554 O O . MET A 1 346 ? 7.662 32.622 10.397 1.00 70.06 346 MET A O 1
ATOM 2558 N N . GLU A 1 347 ? 5.752 33.752 10.139 1.00 66.25 347 GLU A N 1
ATOM 2559 C CA . GLU A 1 347 ? 6.254 35.009 10.708 1.00 66.25 347 GLU A CA 1
ATOM 2560 C C . GLU A 1 347 ? 6.615 34.850 12.194 1.00 66.25 347 GLU A C 1
ATOM 2562 O O . GLU A 1 347 ? 7.711 35.231 12.602 1.00 66.25 347 GLU A O 1
ATOM 2567 N N . ALA A 1 348 ? 5.753 34.202 12.987 1.00 61.69 348 ALA A N 1
ATOM 2568 C CA . ALA A 1 348 ? 6.020 33.888 14.393 1.00 61.69 348 ALA A CA 1
ATOM 2569 C C . ALA A 1 348 ? 7.248 32.977 14.577 1.00 61.69 348 ALA A C 1
ATOM 2571 O O . ALA A 1 348 ? 7.958 33.090 15.573 1.00 61.69 348 ALA A O 1
ATOM 2572 N N . ALA A 1 349 ? 7.533 32.114 13.598 1.00 59.03 349 ALA A N 1
ATOM 2573 C CA . ALA A 1 349 ? 8.723 31.268 13.564 1.00 59.03 349 ALA A CA 1
ATOM 2574 C C . ALA A 1 349 ? 9.981 31.971 12.997 1.00 59.03 349 ALA A C 1
ATOM 2576 O O . ALA A 1 349 ? 11.016 31.324 12.841 1.00 59.03 349 ALA A O 1
ATOM 2577 N N . GLY A 1 350 ? 9.914 33.275 12.692 1.00 60.78 350 GLY A N 1
ATOM 2578 C CA . GLY A 1 350 ? 11.050 34.088 12.239 1.00 60.78 350 GLY A CA 1
ATOM 2579 C C . GLY A 1 350 ? 11.246 34.176 10.720 1.00 60.78 350 GLY A C 1
ATOM 2580 O O . GLY A 1 350 ? 12.245 34.737 10.269 1.00 60.78 350 GLY A O 1
ATOM 2581 N N . PHE A 1 351 ? 10.317 33.669 9.902 1.00 64.50 351 PHE A N 1
ATOM 2582 C CA . PHE A 1 351 ? 10.422 33.741 8.440 1.00 64.50 351 PHE A CA 1
ATOM 2583 C C . PHE A 1 351 ? 9.895 35.066 7.892 1.00 64.50 351 PHE A C 1
ATOM 2585 O O . PHE A 1 351 ? 8.784 35.489 8.192 1.00 64.50 351 PHE A O 1
ATOM 2592 N N . SER A 1 352 ? 10.682 35.715 7.033 1.00 61.62 352 SER A N 1
ATOM 2593 C CA . SER A 1 352 ? 10.412 37.093 6.593 1.00 61.62 352 SER A CA 1
ATOM 2594 C C . SER A 1 352 ? 9.597 37.199 5.297 1.00 61.62 352 SER A C 1
ATOM 2596 O O . SER A 1 352 ? 9.131 38.286 4.962 1.00 61.62 352 SER A O 1
ATOM 2598 N N . ALA A 1 353 ? 9.429 36.105 4.541 1.00 52.16 353 ALA A N 1
ATOM 2599 C CA . ALA A 1 353 ? 8.607 36.104 3.331 1.00 52.16 353 ALA A CA 1
ATOM 2600 C C . ALA A 1 353 ? 7.988 34.729 3.044 1.00 52.16 353 ALA A C 1
ATOM 2602 O O . ALA A 1 353 ? 8.693 33.736 2.852 1.00 52.16 353 ALA A O 1
ATOM 2603 N N . VAL A 1 354 ? 6.654 34.709 2.967 1.00 52.59 354 VAL A N 1
ATOM 2604 C CA . VAL A 1 354 ? 5.840 33.553 2.583 1.00 52.59 354 VAL A CA 1
ATOM 2605 C C . VAL A 1 354 ? 5.080 33.909 1.312 1.00 52.59 354 VAL A C 1
ATOM 2607 O O . VAL A 1 354 ? 4.139 34.700 1.346 1.00 52.59 354 VAL A O 1
ATOM 2610 N N . PHE A 1 355 ? 5.466 33.326 0.178 1.00 50.97 355 PHE A N 1
ATOM 2611 C CA . PHE A 1 355 ? 4.713 33.493 -1.068 1.00 50.97 355 PHE A CA 1
ATOM 2612 C C . PHE A 1 355 ? 3.816 32.282 -1.285 1.00 50.97 355 PHE A C 1
ATOM 2614 O O . PHE A 1 355 ? 4.304 31.195 -1.597 1.00 50.97 355 PHE A O 1
ATOM 2621 N N . VAL A 1 356 ? 2.504 32.478 -1.151 1.00 49.62 356 VAL A N 1
ATOM 2622 C CA . VAL A 1 356 ? 1.499 31.473 -1.516 1.00 49.62 356 VAL A CA 1
ATOM 2623 C C . VAL A 1 356 ? 1.083 31.717 -2.966 1.00 49.62 356 VAL A C 1
ATOM 2625 O O . VAL A 1 356 ? 0.388 32.690 -3.257 1.00 49.62 356 VAL A O 1
ATOM 2628 N N . ARG A 1 357 ? 1.515 30.853 -3.894 1.00 50.72 357 ARG A N 1
ATOM 2629 C CA . ARG A 1 357 ? 1.031 30.880 -5.289 1.00 50.72 357 ARG A CA 1
ATOM 2630 C C . ARG A 1 357 ? -0.300 30.136 -5.439 1.00 50.72 357 ARG A C 1
ATOM 2632 O O . ARG A 1 357 ? -0.638 29.284 -4.624 1.00 50.72 357 ARG A O 1
ATOM 2639 N N . GLU A 1 358 ? -1.005 30.406 -6.539 1.00 45.81 358 GLU A N 1
ATOM 2640 C CA . GLU A 1 358 ? -2.284 29.768 -6.914 1.00 45.81 358 GLU A CA 1
ATOM 2641 C C . GLU A 1 358 ? -2.221 28.230 -7.012 1.00 45.81 358 GLU A C 1
ATOM 2643 O O . GLU A 1 358 ? -3.244 27.569 -6.893 1.00 45.81 358 GLU A O 1
ATOM 2648 N N . ASN A 1 359 ? -1.023 27.644 -7.116 1.00 40.47 359 ASN A N 1
ATOM 2649 C CA . ASN A 1 359 ? -0.820 26.194 -7.213 1.00 40.47 359 ASN A CA 1
ATOM 2650 C C . ASN A 1 359 ? -0.524 25.513 -5.859 1.00 40.47 359 ASN A C 1
ATOM 2652 O O . ASN A 1 359 ? 0.111 24.462 -5.842 1.00 40.47 359 ASN A O 1
ATOM 2656 N N . ASN A 1 360 ? -0.911 26.111 -4.726 1.00 47.03 360 ASN A N 1
ATOM 2657 C CA . ASN A 1 360 ? -0.647 25.593 -3.368 1.00 47.03 360 ASN A CA 1
ATOM 2658 C C . ASN A 1 360 ? 0.842 25.389 -3.030 1.00 47.03 360 ASN A C 1
ATOM 2660 O O . ASN A 1 360 ? 1.190 24.606 -2.149 1.00 47.03 360 ASN A O 1
ATOM 2664 N N . ILE A 1 361 ? 1.737 26.108 -3.710 1.00 42.00 361 ILE A N 1
ATOM 2665 C CA . ILE A 1 361 ? 3.166 26.101 -3.391 1.00 42.00 361 ILE A CA 1
ATOM 2666 C C . ILE A 1 361 ? 3.451 27.298 -2.492 1.00 42.00 361 ILE A C 1
ATOM 2668 O O . ILE A 1 361 ? 3.166 28.441 -2.864 1.00 42.00 361 ILE A O 1
ATOM 2672 N N . VAL A 1 362 ? 4.020 27.010 -1.323 1.00 49.94 362 VAL A N 1
ATOM 2673 C CA . VAL A 1 362 ? 4.471 28.005 -0.354 1.00 49.94 362 VAL A CA 1
ATOM 2674 C C . VAL A 1 362 ? 5.988 28.110 -0.454 1.00 49.94 362 VAL A C 1
ATOM 2676 O O . VAL A 1 362 ? 6.699 27.148 -0.168 1.00 49.94 362 VAL A O 1
ATOM 2679 N N . TYR A 1 363 ? 6.486 29.267 -0.882 1.00 45.88 363 TYR A N 1
ATOM 2680 C CA . TYR A 1 363 ? 7.917 29.562 -0.849 1.00 45.88 363 TYR A CA 1
ATOM 2681 C C . TYR A 1 363 ? 8.245 30.271 0.454 1.00 45.88 363 TYR A C 1
ATOM 2683 O O . TYR A 1 363 ? 7.659 31.314 0.743 1.00 45.88 363 TYR A O 1
ATOM 2691 N N . VAL A 1 364 ? 9.190 29.707 1.202 1.00 53.00 364 VAL A N 1
ATOM 2692 C CA . VAL A 1 364 ? 9.737 30.301 2.420 1.00 53.00 364 VAL A CA 1
ATOM 2693 C C . VAL A 1 364 ? 11.202 30.608 2.155 1.00 53.00 364 VAL A C 1
ATOM 2695 O O . VAL A 1 364 ? 11.971 29.711 1.806 1.00 53.00 364 VAL A O 1
ATOM 2698 N N . THR A 1 365 ? 11.586 31.876 2.271 1.00 48.34 365 THR A N 1
ATOM 2699 C CA . THR A 1 365 ? 12.990 32.286 2.175 1.00 48.34 365 THR A CA 1
ATOM 2700 C C . THR A 1 365 ? 13.513 32.631 3.557 1.00 48.34 365 THR A C 1
ATOM 2702 O O . THR A 1 365 ? 12.924 33.458 4.251 1.00 48.34 365 THR A O 1
ATOM 2705 N N . ASP A 1 366 ? 14.629 32.014 3.923 1.00 46.59 366 ASP A N 1
ATOM 2706 C CA . ASP A 1 366 ? 15.417 32.384 5.092 1.00 46.59 366 ASP A CA 1
ATOM 2707 C C . ASP A 1 366 ? 16.180 33.685 4.781 1.00 46.59 366 ASP A C 1
ATOM 2709 O O . ASP A 1 366 ? 16.869 33.760 3.757 1.00 46.59 366 ASP A O 1
ATOM 2713 N N . GLN A 1 367 ? 16.023 34.723 5.608 1.00 45.97 367 GLN A N 1
ATOM 2714 C CA . GLN A 1 367 ? 16.934 35.865 5.584 1.00 45.97 367 GLN A CA 1
ATOM 2715 C C . GLN A 1 367 ? 18.011 35.633 6.643 1.00 45.97 367 GLN A C 1
ATOM 2717 O O . GLN A 1 367 ? 17.728 35.768 7.833 1.00 45.97 367 GLN A O 1
ATOM 2722 N N . PRO A 1 368 ? 19.264 35.362 6.249 1.00 40.19 368 PRO A N 1
ATOM 2723 C CA . PRO A 1 368 ? 20.352 35.362 7.207 1.00 40.19 368 PRO A CA 1
ATOM 2724 C C . PRO A 1 368 ? 20.609 36.810 7.651 1.00 40.19 368 PRO A C 1
ATOM 2726 O O . PRO A 1 368 ? 21.200 37.584 6.897 1.00 40.19 368 PRO A O 1
ATOM 2729 N N . GLY A 1 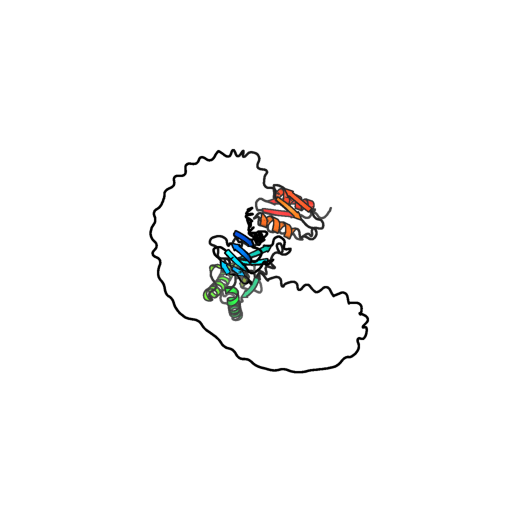369 ? 20.161 37.191 8.854 1.00 51.38 369 GLY A N 1
ATOM 2730 C CA . GLY A 1 369 ? 20.575 38.460 9.472 1.00 51.38 369 GLY A CA 1
ATOM 2731 C C . GLY A 1 369 ? 19.556 39.237 10.311 1.00 51.38 369 GLY A C 1
ATOM 2732 O O . GLY A 1 369 ? 19.533 40.464 10.206 1.00 51.38 369 GLY A O 1
ATOM 2733 N N . ARG A 1 370 ? 18.764 38.583 11.166 1.00 43.28 370 ARG A N 1
ATOM 2734 C CA . ARG A 1 370 ? 18.176 39.236 12.347 1.00 43.28 370 ARG A CA 1
ATOM 2735 C C . ARG A 1 370 ? 18.454 38.444 13.607 1.00 43.28 370 ARG A C 1
ATOM 2737 O O . ARG A 1 370 ? 18.410 37.199 13.516 1.00 43.28 370 ARG A O 1
#

Foldseek 3Di:
DDDDDDDDDDDDPPDPDPPPPPPFDDKAQQKDKDWDPQWGFPGWIDRQFKIWTAHDPPWDKDWPPADWDDDPRTIIGTGDDQKIWMDIPLIIMMMGGNPDPCRPVDFPFPFDKDKDFAAPDPPALHGDPRRVVRLVVCLVVLQQFQAKEKEFADPDQDQPSSQSNSVVSLVSSVVSPRDNVRYHYHYDDDHDNPGGMMMITGGSTDRDPPDPPPPPPPPPPPPDDDDDDDDDDDDDDDDDDDDDDDDDDDDDDDDDDDDDDDDDDDDDDDDDDDDDDDDDPDDPPDDDQDKDKQKDAQQDWPVVSVCVSCVVVVHDEDDDDPDTDGDHHIDMFMDNDVLVSVVVVCVVVPFDDWDQDPVRYTDTDDDPDD

Mean predicted aligned error: 19.55 Å

InterPro domains:
  IPR033645 VirB9/CagX/TrbG, C-terminal [cd06911] (25-97)
  IPR036737 OmpA-like domain superfamily [G3DSA:3.30.1330.60] (108-196)
  IPR036737 OmpA-like domain superfamily [SSF103088] (134-185)

Sequence (370 aa):
MRRTILSSVVTAALGCAPAISAAQAPFDFDYVASGPTGARPALVFNDGKHTWIQPVAGKEMEVVGMPSRRSGPYIVVPGLPERILVSSGGATGIIARASSAEAWTPPSVRCESATTYVSFQKLRSRPDDSGERTIASIILEARRAERIVVTGHPDSKSKTLAENRARYVRERLIDAGVPDSVIEVRVELRPSPEREAKIEMKMPCQIIPDAPRANRAEPVPAAEPAIQTPMPDDAKAMQAAPAGASGQPPAPAAAASAGPFAMANAPAHEVSATDEAPPAQNDPAKSTPPSATFALRAGDRLSHALRAFLALHGVGLEWKAKYDLEITSDTEIGGADWKKTTAAAMEAAGFSAVFVRENNIVYVTDQPGR

Solvent-accessible surface area (backbone atoms only — not comparable to full-atom values): 23492 Å² total; per-residue (Å²): 141,86,87,84,82,86,82,84,83,81,83,81,81,79,78,80,71,79,81,78,71,76,75,71,58,70,74,42,59,64,56,44,69,43,63,50,86,68,23,36,57,70,44,55,36,29,56,83,54,36,31,39,35,24,50,39,88,98,50,67,68,47,65,56,97,52,76,67,46,79,57,88,81,26,39,39,30,79,39,81,69,59,63,44,42,28,37,12,92,88,36,58,14,40,39,15,28,57,90,37,82,62,50,78,52,74,67,60,62,48,61,52,68,52,73,50,68,37,44,51,38,88,101,48,54,50,57,33,80,64,14,52,51,45,52,58,65,42,49,71,56,52,61,61,33,62,34,33,40,30,30,5,20,21,93,55,98,44,65,68,52,10,42,44,32,23,48,47,54,51,51,55,38,40,77,70,67,28,65,66,91,34,57,43,79,42,68,44,90,64,72,42,99,86,50,42,26,42,38,41,32,38,36,58,58,43,69,50,76,75,70,76,74,70,73,71,70,68,77,71,73,77,74,75,82,76,82,81,75,88,78,83,91,81,90,83,88,82,88,81,86,87,84,89,84,89,86,84,86,84,87,84,86,83,88,85,90,83,82,87,84,80,85,78,89,79,80,88,79,88,76,88,84,87,80,88,78,81,85,80,86,77,78,84,86,72,78,75,71,77,59,55,72,49,76,45,49,53,72,39,43,52,64,58,56,52,51,53,55,32,53,76,72,74,46,84,69,87,86,85,66,98,69,78,50,68,32,87,55,69,48,78,42,67,34,66,42,66,70,58,30,50,44,50,49,38,42,78,72,70,42,83,45,71,48,76,48,98,81,65,47,73,48,75,49,85,72,94,84,127

Radius of gyration: 35.79 Å; Cα contacts (8 Å, |Δi|>4): 507; chains: 1; bounding box: 98×82×109 Å